Protein AF-0000000070430667 (afdb_homodimer)

Structure (mmCIF, N/CA/C/O backbone):
data_AF-0000000070430667-model_v1
#
loop_
_entity.id
_entity.type
_entity.pdbx_description
1 polymer 'Glycerophosphocholine acyltransferase 1'
#
loop_
_atom_site.group_PDB
_atom_site.id
_atom_site.type_symbol
_atom_site.label_atom_id
_atom_site.label_alt_id
_atom_site.label_comp_id
_atom_site.label_asym_id
_atom_site.label_entity_id
_atom_site.label_seq_id
_atom_site.pdbx_PDB_ins_code
_atom_site.Cartn_x
_atom_site.Cartn_y
_atom_site.Cartn_z
_atom_site.occupancy
_atom_site.B_iso_or_equiv
_atom_site.auth_seq_id
_atom_site.auth_comp_id
_atom_site.auth_asym_id
_atom_site.auth_atom_id
_atom_site.pdbx_PDB_model_num
ATOM 1 N N . MET A 1 1 ? -21.844 -35.094 52.219 1 55.66 1 MET A N 1
ATOM 2 C CA . MET A 1 1 ? -22.406 -35.312 50.875 1 55.66 1 MET A CA 1
ATOM 3 C C . MET A 1 1 ? -23.016 -34.031 50.344 1 55.66 1 MET A C 1
ATOM 5 O O . MET A 1 1 ? -22.906 -33.75 49.125 1 55.66 1 MET A O 1
ATOM 9 N N . GLY A 1 2 ? -23.5 -33.125 51.094 1 63.91 2 GLY A N 1
ATOM 10 C CA . GLY A 1 2 ? -24.109 -31.891 50.656 1 63.91 2 GLY A CA 1
ATOM 11 C C . GLY A 1 2 ? -23.094 -30.844 50.25 1 63.91 2 GLY A C 1
ATOM 12 O O . GLY A 1 2 ? -23.344 -30.094 49.281 1 63.91 2 GLY A O 1
ATOM 13 N N . GLU A 1 3 ? -21.984 -30.75 50.875 1 65.19 3 GLU A N 1
ATOM 14 C CA . GLU A 1 3 ? -20.984 -29.719 50.594 1 65.19 3 GLU A CA 1
ATOM 15 C C . GLU A 1 3 ? -20.281 -30 49.281 1 65.19 3 GLU A C 1
ATOM 17 O O . GLU A 1 3 ? -19.969 -29.078 48.531 1 65.19 3 GLU A O 1
ATOM 22 N N . THR A 1 4 ? -20.078 -31.25 48.938 1 63.41 4 THR A N 1
ATOM 23 C CA . THR A 1 4 ? -19.422 -31.625 47.688 1 63.41 4 THR A CA 1
ATOM 24 C C . THR A 1 4 ? -20.344 -31.328 46.5 1 63.41 4 THR A C 1
ATOM 26 O O . THR A 1 4 ? -19.859 -30.906 45.438 1 63.41 4 THR A O 1
ATOM 29 N N . ILE A 1 5 ? -21.609 -31.438 46.719 1 63.34 5 ILE A N 1
ATOM 30 C CA . ILE A 1 5 ? -22.562 -31.188 45.625 1 63.34 5 ILE A CA 1
ATOM 31 C C . ILE A 1 5 ? -22.672 -29.688 45.375 1 63.34 5 ILE A C 1
ATOM 33 O O . ILE A 1 5 ? -22.719 -29.25 44.219 1 63.34 5 ILE A O 1
ATOM 37 N N . GLU A 1 6 ? -22.609 -28.938 46.375 1 57.72 6 GLU A N 1
ATOM 38 C CA . GLU A 1 6 ? -22.688 -27.484 46.219 1 57.72 6 GLU A CA 1
ATOM 39 C C . GLU A 1 6 ? -21.438 -26.938 45.5 1 57.72 6 GLU A C 1
ATOM 41 O O . GLU A 1 6 ? -21.547 -26.078 44.656 1 57.72 6 GLU A O 1
ATOM 46 N N . THR A 1 7 ? -20.359 -27.484 45.875 1 62.78 7 THR A N 1
ATOM 47 C CA . THR A 1 7 ? -19.125 -27.062 45.25 1 62.78 7 THR A CA 1
ATOM 48 C C . THR A 1 7 ? -19.094 -27.484 43.781 1 62.78 7 THR A C 1
ATOM 50 O O . THR A 1 7 ? -18.594 -26.734 42.938 1 62.78 7 THR A O 1
ATOM 53 N N . SER A 1 8 ? -19.703 -28.547 43.531 1 67.25 8 SER A N 1
ATOM 54 C CA . SER A 1 8 ? -19.766 -29 42.156 1 67.25 8 SER A CA 1
ATOM 55 C C . SER A 1 8 ? -20.703 -28.141 41.312 1 67.25 8 SER A C 1
ATOM 57 O O . SER A 1 8 ? -20.422 -27.844 40.156 1 67.25 8 SER A O 1
ATOM 59 N N . ILE A 1 9 ? -21.766 -27.734 41.906 1 63.69 9 ILE A N 1
ATOM 60 C CA . ILE A 1 9 ? -22.719 -26.859 41.219 1 63.69 9 ILE A CA 1
ATOM 61 C C . ILE A 1 9 ? -22.094 -25.484 41 1 63.69 9 ILE A C 1
ATOM 63 O O . ILE A 1 9 ? -22.25 -24.891 39.906 1 63.69 9 ILE A O 1
ATOM 67 N N . GLN A 1 10 ? -21.422 -25.062 41.938 1 58.69 10 GLN A N 1
ATOM 68 C CA . GLN A 1 10 ? -20.75 -23.766 41.812 1 58.69 10 GLN A CA 1
ATOM 69 C C . GLN A 1 10 ? -19.641 -23.828 40.75 1 58.69 10 GLN A C 1
ATOM 71 O O . GLN A 1 10 ? -19.484 -22.875 39.969 1 58.69 10 GLN A O 1
ATOM 76 N N . TYR A 1 11 ? -18.969 -24.891 40.75 1 60.12 11 TYR A N 1
ATOM 77 C CA . TYR A 1 11 ? -17.922 -25.031 39.75 1 60.12 11 TYR A CA 1
ATOM 78 C C . TYR A 1 11 ? -18.531 -25.141 38.344 1 60.12 11 TYR A C 1
ATOM 80 O O . TYR A 1 11 ? -18 -24.578 37.406 1 60.12 11 TYR A O 1
ATOM 88 N N . LYS A 1 12 ? -19.594 -25.703 38.25 1 63.91 12 LYS A N 1
ATOM 89 C CA . LYS A 1 12 ? -20.266 -25.828 36.969 1 63.91 12 LYS A CA 1
ATOM 90 C C . LYS A 1 12 ? -20.859 -24.5 36.531 1 63.91 12 LYS A C 1
ATOM 92 O O . LYS A 1 12 ? -20.844 -24.156 35.344 1 63.91 12 LYS A O 1
ATOM 97 N N . GLN A 1 13 ? -21.406 -23.797 37.406 1 59.09 13 GLN A N 1
ATOM 98 C CA . GLN A 1 13 ? -21.906 -22.453 37.125 1 59.09 13 GLN A CA 1
ATOM 99 C C . GLN A 1 13 ? -20.766 -21.531 36.719 1 59.09 13 GLN A C 1
ATOM 101 O O . GLN A 1 13 ? -20.922 -20.703 35.812 1 59.09 13 GLN A O 1
ATOM 106 N N . LEU A 1 14 ? -19.672 -21.672 37.344 1 60 14 LEU A N 1
ATOM 107 C CA . LEU A 1 14 ? -18.484 -20.891 37 1 60 14 LEU A CA 1
ATOM 108 C C . LEU A 1 14 ? -17.953 -21.281 35.625 1 60 14 LEU A C 1
ATOM 110 O O . LEU A 1 14 ? -17.547 -20.422 34.844 1 60 14 LEU A O 1
ATOM 114 N N . GLU A 1 15 ? -17.969 -22.562 35.5 1 60.25 15 GLU A N 1
ATOM 115 C CA . GLU A 1 15 ? -17.562 -23.031 34.188 1 60.25 15 GLU A CA 1
ATOM 116 C C . GLU A 1 15 ? -18.547 -22.594 33.094 1 60.25 15 GLU A C 1
ATOM 118 O O . GLU A 1 15 ? -18.125 -22.188 32 1 60.25 15 GLU A O 1
ATOM 123 N N . ALA A 1 16 ? -19.812 -22.672 33.406 1 63.72 16 ALA A N 1
ATOM 124 C CA . ALA A 1 16 ? -20.844 -22.234 32.5 1 63.72 16 ALA A CA 1
ATOM 125 C C . ALA A 1 16 ? -20.75 -20.719 32.25 1 63.72 16 ALA A C 1
ATOM 127 O O . ALA A 1 16 ? -20.906 -20.25 31.125 1 63.72 16 ALA A O 1
ATOM 128 N N . GLY A 1 17 ? -20.578 -20.031 33.219 1 58.38 17 GLY A N 1
ATOM 129 C CA . GLY A 1 17 ? -20.375 -18.594 33.094 1 58.38 17 GLY A CA 1
ATOM 130 C C . GLY A 1 17 ? -19.156 -18.234 32.281 1 58.38 17 GLY A C 1
ATOM 131 O O . GLY A 1 17 ? -19.188 -17.312 31.469 1 58.38 17 GLY A O 1
ATOM 132 N N . SER A 1 18 ? -18.109 -18.984 32.5 1 66.06 18 SER A N 1
ATOM 133 C CA . SER A 1 18 ? -16.859 -18.781 31.781 1 66.06 18 SER A CA 1
ATOM 134 C C . SER A 1 18 ? -17.031 -19.125 30.297 1 66.06 18 SER A C 1
ATOM 136 O O . SER A 1 18 ? -16.547 -18.406 29.422 1 66.06 18 SER A O 1
ATOM 138 N N . THR A 1 19 ? -17.766 -20.188 30.141 1 69.31 19 THR A N 1
ATOM 139 C CA . THR A 1 19 ? -18.016 -20.594 28.766 1 69.31 19 THR A CA 1
ATOM 140 C C . THR A 1 19 ? -18.906 -19.594 28.062 1 69.31 19 THR A C 1
ATOM 142 O O . THR A 1 19 ? -18.688 -19.266 26.891 1 69.31 19 THR A O 1
ATOM 145 N N . THR A 1 20 ? -19.891 -19.047 28.766 1 68.44 20 THR A N 1
ATOM 146 C CA . THR A 1 20 ? -20.766 -18.016 28.188 1 68.44 20 THR A CA 1
ATOM 147 C C . THR A 1 20 ? -20 -16.734 27.938 1 68.44 20 THR A C 1
ATOM 149 O O . THR A 1 20 ? -20.188 -16.094 26.906 1 68.44 20 THR A O 1
ATOM 152 N N . SER A 1 21 ? -19.156 -16.406 28.953 1 68.69 21 SER A N 1
ATOM 153 C CA . SER A 1 21 ? -18.328 -15.219 28.766 1 68.69 21 SER A CA 1
ATOM 154 C C . SER A 1 21 ? -17.359 -15.391 27.609 1 68.69 21 SER A C 1
ATOM 156 O O . SER A 1 21 ? -17.156 -14.469 26.828 1 68.69 21 SER A O 1
ATOM 158 N N . LEU A 1 22 ? -16.828 -16.594 27.562 1 67.5 22 LEU A N 1
ATOM 159 C CA . LEU A 1 22 ? -15.938 -16.875 26.453 1 67.5 22 LEU A CA 1
ATOM 160 C C . LEU A 1 22 ? -16.688 -16.875 25.125 1 67.5 22 LEU A C 1
ATOM 162 O O . LEU A 1 22 ? -16.188 -16.359 24.125 1 67.5 22 LEU A O 1
ATOM 166 N N . LYS A 1 23 ? -17.828 -17.344 25.141 1 67.5 23 LYS A N 1
ATOM 167 C CA . LYS A 1 23 ? -18.656 -17.359 23.938 1 67.5 23 LYS A CA 1
ATOM 168 C C . LYS A 1 23 ? -19.109 -15.961 23.547 1 67.5 23 LYS A C 1
ATOM 170 O O . LYS A 1 23 ? -19.094 -15.609 22.375 1 67.5 23 LYS A O 1
ATOM 175 N N . ASN A 1 24 ? -19.484 -15.211 24.547 1 67 24 ASN A N 1
ATOM 176 C CA . ASN A 1 24 ? -19.828 -13.82 24.281 1 67 24 ASN A CA 1
ATOM 177 C C . ASN A 1 24 ? -18.625 -13.023 23.797 1 67 24 ASN A C 1
ATOM 179 O O . ASN A 1 24 ? -18.75 -12.188 22.891 1 67 24 ASN A O 1
ATOM 183 N N . GLY A 1 25 ? -17.531 -13.289 24.391 1 62.69 25 GLY A N 1
ATOM 184 C CA . GLY A 1 25 ? -16.297 -12.672 23.938 1 62.69 25 GLY A CA 1
ATOM 185 C C . GLY A 1 25 ? -15.93 -13.023 22.5 1 62.69 25 GLY A C 1
ATOM 186 O O . GLY A 1 25 ? -15.531 -12.148 21.734 1 62.69 25 GLY A O 1
ATOM 187 N N . LEU A 1 26 ? -16.078 -14.289 22.297 1 63.06 26 LEU A N 1
ATOM 188 C CA . LEU A 1 26 ? -15.781 -14.75 20.938 1 63.06 26 LEU A CA 1
ATOM 189 C C . LEU A 1 26 ? -16.766 -14.164 19.938 1 63.06 26 LEU A C 1
ATOM 191 O O . LEU A 1 26 ? -16.391 -13.828 18.812 1 63.06 26 LEU A O 1
ATOM 195 N N . LYS A 1 27 ? -18.047 -14.109 20.359 1 65.44 27 LYS A N 1
ATOM 196 C CA . LYS A 1 27 ? -19.078 -13.492 19.516 1 65.44 27 LYS A CA 1
ATOM 197 C C . LYS A 1 27 ? -18.781 -12.016 19.281 1 65.44 27 LYS A C 1
ATOM 199 O O . LYS A 1 27 ? -18.938 -11.516 18.156 1 65.44 27 LYS A O 1
ATOM 204 N N . ASP A 1 28 ? -18.359 -11.414 20.359 1 64 28 ASP A N 1
ATOM 205 C CA . ASP A 1 28 ? -17.984 -10.008 20.234 1 64 28 ASP A CA 1
ATOM 206 C C . ASP A 1 28 ? -16.75 -9.844 19.359 1 64 28 ASP A C 1
ATOM 208 O O . ASP A 1 28 ? -16.672 -8.906 18.562 1 64 28 ASP A O 1
ATOM 212 N N . TRP A 1 29 ? -15.898 -10.766 19.578 1 59.53 29 TRP A N 1
ATOM 213 C CA . TRP A 1 29 ? -14.68 -10.758 18.781 1 59.53 29 TRP A CA 1
ATOM 214 C C . TRP A 1 29 ? -15 -10.945 17.297 1 59.53 29 TRP A C 1
ATOM 216 O O . TRP A 1 29 ? -14.461 -10.234 16.438 1 59.53 29 TRP A O 1
ATOM 226 N N . LYS A 1 30 ? -15.805 -11.836 17.047 1 65.38 30 LYS A N 1
ATOM 227 C CA . LYS A 1 30 ? -16.219 -12.078 15.672 1 65.38 30 LYS A CA 1
ATOM 228 C C . LYS A 1 30 ? -16.938 -10.867 15.086 1 65.38 30 LYS A C 1
ATOM 230 O O . LYS A 1 30 ? -16.703 -10.508 13.93 1 65.38 30 LYS A O 1
ATOM 235 N N . LYS A 1 31 ? -17.625 -10.258 15.906 1 69.12 31 LYS A N 1
ATOM 236 C CA . LYS A 1 31 ? -18.359 -9.078 15.469 1 69.12 31 LYS A CA 1
ATOM 237 C C . LYS A 1 31 ? -17.406 -7.91 15.188 1 69.12 31 LYS A C 1
ATOM 239 O O . LYS A 1 31 ? -17.672 -7.098 14.297 1 69.12 31 LYS A O 1
ATOM 244 N N . SER A 1 32 ? -16.312 -7.973 15.844 1 78.25 32 SER A N 1
ATOM 245 C CA . SER A 1 32 ? -15.383 -6.855 15.727 1 78.25 32 SER A CA 1
ATOM 246 C C . SER A 1 32 ? -14.555 -6.953 14.453 1 78.25 32 SER A C 1
ATOM 248 O O . SER A 1 32 ? -13.93 -5.977 14.031 1 78.25 32 SER A O 1
ATOM 250 N N . ARG A 1 33 ? -14.469 -8.094 13.812 1 88.44 33 ARG A N 1
ATOM 251 C CA . ARG A 1 33 ? -13.75 -8.336 12.562 1 88.44 33 ARG A CA 1
ATOM 252 C C . ARG A 1 33 ? -12.289 -7.922 12.688 1 88.44 33 ARG A C 1
ATOM 254 O O . ARG A 1 33 ? -11.742 -7.281 11.789 1 88.44 33 ARG A O 1
ATOM 261 N N . ILE A 1 34 ? -11.695 -8.195 13.852 1 89.56 34 ILE A N 1
ATOM 262 C CA . ILE A 1 34 ? -10.344 -7.785 14.211 1 89.56 34 ILE A CA 1
ATOM 263 C C . ILE A 1 34 ? -9.336 -8.469 13.289 1 89.56 34 ILE A C 1
ATOM 265 O O . ILE A 1 34 ? -8.297 -7.898 12.953 1 89.56 34 ILE A O 1
ATOM 269 N N . ILE A 1 35 ? -9.625 -9.703 12.867 1 90.62 35 ILE A N 1
ATOM 270 C CA . ILE A 1 35 ? -8.703 -10.43 12 1 90.62 35 ILE A CA 1
ATOM 271 C C . ILE A 1 35 ? -8.57 -9.711 10.656 1 90.62 35 ILE A C 1
ATOM 273 O O . ILE A 1 35 ? -7.461 -9.523 10.156 1 90.62 35 ILE A O 1
ATOM 277 N N . GLU A 1 36 ? -9.664 -9.289 10.094 1 92.5 36 GLU A N 1
ATOM 278 C CA . GLU A 1 36 ? -9.641 -8.57 8.828 1 92.5 36 GLU A CA 1
ATOM 279 C C . GLU A 1 36 ? -8.883 -7.254 8.945 1 92.5 36 GLU A C 1
ATOM 281 O O . GLU A 1 36 ? -8.156 -6.863 8.031 1 92.5 36 GLU A O 1
ATOM 286 N N . LYS A 1 37 ? -9.102 -6.617 10.055 1 93.88 37 LYS A N 1
ATOM 287 C CA . LYS A 1 37 ? -8.375 -5.375 10.312 1 93.88 37 LYS A CA 1
ATOM 288 C C . LYS A 1 37 ? -6.875 -5.625 10.422 1 93.88 37 LYS A C 1
ATOM 290 O O . LYS A 1 37 ? -6.07 -4.859 9.883 1 93.88 37 LYS A O 1
ATOM 295 N N . PHE A 1 38 ? -6.574 -6.645 11.109 1 95 38 PHE A N 1
ATOM 296 C CA . PHE A 1 38 ? -5.172 -7.016 11.266 1 95 38 PHE A CA 1
ATOM 297 C C . PHE A 1 38 ? -4.562 -7.402 9.922 1 95 38 PHE A C 1
ATOM 299 O O . PHE A 1 38 ? -3.443 -6.992 9.602 1 95 38 PHE A O 1
ATOM 306 N N . VAL A 1 39 ? -5.25 -8.172 9.117 1 95.19 39 VAL A N 1
ATOM 307 C CA . VAL A 1 39 ? -4.785 -8.594 7.797 1 95.19 39 VAL A CA 1
ATOM 308 C C . VAL A 1 39 ? -4.562 -7.371 6.91 1 95.19 39 VAL A C 1
ATOM 310 O O . VAL A 1 39 ? -3.598 -7.316 6.148 1 95.19 39 VAL A O 1
ATOM 313 N N . TYR A 1 40 ? -5.477 -6.426 7.07 1 96.88 40 TYR A N 1
ATOM 314 C CA . TYR A 1 40 ? -5.34 -5.188 6.309 1 96.88 40 TYR A CA 1
ATOM 315 C C . TYR A 1 40 ? -3.99 -4.527 6.574 1 96.88 40 TYR A C 1
ATOM 317 O O . TYR A 1 40 ? -3.26 -4.195 5.637 1 96.88 40 TYR A O 1
ATOM 325 N N . VAL A 1 41 ? -3.615 -4.398 7.777 1 97.25 41 VAL A N 1
ATOM 326 C CA . VAL A 1 41 ? -2.377 -3.732 8.172 1 97.25 41 VAL A CA 1
ATOM 327 C C . VAL A 1 41 ? -1.178 -4.539 7.684 1 97.25 41 VAL A C 1
ATOM 329 O O . VAL A 1 41 ? -0.266 -3.99 7.059 1 97.25 41 VAL A O 1
ATOM 332 N N . VAL A 1 42 ? -1.204 -5.82 7.887 1 96.62 42 VAL A N 1
ATOM 333 C CA . VAL A 1 42 ? -0.097 -6.691 7.512 1 96.62 42 VAL A CA 1
ATOM 334 C C . VAL A 1 42 ? 0.079 -6.68 5.996 1 96.62 42 VAL A C 1
ATOM 336 O O . VAL A 1 42 ? 1.206 -6.633 5.496 1 96.62 42 VAL A O 1
ATOM 339 N N . ALA A 1 43 ? -1.011 -6.723 5.301 1 97.12 43 ALA A N 1
ATOM 340 C CA . ALA A 1 43 ? -0.958 -6.75 3.84 1 97.12 43 ALA A CA 1
ATOM 341 C C . ALA A 1 43 ? -0.343 -5.465 3.289 1 97.12 43 ALA A C 1
ATOM 343 O O . ALA A 1 43 ? 0.501 -5.512 2.391 1 97.12 43 ALA A O 1
ATOM 344 N N . VAL A 1 44 ? -0.743 -4.309 3.822 1 97.31 44 VAL A N 1
ATOM 345 C CA . VAL A 1 44 ? -0.206 -3.029 3.367 1 97.31 44 VAL A CA 1
ATOM 346 C C . VAL A 1 44 ? 1.29 -2.961 3.668 1 97.31 44 VAL A C 1
ATOM 348 O O . VAL A 1 44 ? 2.088 -2.604 2.797 1 97.31 44 VAL A O 1
ATOM 351 N N . ILE A 1 45 ? 1.688 -3.344 4.793 1 96.56 45 ILE A N 1
ATOM 352 C CA . ILE A 1 45 ? 3.094 -3.309 5.18 1 96.56 45 ILE A CA 1
ATOM 353 C C . ILE A 1 45 ? 3.889 -4.301 4.332 1 96.56 45 ILE A C 1
ATOM 355 O O . ILE A 1 45 ? 5.023 -4.02 3.943 1 96.56 45 ILE A O 1
ATOM 359 N N . THR A 1 46 ? 3.293 -5.453 4.008 1 96.5 46 THR A N 1
ATOM 360 C CA . THR A 1 46 ? 3.959 -6.488 3.229 1 96.5 46 THR A CA 1
ATOM 361 C C . THR A 1 46 ? 4.27 -5.988 1.819 1 96.5 46 THR A C 1
ATOM 363 O O . THR A 1 46 ? 5.348 -6.25 1.284 1 96.5 46 THR A O 1
ATOM 366 N N . ILE A 1 47 ? 3.305 -5.281 1.227 1 96.06 47 ILE A N 1
ATOM 367 C CA . ILE A 1 47 ? 3.562 -4.82 -0.133 1 96.06 47 ILE A CA 1
ATOM 368 C C . ILE A 1 47 ? 4.691 -3.791 -0.122 1 96.06 47 ILE A C 1
ATOM 370 O O . ILE A 1 47 ? 5.527 -3.768 -1.028 1 96.06 47 ILE A O 1
ATOM 374 N N . ILE A 1 48 ? 4.723 -2.949 0.904 1 95.94 48 ILE A N 1
ATOM 375 C CA . ILE A 1 48 ? 5.816 -2 1.062 1 95.94 48 ILE A CA 1
ATOM 376 C C . ILE A 1 48 ? 7.133 -2.756 1.238 1 95.94 48 ILE A C 1
ATOM 378 O O . ILE A 1 48 ? 8.117 -2.477 0.545 1 95.94 48 ILE A O 1
ATOM 382 N N . PHE A 1 49 ? 7.117 -3.721 2.057 1 95.94 49 PHE A N 1
ATOM 383 C CA . PHE A 1 49 ? 8.297 -4.527 2.352 1 95.94 49 PHE A CA 1
ATOM 384 C C . PHE A 1 49 ? 8.789 -5.246 1.101 1 95.94 49 PHE A C 1
ATOM 386 O O . PHE A 1 49 ? 9.984 -5.234 0.805 1 95.94 49 PHE A O 1
ATOM 393 N N . LEU A 1 50 ? 7.926 -5.836 0.378 1 96.38 50 LEU A N 1
ATOM 394 C CA . LEU A 1 50 ? 8.297 -6.633 -0.789 1 96.38 50 LEU A CA 1
ATOM 395 C C . LEU A 1 50 ? 8.898 -5.75 -1.879 1 96.38 50 LEU A C 1
ATOM 397 O O . LEU A 1 50 ? 9.828 -6.164 -2.574 1 96.38 50 LEU A O 1
ATOM 401 N N . THR A 1 51 ? 8.359 -4.598 -2.043 1 96.38 51 THR A N 1
ATOM 402 C CA . THR A 1 51 ? 8.938 -3.705 -3.045 1 96.38 51 THR A CA 1
ATOM 403 C C . THR A 1 51 ? 10.336 -3.252 -2.631 1 96.38 51 THR A C 1
ATOM 405 O O . THR A 1 51 ? 11.242 -3.184 -3.461 1 96.38 51 THR A O 1
ATOM 408 N N . HIS A 1 52 ? 10.531 -2.967 -1.329 1 96 52 HIS A N 1
ATOM 409 C CA . HIS A 1 52 ? 11.859 -2.629 -0.829 1 96 52 HIS A CA 1
ATOM 410 C C . HIS A 1 52 ? 12.836 -3.787 -1.025 1 96 52 HIS A C 1
ATOM 412 O O . HIS A 1 52 ? 13.969 -3.582 -1.464 1 96 52 HIS A O 1
ATOM 418 N N . ALA A 1 53 ? 12.367 -4.945 -0.739 1 97.12 53 ALA A N 1
ATOM 419 C CA . ALA A 1 53 ? 13.203 -6.133 -0.873 1 97.12 53 ALA A CA 1
ATOM 420 C C . ALA A 1 53 ? 13.594 -6.367 -2.33 1 97.12 53 ALA A C 1
ATOM 422 O O . ALA A 1 53 ? 14.734 -6.727 -2.621 1 97.12 53 ALA A O 1
ATOM 423 N N . THR A 1 54 ? 12.719 -6.141 -3.209 1 97.31 54 THR A N 1
ATOM 424 C CA . THR A 1 54 ? 12.945 -6.379 -4.629 1 97.31 54 THR A CA 1
ATOM 425 C C . THR A 1 54 ? 13.953 -5.383 -5.191 1 97.31 54 THR A C 1
ATOM 427 O O . THR A 1 54 ? 14.805 -5.746 -6.004 1 97.31 54 THR A O 1
ATOM 430 N N . VAL A 1 55 ? 13.945 -4.176 -4.684 1 94.81 55 VAL A N 1
ATOM 431 C CA . VAL A 1 55 ? 14.75 -3.121 -5.301 1 94.81 55 VAL A CA 1
ATOM 432 C C . VAL A 1 55 ? 16.062 -2.959 -4.539 1 94.81 55 VAL A C 1
ATOM 434 O O . VAL A 1 55 ? 17.109 -2.754 -5.148 1 94.81 55 VAL A O 1
ATOM 437 N N . TYR A 1 56 ? 16.078 -3.217 -3.176 1 94.56 56 TYR A N 1
ATOM 438 C CA . TYR A 1 56 ? 17.266 -2.785 -2.426 1 94.56 56 TYR A CA 1
ATOM 439 C C . TYR A 1 56 ? 17.812 -3.922 -1.575 1 94.56 56 TYR A C 1
ATOM 441 O O . TYR A 1 56 ? 19 -3.943 -1.254 1 94.56 56 TYR A O 1
ATOM 449 N N . ALA A 1 57 ? 16.953 -4.762 -1.151 1 96.56 57 ALA A N 1
ATOM 450 C CA . ALA A 1 57 ? 17.359 -5.832 -0.246 1 96.56 57 ALA A CA 1
ATOM 451 C C . ALA A 1 57 ? 16.906 -7.191 -0.759 1 96.56 57 ALA A C 1
ATOM 453 O O . ALA A 1 57 ? 16.203 -7.926 -0.054 1 96.56 57 ALA A O 1
ATOM 454 N N . GLN A 1 58 ? 17.438 -7.551 -1.902 1 97.81 58 GLN A N 1
ATOM 455 C CA . GLN A 1 58 ? 16.984 -8.742 -2.613 1 97.81 58 GLN A CA 1
ATOM 456 C C . GLN A 1 58 ? 17.25 -10.008 -1.799 1 97.81 58 GLN A C 1
ATOM 458 O O . GLN A 1 58 ? 16.562 -11.016 -1.957 1 97.81 58 GLN A O 1
ATOM 463 N N . TRP A 1 59 ? 18.25 -9.93 -0.925 1 97.94 59 TRP A N 1
ATOM 464 C CA . TRP A 1 59 ? 18.594 -11.086 -0.108 1 97.94 59 TRP A CA 1
ATOM 465 C C . TRP A 1 59 ? 17.422 -11.5 0.779 1 97.94 59 TRP A C 1
ATOM 467 O O . TRP A 1 59 ? 17.375 -12.633 1.257 1 97.94 59 TRP A O 1
ATOM 477 N N . LEU A 1 60 ? 16.469 -10.648 1.01 1 97.94 60 LEU A N 1
ATOM 478 C CA . LEU A 1 60 ? 15.328 -10.922 1.886 1 97.94 60 LEU A CA 1
ATOM 479 C C . LEU A 1 60 ? 14.273 -11.758 1.165 1 97.94 60 LEU A C 1
ATOM 481 O O . LEU A 1 60 ? 13.438 -12.398 1.807 1 97.94 60 LEU A O 1
ATOM 485 N N . LEU A 1 61 ? 14.281 -11.766 -0.147 1 98.31 61 LEU A N 1
ATOM 486 C CA . LEU A 1 61 ? 13.195 -12.336 -0.938 1 98.31 61 LEU A CA 1
ATOM 487 C C . LEU A 1 61 ? 13.094 -13.844 -0.713 1 98.31 61 LEU A C 1
ATOM 489 O O . LEU A 1 61 ? 12.016 -14.359 -0.411 1 98.31 61 LEU A O 1
ATOM 493 N N . PRO A 1 62 ? 14.219 -14.57 -0.824 1 98.38 62 PRO A N 1
ATOM 494 C CA . PRO A 1 62 ? 14.094 -16.016 -0.6 1 98.38 62 PRO A CA 1
ATOM 495 C C . PRO A 1 62 ? 13.672 -16.359 0.829 1 98.38 62 PRO A C 1
ATOM 497 O O . PRO A 1 62 ? 12.938 -17.328 1.047 1 98.38 62 PRO A O 1
ATOM 500 N N . TYR A 1 63 ? 14.109 -15.641 1.819 1 98.31 63 TYR A N 1
ATOM 501 C CA . TYR A 1 63 ? 13.711 -15.875 3.203 1 98.31 63 TYR A CA 1
ATOM 502 C C . TYR A 1 63 ? 12.219 -15.633 3.393 1 98.31 63 TYR A C 1
ATOM 504 O O . TYR A 1 63 ? 11.531 -16.438 4.023 1 98.31 63 TYR A O 1
ATOM 512 N N . TYR A 1 64 ? 11.797 -14.492 2.871 1 98.19 64 TYR A N 1
ATOM 513 C CA . TYR A 1 64 ? 10.375 -14.18 2.986 1 98.19 64 TYR A CA 1
ATOM 514 C C . TYR A 1 64 ? 9.523 -15.242 2.295 1 98.19 64 TYR A C 1
ATOM 516 O O . TYR A 1 64 ? 8.508 -15.688 2.836 1 98.19 64 TYR A O 1
ATOM 524 N N . TYR A 1 65 ? 9.938 -15.641 1.12 1 98.38 65 TYR A N 1
ATOM 525 C CA . TYR A 1 65 ? 9.227 -16.672 0.369 1 98.38 65 TYR A CA 1
ATOM 526 C C . TYR A 1 65 ? 9.195 -17.984 1.135 1 98.38 65 TYR A C 1
ATOM 528 O O . TYR A 1 65 ? 8.148 -18.625 1.244 1 98.38 65 TYR A O 1
ATOM 536 N N . ALA A 1 66 ? 10.297 -18.391 1.668 1 98.44 66 ALA A N 1
ATOM 537 C CA . ALA A 1 66 ? 10.453 -19.672 2.357 1 98.44 66 ALA A CA 1
ATOM 538 C C . ALA A 1 66 ? 9.555 -19.75 3.594 1 98.44 66 ALA A C 1
ATOM 540 O O . ALA A 1 66 ? 9.008 -20.797 3.916 1 98.44 66 ALA A O 1
ATOM 541 N N . VAL A 1 67 ? 9.367 -18.641 4.234 1 98 67 VAL A N 1
ATOM 542 C CA . VAL A 1 67 ? 8.641 -18.641 5.492 1 98 67 VAL A CA 1
ATOM 543 C C . VAL A 1 67 ? 7.152 -18.391 5.227 1 98 67 VAL A C 1
ATOM 545 O O . VAL A 1 67 ? 6.297 -19.125 5.711 1 98 67 VAL A O 1
ATOM 548 N N . SER A 1 68 ? 6.816 -17.422 4.426 1 97.62 68 SER A N 1
ATOM 549 C CA . SER A 1 68 ? 5.438 -16.969 4.273 1 97.62 68 SER A CA 1
ATOM 550 C C . SER A 1 68 ? 4.629 -17.922 3.41 1 97.62 68 SER A C 1
ATOM 552 O O . SER A 1 68 ? 3.436 -18.125 3.648 1 97.62 68 SER A O 1
ATOM 554 N N . THR A 1 69 ? 5.234 -18.625 2.416 1 98 69 THR A N 1
ATOM 555 C CA . THR A 1 69 ? 4.504 -19.453 1.461 1 98 69 THR A CA 1
ATOM 556 C C . THR A 1 69 ? 3.852 -20.641 2.162 1 98 69 THR A C 1
ATOM 558 O O . THR A 1 69 ? 2.641 -20.844 2.053 1 98 69 THR A O 1
ATOM 561 N N . PRO A 1 70 ? 4.59 -21.391 2.957 1 97.69 70 PRO A N 1
ATOM 562 C CA . PRO A 1 70 ? 3.926 -22.516 3.631 1 97.69 70 PRO A CA 1
ATOM 563 C C . PRO A 1 70 ? 2.842 -22.062 4.602 1 97.69 70 PRO A C 1
ATOM 565 O O . PRO A 1 70 ? 1.822 -22.734 4.758 1 97.69 70 PRO A O 1
ATOM 568 N N . ILE A 1 71 ? 3.027 -20.938 5.238 1 97.38 71 ILE A N 1
ATOM 569 C CA . ILE A 1 71 ? 2.057 -20.422 6.195 1 97.38 71 ILE A CA 1
ATOM 570 C C . ILE A 1 71 ? 0.768 -20.047 5.473 1 97.38 71 ILE A C 1
ATOM 572 O O . ILE A 1 71 ? -0.324 -20.453 5.875 1 97.38 71 ILE A O 1
ATOM 576 N N . LEU A 1 72 ? 0.874 -19.297 4.426 1 97.06 72 LEU A N 1
ATOM 577 C CA . LEU A 1 72 ? -0.288 -18.844 3.676 1 97.06 72 LEU A CA 1
ATOM 578 C C . LEU A 1 72 ? -1.025 -20.016 3.033 1 97.06 72 LEU A C 1
ATOM 580 O O . LEU A 1 72 ? -2.258 -20.047 3.025 1 97.06 72 LEU A O 1
ATOM 584 N N . ILE A 1 73 ? -0.291 -20.953 2.49 1 96.94 73 ILE A N 1
ATOM 585 C CA . ILE A 1 73 ? -0.915 -22.109 1.852 1 96.94 73 ILE A CA 1
ATOM 586 C C . ILE A 1 73 ? -1.63 -22.953 2.902 1 96.94 73 ILE A C 1
ATOM 588 O O . ILE A 1 73 ? -2.732 -23.453 2.66 1 96.94 73 ILE A O 1
ATOM 592 N N . LEU A 1 74 ? -1.011 -23.141 4.078 1 96.5 74 LEU A N 1
ATOM 593 C CA . LEU A 1 74 ? -1.651 -23.891 5.148 1 96.5 74 LEU A CA 1
ATOM 594 C C . LEU A 1 74 ? -2.959 -23.234 5.574 1 96.5 74 LEU A C 1
ATOM 596 O O . LEU A 1 74 ? -3.98 -23.906 5.723 1 96.5 74 LEU A O 1
ATOM 600 N N . ILE A 1 75 ? -2.934 -21.938 5.727 1 95.38 75 ILE A N 1
ATOM 601 C CA . ILE A 1 75 ? -4.141 -21.203 6.074 1 95.38 75 ILE A CA 1
ATOM 602 C C . ILE A 1 75 ? -5.207 -21.422 5 1 95.38 75 ILE A C 1
ATOM 604 O O . ILE A 1 75 ? -6.375 -21.656 5.312 1 95.38 75 ILE A O 1
ATOM 608 N N . ARG A 1 76 ? -4.82 -21.406 3.781 1 95 76 ARG A N 1
ATOM 609 C CA . ARG A 1 76 ? -5.762 -21.562 2.678 1 95 76 ARG A CA 1
ATOM 610 C C . ARG A 1 76 ? -6.32 -22.969 2.629 1 95 76 ARG A C 1
ATOM 612 O O . ARG A 1 76 ? -7.5 -23.172 2.33 1 95 76 ARG A O 1
ATOM 619 N N . VAL A 1 77 ? -5.477 -23.953 2.924 1 94.88 77 VAL A N 1
ATOM 620 C CA . VAL A 1 77 ? -5.934 -25.328 2.949 1 94.88 77 VAL A CA 1
ATOM 621 C C . VAL A 1 77 ? -7.059 -25.484 3.975 1 94.88 77 VAL A C 1
ATOM 623 O O . VAL A 1 77 ? -8.102 -26.062 3.674 1 94.88 77 VAL A O 1
ATOM 626 N N . ILE A 1 78 ? -6.883 -24.906 5.125 1 94 78 ILE A N 1
ATOM 627 C CA . ILE A 1 78 ? -7.879 -24.984 6.191 1 94 78 ILE A CA 1
ATOM 628 C C . ILE A 1 78 ? -9.148 -24.25 5.758 1 94 78 ILE A C 1
ATOM 630 O O . ILE A 1 78 ? -10.25 -24.797 5.879 1 94 78 ILE A O 1
ATOM 634 N N . MET A 1 79 ? -8.984 -23.109 5.18 1 90.94 79 MET A N 1
ATOM 635 C CA . MET A 1 79 ? -10.117 -22.297 4.746 1 90.94 79 MET A CA 1
ATOM 636 C C . MET A 1 79 ? -10.891 -23 3.635 1 90.94 79 MET A C 1
ATOM 638 O O . MET A 1 79 ? -12.125 -23.031 3.658 1 90.94 79 MET A O 1
ATOM 642 N N . TYR A 1 80 ? -10.203 -23.547 2.688 1 90.75 80 TYR A N 1
ATOM 643 C CA . TYR A 1 80 ? -10.844 -24.141 1.525 1 90.75 80 TYR A CA 1
ATOM 644 C C . TYR A 1 80 ? -11.547 -25.438 1.904 1 90.75 80 TYR A C 1
ATOM 646 O O . TYR A 1 80 ? -12.594 -25.781 1.346 1 90.75 80 TYR A O 1
ATOM 654 N N . TRP A 1 81 ? -11.008 -26.141 2.846 1 89.31 81 TRP A N 1
ATOM 655 C CA . TRP A 1 81 ? -11.672 -27.344 3.316 1 89.31 81 TRP A CA 1
ATOM 656 C C . TRP A 1 81 ? -12.977 -27 4.039 1 89.31 81 TRP A C 1
ATOM 658 O O . TRP A 1 81 ? -13.984 -27.688 3.877 1 89.31 81 TRP A O 1
ATOM 668 N N . LYS A 1 82 ? -12.977 -25.969 4.742 1 87.62 82 LYS A N 1
ATOM 669 C CA . LYS A 1 82 ? -14.164 -25.531 5.473 1 87.62 82 LYS A CA 1
ATOM 670 C C . LYS A 1 82 ? -15.258 -25.062 4.516 1 87.62 82 LYS A C 1
ATOM 672 O O . LYS A 1 82 ? -16.438 -25.234 4.789 1 87.62 82 LYS A O 1
ATOM 677 N N . ASN A 1 83 ? -14.836 -24.516 3.326 1 85.75 83 ASN A N 1
ATOM 678 C CA . ASN A 1 83 ? -15.797 -23.922 2.402 1 85.75 83 ASN A CA 1
ATOM 679 C C . ASN A 1 83 ? -16.078 -24.844 1.216 1 85.75 83 ASN A C 1
ATOM 681 O O . ASN A 1 83 ? -16.719 -24.438 0.245 1 85.75 83 ASN A O 1
ATOM 685 N N . LYS A 1 84 ? -15.508 -26.031 1.194 1 84.06 84 LYS A N 1
ATOM 686 C CA . LYS A 1 84 ? -15.672 -27.016 0.121 1 84.06 84 LYS A CA 1
ATOM 687 C C . LYS A 1 84 ? -15.07 -26.5 -1.186 1 84.06 84 LYS A C 1
ATOM 689 O O . LYS A 1 84 ? -15.688 -26.625 -2.248 1 84.06 84 LYS A O 1
ATOM 694 N N . TRP A 1 85 ? -13.961 -25.766 -1.07 1 87 85 TRP A N 1
ATOM 695 C CA . TRP A 1 85 ? -13.203 -25.25 -2.201 1 87 85 TRP A CA 1
ATOM 696 C C . TRP A 1 85 ? -11.883 -25.984 -2.371 1 87 85 TRP A C 1
ATOM 698 O O . TRP A 1 85 ? -10.945 -25.469 -2.977 1 87 85 TRP A O 1
ATOM 708 N N . GLN A 1 86 ? -11.789 -27.141 -1.908 1 87.88 86 GLN A N 1
ATOM 709 C CA . GLN A 1 86 ? -10.516 -27.844 -1.801 1 87.88 86 GLN A CA 1
ATOM 710 C C . GLN A 1 86 ? -9.945 -28.172 -3.18 1 87.88 86 GLN A C 1
ATOM 712 O O . GLN A 1 86 ? -8.727 -28.266 -3.346 1 87.88 86 GLN A O 1
ATOM 717 N N . TYR A 1 87 ? -10.742 -28.25 -4.105 1 86.88 87 TYR A N 1
ATOM 718 C CA . TYR A 1 87 ? -10.258 -28.641 -5.426 1 86.88 87 TYR A CA 1
ATOM 719 C C . TYR A 1 87 ? -9.555 -27.484 -6.117 1 86.88 87 TYR A C 1
ATOM 721 O O . TYR A 1 87 ? -8.836 -27.672 -7.098 1 86.88 87 TYR A O 1
ATOM 729 N N . PHE A 1 88 ? -9.711 -26.312 -5.574 1 86.88 88 PHE A N 1
ATOM 730 C CA . PHE A 1 88 ? -8.945 -25.172 -6.059 1 86.88 88 PHE A CA 1
ATOM 731 C C . PHE A 1 88 ? -7.465 -25.344 -5.738 1 86.88 88 PHE A C 1
ATOM 733 O O . PHE A 1 88 ? -6.613 -24.734 -6.387 1 86.88 88 PHE A O 1
ATOM 740 N N . LEU A 1 89 ? -7.199 -26.141 -4.812 1 91.81 89 LEU A N 1
ATOM 741 C CA . LEU A 1 89 ? -5.816 -26.359 -4.41 1 91.81 89 LEU A CA 1
ATOM 742 C C . LEU A 1 89 ? -5.07 -27.188 -5.449 1 91.81 89 LEU A C 1
ATOM 744 O O . LEU A 1 89 ? -3.844 -27.297 -5.402 1 91.81 89 LEU A O 1
ATOM 748 N N . LEU A 1 90 ? -5.816 -27.688 -6.445 1 91.56 90 LEU A N 1
ATOM 749 C CA . LEU A 1 90 ? -5.215 -28.484 -7.512 1 91.56 90 LEU A CA 1
ATOM 750 C C . LEU A 1 90 ? -4.852 -27.609 -8.703 1 91.56 90 LEU A C 1
ATOM 752 O O . LEU A 1 90 ? -4.246 -28.078 -9.672 1 91.56 90 LEU A O 1
ATOM 756 N N . ASP A 1 91 ? -5.121 -26.359 -8.586 1 92.94 91 ASP A N 1
ATOM 757 C CA . ASP A 1 91 ? -4.848 -25.453 -9.688 1 92.94 91 ASP A CA 1
ATOM 758 C C . ASP A 1 91 ? -3.346 -25.297 -9.922 1 92.94 91 ASP A C 1
ATOM 760 O O . ASP A 1 91 ? -2.543 -25.625 -9.039 1 92.94 91 ASP A O 1
ATOM 764 N N . PHE A 1 92 ? -3.049 -24.797 -11.055 1 95.69 92 PHE A N 1
ATOM 765 C CA . PHE A 1 92 ? -1.667 -24.781 -11.523 1 95.69 92 PHE A CA 1
ATOM 766 C C . PHE A 1 92 ? -0.807 -23.906 -10.617 1 95.69 92 PHE A C 1
ATOM 768 O O . PHE A 1 92 ? 0.384 -24.172 -10.438 1 95.69 92 PHE A O 1
ATOM 775 N N . CYS A 1 93 ? -1.338 -22.828 -10.07 1 96.25 93 CYS A N 1
ATOM 776 C CA . CYS A 1 93 ? -0.56 -21.906 -9.25 1 96.25 93 CYS A CA 1
ATOM 777 C C . CYS A 1 93 ? 0.062 -22.641 -8.062 1 96.25 93 CYS A C 1
ATOM 779 O O . CYS A 1 93 ? 1.179 -22.312 -7.648 1 96.25 93 CYS A O 1
ATOM 781 N N . TYR A 1 94 ? -0.599 -23.594 -7.559 1 96.88 94 TYR A N 1
ATOM 782 C CA . TYR A 1 94 ? -0.041 -24.359 -6.441 1 96.88 94 TYR A CA 1
ATOM 783 C C . TYR A 1 94 ? 1.061 -25.297 -6.918 1 96.88 94 TYR A C 1
ATOM 785 O O . TYR A 1 94 ? 2.057 -25.5 -6.223 1 96.88 94 TYR A O 1
ATOM 793 N N . TYR A 1 95 ? 0.798 -25.891 -8.055 1 97.5 95 TYR A N 1
ATOM 794 C CA . TYR A 1 95 ? 1.827 -26.719 -8.672 1 97.5 95 TYR A CA 1
ATOM 795 C C . TYR A 1 95 ? 3.086 -25.906 -8.953 1 97.5 95 TYR A C 1
ATOM 797 O O . TYR A 1 95 ? 4.195 -26.344 -8.633 1 97.5 95 TYR A O 1
ATOM 805 N N . ALA A 1 96 ? 2.91 -24.781 -9.539 1 98.38 96 ALA A N 1
ATOM 806 C CA . ALA A 1 96 ? 4.031 -23.891 -9.859 1 98.38 96 ALA A CA 1
ATOM 807 C C . ALA A 1 96 ? 4.758 -23.453 -8.586 1 98.38 96 ALA A C 1
ATOM 809 O O . ALA A 1 96 ? 5.992 -23.422 -8.555 1 98.38 96 ALA A O 1
ATOM 810 N N . ASN A 1 97 ? 4.062 -23.109 -7.527 1 98.56 97 ASN A N 1
ATOM 811 C CA . ASN A 1 97 ? 4.684 -22.703 -6.27 1 98.56 97 ASN A CA 1
ATOM 812 C C . ASN A 1 97 ? 5.41 -23.875 -5.605 1 98.56 97 ASN A C 1
ATOM 814 O O . ASN A 1 97 ? 6.43 -23.688 -4.941 1 98.56 97 ASN A O 1
ATOM 818 N N . ALA A 1 98 ? 4.883 -25.062 -5.777 1 98.19 98 ALA A N 1
ATOM 819 C CA . ALA A 1 98 ? 5.602 -26.234 -5.281 1 98.19 98 ALA A CA 1
ATOM 820 C C . ALA A 1 98 ? 6.953 -26.391 -5.973 1 98.19 98 ALA A C 1
ATOM 822 O O . ALA A 1 98 ? 7.965 -26.656 -5.324 1 98.19 98 ALA A O 1
ATOM 823 N N . LEU A 1 99 ? 6.957 -26.219 -7.273 1 98.56 99 LEU A N 1
ATOM 824 C CA . LEU A 1 99 ? 8.211 -26.297 -8.023 1 98.56 99 LEU A CA 1
ATOM 825 C C . LEU A 1 99 ? 9.172 -25.203 -7.562 1 98.56 99 LEU A C 1
ATOM 827 O O . LEU A 1 99 ? 10.367 -25.453 -7.387 1 98.56 99 LEU A O 1
ATOM 831 N N . TRP A 1 100 ? 8.648 -24 -7.367 1 98.69 100 TRP A N 1
ATOM 832 C CA . TRP A 1 100 ? 9.461 -22.891 -6.879 1 98.69 100 TRP A CA 1
ATOM 833 C C . TRP A 1 100 ? 10.031 -23.203 -5.496 1 98.69 100 TRP A C 1
ATOM 835 O O . TRP A 1 100 ? 11.188 -22.891 -5.215 1 98.69 100 TRP A O 1
ATOM 845 N N . TYR A 1 101 ? 9.172 -23.719 -4.68 1 98.69 101 TYR A N 1
ATOM 846 C CA . TYR A 1 101 ? 9.594 -24.047 -3.322 1 98.69 101 TYR A CA 1
ATOM 847 C C . TYR A 1 101 ? 10.711 -25.078 -3.33 1 98.69 101 TYR A C 1
ATOM 849 O O . TYR A 1 101 ? 11.656 -25 -2.547 1 98.69 101 TYR A O 1
ATOM 857 N N . ILE A 1 102 ? 10.633 -26.094 -4.191 1 98.44 102 ILE A N 1
ATOM 858 C CA . ILE A 1 102 ? 11.695 -27.094 -4.355 1 98.44 102 ILE A CA 1
ATOM 859 C C . ILE A 1 102 ? 12.969 -26.406 -4.844 1 98.44 102 ILE A C 1
ATOM 861 O O . ILE A 1 102 ? 14.062 -26.656 -4.328 1 98.44 102 ILE A O 1
ATOM 865 N N . PHE A 1 103 ? 12.867 -25.516 -5.734 1 98.62 103 PHE A N 1
ATOM 866 C CA . PHE A 1 103 ? 14.008 -24.844 -6.359 1 98.62 103 PHE A CA 1
ATOM 867 C C . PHE A 1 103 ? 14.82 -24.078 -5.324 1 98.62 103 PHE A C 1
ATOM 869 O O . PHE A 1 103 ? 16.047 -24.109 -5.348 1 98.62 103 PHE A O 1
ATOM 876 N N . ILE A 1 104 ? 14.172 -23.328 -4.414 1 98.38 104 ILE A N 1
ATOM 877 C CA . ILE A 1 104 ? 14.93 -22.469 -3.506 1 98.38 104 ILE A CA 1
ATOM 878 C C . ILE A 1 104 ? 15.797 -23.328 -2.592 1 98.38 104 ILE A C 1
ATOM 880 O O . ILE A 1 104 ? 16.734 -22.828 -1.973 1 98.38 104 ILE A O 1
ATOM 884 N N . TRP A 1 105 ? 15.5 -24.609 -2.541 1 97.81 105 TRP A N 1
ATOM 885 C CA . TRP A 1 105 ? 16.312 -25.5 -1.724 1 97.81 105 TRP A CA 1
ATOM 886 C C . TRP A 1 105 ? 17.359 -26.203 -2.568 1 97.81 105 TRP A C 1
ATOM 888 O O . TRP A 1 105 ? 18.266 -26.859 -2.033 1 97.81 105 TRP A O 1
ATOM 898 N N . ILE A 1 106 ? 17.281 -26.172 -3.871 1 97.69 106 ILE A N 1
ATOM 899 C CA . ILE A 1 106 ? 18.328 -26.609 -4.805 1 97.69 106 ILE A CA 1
ATOM 900 C C . ILE A 1 106 ? 18.672 -25.453 -5.75 1 97.69 106 ILE A C 1
ATOM 902 O O . ILE A 1 106 ? 18.578 -25.594 -6.969 1 97.69 106 ILE A O 1
ATOM 906 N N . PRO A 1 107 ? 19.156 -24.406 -5.234 1 97.81 107 PRO A N 1
ATOM 907 C CA . PRO A 1 107 ? 19.219 -23.141 -5.949 1 97.81 107 PRO A CA 1
ATOM 908 C C . PRO A 1 107 ? 20.312 -23.109 -7.016 1 97.81 107 PRO A C 1
ATOM 910 O O . PRO A 1 107 ? 20.344 -22.203 -7.852 1 97.81 107 PRO A O 1
ATOM 913 N N . HIS A 1 108 ? 21.188 -24.078 -7.078 1 96.69 108 HIS A N 1
ATOM 914 C CA . HIS A 1 108 ? 22.359 -24.031 -7.957 1 96.69 108 HIS A CA 1
ATOM 915 C C . HIS A 1 108 ? 22.016 -24.5 -9.359 1 96.69 108 HIS A C 1
ATOM 917 O O . HIS A 1 108 ? 22.797 -24.312 -10.297 1 96.69 108 HIS A O 1
ATOM 923 N N . SER A 1 109 ? 20.891 -25.094 -9.57 1 96.12 109 SER A N 1
ATOM 924 C CA . SER A 1 109 ? 20.5 -25.656 -10.859 1 96.12 109 SER A CA 1
ATOM 925 C C . SER A 1 109 ? 20.016 -24.578 -11.812 1 96.12 109 SER A C 1
ATOM 927 O O . SER A 1 109 ? 18.875 -24.109 -11.719 1 96.12 109 SER A O 1
ATOM 929 N N . GLY A 1 110 ? 20.797 -24.297 -12.773 1 97.12 110 GLY A N 1
ATOM 930 C CA . GLY A 1 110 ? 20.438 -23.281 -13.75 1 97.12 110 GLY A CA 1
ATOM 931 C C . GLY A 1 110 ? 19.25 -23.672 -14.617 1 97.12 110 GLY A C 1
ATOM 932 O O . GLY A 1 110 ? 18.391 -22.828 -14.914 1 97.12 110 GLY A O 1
ATOM 933 N N . GLU A 1 111 ? 19.234 -24.875 -15.016 1 97 111 GLU A N 1
ATOM 934 C CA . GLU A 1 111 ? 18.141 -25.375 -15.844 1 97 111 GLU A CA 1
ATOM 935 C C . GLU A 1 111 ? 16.812 -25.312 -15.102 1 97 111 GLU A C 1
ATOM 937 O O . GLU A 1 111 ? 15.805 -24.891 -15.664 1 97 111 GLU A O 1
ATOM 942 N N . PHE A 1 112 ? 16.906 -25.75 -13.898 1 98.25 112 PHE A N 1
ATOM 943 C CA . PHE A 1 112 ? 15.695 -25.688 -13.094 1 98.25 112 PHE A CA 1
ATOM 944 C C . PHE A 1 112 ? 15.234 -24.25 -12.898 1 98.25 112 PHE A C 1
ATOM 946 O O . PHE A 1 112 ? 14.039 -23.969 -12.914 1 98.25 112 PHE A O 1
ATOM 953 N N . PHE A 1 113 ? 16.203 -23.328 -12.719 1 98.69 113 PHE A N 1
ATOM 954 C CA . PHE A 1 113 ? 15.867 -21.906 -12.609 1 98.69 113 PHE A CA 1
ATOM 955 C C . PHE A 1 113 ? 15.133 -21.422 -13.852 1 98.69 113 PHE A C 1
ATOM 957 O O . PHE A 1 113 ? 14.141 -20.703 -13.758 1 98.69 113 PHE A O 1
ATOM 964 N N . CYS A 1 114 ? 15.594 -21.828 -14.969 1 98.5 114 CYS A N 1
ATOM 965 C CA . CYS A 1 114 ? 14.953 -21.422 -16.219 1 98.5 114 CYS A CA 1
ATOM 966 C C . CYS A 1 114 ? 13.5 -21.875 -16.25 1 98.5 114 CYS A C 1
ATOM 968 O O . CYS A 1 114 ? 12.625 -21.109 -16.672 1 98.5 114 CYS A O 1
ATOM 970 N N . VAL A 1 115 ? 13.234 -23.047 -15.797 1 98.62 115 VAL A N 1
ATOM 971 C CA . VAL A 1 115 ? 11.883 -23.594 -15.805 1 98.62 115 VAL A CA 1
ATOM 972 C C . VAL A 1 115 ? 10.984 -22.781 -14.891 1 98.62 115 VAL A C 1
ATOM 974 O O . VAL A 1 115 ? 9.922 -22.312 -15.305 1 98.6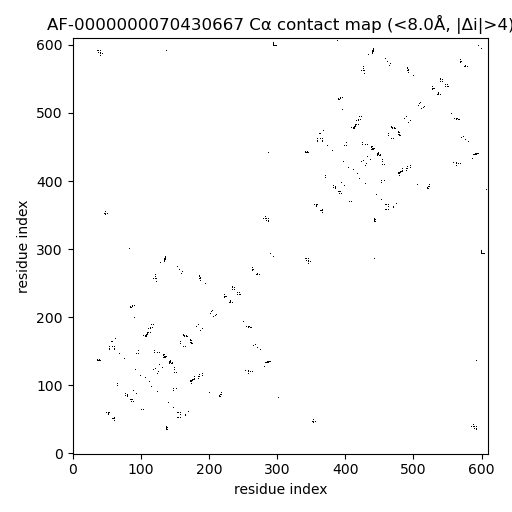2 115 VAL A O 1
ATOM 977 N N . VAL A 1 116 ? 11.445 -22.531 -13.695 1 98.75 116 VAL A N 1
ATOM 978 C CA . VAL A 1 116 ? 10.586 -21.844 -12.742 1 98.75 116 VAL A CA 1
ATOM 979 C C . VAL A 1 116 ? 10.516 -20.359 -13.102 1 98.75 116 VAL A C 1
ATOM 981 O O . VAL A 1 116 ? 9.492 -19.703 -12.875 1 98.75 116 VAL A O 1
ATOM 984 N N . PHE A 1 117 ? 11.555 -19.797 -13.695 1 98.81 117 PHE A N 1
ATOM 985 C CA . PHE A 1 117 ? 11.5 -18.453 -14.234 1 98.81 117 PHE A CA 1
ATOM 986 C C . PHE A 1 117 ? 10.391 -18.328 -15.273 1 98.81 117 PHE A C 1
ATOM 988 O O . PHE A 1 117 ? 9.57 -17.406 -15.211 1 98.81 117 PHE A O 1
ATOM 995 N N . ALA A 1 118 ? 10.375 -19.281 -16.141 1 98.81 118 ALA A N 1
ATOM 996 C CA . ALA A 1 118 ? 9.406 -19.266 -17.234 1 98.81 118 ALA A CA 1
ATOM 997 C C . ALA A 1 118 ? 7.98 -19.406 -16.703 1 98.81 118 ALA A C 1
ATOM 999 O O . ALA A 1 118 ? 7.074 -18.688 -17.125 1 98.81 118 ALA A O 1
ATOM 1000 N N . LEU A 1 119 ? 7.809 -20.25 -15.812 1 98.75 119 LEU A N 1
ATOM 1001 C CA . LEU A 1 119 ? 6.477 -20.516 -15.266 1 98.75 119 LEU A CA 1
ATOM 1002 C C . LEU A 1 119 ? 5.973 -19.297 -14.484 1 98.75 119 LEU A C 1
ATOM 1004 O O . LEU A 1 119 ? 4.789 -18.953 -14.57 1 98.75 119 LEU A O 1
ATOM 1008 N N . SER A 1 120 ? 6.875 -18.625 -13.734 1 98.62 120 SER A N 1
ATOM 1009 C CA . SER A 1 120 ? 6.453 -17.531 -12.867 1 98.62 120 SER A CA 1
ATOM 1010 C C . SER A 1 120 ? 6.234 -16.25 -13.672 1 98.62 120 SER A C 1
ATOM 1012 O O . SER A 1 120 ? 5.422 -15.406 -13.297 1 98.62 120 SER A O 1
ATOM 1014 N N . ASN A 1 121 ? 6.969 -16.078 -14.773 1 98.69 121 ASN A N 1
ATOM 1015 C CA . ASN A 1 121 ? 6.812 -14.914 -15.625 1 98.69 121 ASN A CA 1
ATOM 1016 C C . ASN A 1 121 ? 5.93 -15.211 -16.828 1 98.69 121 ASN A C 1
ATOM 1018 O O . ASN A 1 121 ? 5.797 -14.375 -17.734 1 98.69 121 ASN A O 1
ATOM 1022 N N . GLY A 1 122 ? 5.332 -16.375 -16.844 1 98.44 122 GLY A N 1
ATOM 1023 C CA . GLY A 1 122 ? 4.391 -16.812 -17.875 1 98.44 122 GLY A CA 1
ATOM 1024 C C . GLY A 1 122 ? 3.018 -17.141 -17.312 1 98.44 122 GLY A C 1
ATOM 1025 O O . GLY A 1 122 ? 2.316 -16.25 -16.812 1 98.44 122 GLY A O 1
ATOM 1026 N N . PRO A 1 123 ? 2.676 -18.422 -17.297 1 98 123 PRO A N 1
ATOM 1027 C CA . PRO A 1 123 ? 1.292 -18.766 -16.969 1 98 123 PRO A CA 1
ATOM 1028 C C . PRO A 1 123 ? 0.918 -18.375 -15.539 1 98 123 PRO A C 1
ATOM 1030 O O . PRO A 1 123 ? -0.234 -18.016 -15.273 1 98 123 PRO A O 1
ATOM 1033 N N . LEU A 1 124 ? 1.826 -18.391 -14.633 1 98.19 124 LEU A N 1
ATOM 1034 C CA . LEU A 1 124 ? 1.508 -18.125 -13.234 1 98.19 124 LEU A CA 1
ATOM 1035 C C . LEU A 1 124 ? 1.061 -16.688 -13.047 1 98.19 124 LEU A C 1
ATOM 1037 O O . LEU A 1 124 ? -0.02 -16.422 -12.516 1 98.19 124 LEU A O 1
ATOM 1041 N N . ILE A 1 125 ? 1.845 -15.742 -13.477 1 98.06 125 ILE A N 1
ATOM 1042 C CA . ILE A 1 125 ? 1.527 -14.336 -13.25 1 98.06 125 ILE A CA 1
ATOM 1043 C C . ILE A 1 125 ? 0.378 -13.914 -14.156 1 98.06 125 ILE A C 1
ATOM 1045 O O . ILE A 1 125 ? -0.474 -13.117 -13.766 1 98.06 125 ILE A O 1
ATOM 1049 N N . TRP A 1 126 ? 0.232 -14.438 -15.328 1 97.06 126 TRP A N 1
ATOM 1050 C CA . TRP A 1 126 ? -0.843 -14.094 -16.25 1 97.06 126 TRP A CA 1
ATOM 1051 C C . TRP A 1 126 ? -2.18 -14.641 -15.758 1 97.06 126 TRP A C 1
ATOM 1053 O O . TRP A 1 126 ? -3.238 -14.109 -16.109 1 97.06 126 TRP A O 1
ATOM 1063 N N . ALA A 1 127 ? -2.129 -15.68 -15.016 1 95.19 127 ALA A N 1
ATOM 1064 C CA . ALA A 1 127 ? -3.361 -16.219 -14.453 1 95.19 127 ALA A CA 1
ATOM 1065 C C . ALA A 1 127 ? -4.062 -15.188 -13.578 1 95.19 127 ALA A C 1
ATOM 1067 O O . ALA A 1 127 ? -5.289 -15.195 -13.453 1 95.19 127 ALA A O 1
ATOM 1068 N N . MET A 1 128 ? -3.33 -14.273 -12.992 1 93.75 128 MET A N 1
ATOM 1069 C CA . MET A 1 128 ? -3.936 -13.234 -12.164 1 93.75 128 MET A CA 1
ATOM 1070 C C . MET A 1 128 ? -4.863 -12.352 -12.992 1 93.75 128 MET A C 1
ATOM 1072 O O . MET A 1 128 ? -5.883 -11.875 -12.492 1 93.75 128 MET A O 1
ATOM 1076 N N . VAL A 1 129 ? -4.492 -12.195 -14.234 1 92 129 VAL A N 1
ATOM 1077 C CA . VAL A 1 129 ? -5.289 -11.359 -15.125 1 92 129 VAL A CA 1
ATOM 1078 C C . VAL A 1 129 ? -6.551 -12.109 -15.547 1 92 129 VAL A C 1
ATOM 1080 O O . VAL A 1 129 ? -7.652 -11.555 -15.492 1 92 129 VAL A O 1
ATOM 1083 N N . VAL A 1 130 ? -6.348 -13.352 -15.789 1 88 130 VAL A N 1
ATOM 1084 C CA . VAL A 1 130 ? -7.445 -14.18 -16.266 1 88 130 VAL A CA 1
ATOM 1085 C C . VAL A 1 130 ? -8.469 -14.375 -15.156 1 88 130 VAL A C 1
ATOM 1087 O O . VAL A 1 130 ? -9.68 -14.281 -15.391 1 88 130 VAL A O 1
ATOM 1090 N N . TYR A 1 131 ? -7.984 -14.586 -14.008 1 88.56 131 TYR A N 1
ATOM 1091 C CA . TYR A 1 131 ? -8.875 -14.859 -12.883 1 88.56 131 TYR A CA 1
ATOM 1092 C C . TYR A 1 131 ? -9.258 -13.578 -12.164 1 88.56 131 TYR A C 1
ATOM 1094 O O . TYR A 1 131 ? -10.008 -13.602 -11.188 1 88.56 131 TYR A O 1
ATOM 1102 N N . ARG A 1 132 ? -8.656 -12.438 -12.547 1 91.25 132 ARG A N 1
ATOM 1103 C CA . ARG A 1 132 ? -8.953 -11.125 -11.977 1 91.25 132 ARG A CA 1
ATOM 1104 C C . ARG A 1 132 ? -8.656 -11.102 -10.477 1 91.25 132 ARG A C 1
ATOM 1106 O O . ARG A 1 132 ? -9.492 -10.672 -9.68 1 91.25 132 ARG A O 1
ATOM 1113 N N . ASN A 1 133 ? -7.516 -11.711 -10.234 1 93.44 133 ASN A N 1
ATOM 1114 C CA . ASN A 1 133 ? -7.074 -11.602 -8.852 1 93.44 133 ASN A CA 1
ATOM 1115 C C . ASN A 1 133 ? -6.988 -10.141 -8.406 1 93.44 133 ASN A C 1
ATOM 1117 O O . ASN A 1 133 ? -6.555 -9.281 -9.172 1 93.44 133 ASN A O 1
ATOM 1121 N N . SER A 1 134 ? -7.484 -9.828 -7.234 1 93.5 134 SER A N 1
ATOM 1122 C CA . SER A 1 134 ? -7.574 -8.469 -6.707 1 93.5 134 SER A CA 1
ATOM 1123 C C . SER A 1 134 ? -6.812 -8.328 -5.395 1 93.5 134 SER A C 1
ATOM 1125 O O . SER A 1 134 ? -6.965 -9.156 -4.492 1 93.5 134 SER A O 1
ATOM 1127 N N . LEU A 1 135 ? -6.039 -7.34 -5.32 1 95.12 135 LEU A N 1
ATOM 1128 C CA . LEU A 1 135 ? -5.359 -7.055 -4.062 1 95.12 135 LEU A CA 1
ATOM 1129 C C . LEU A 1 135 ? -6.293 -6.34 -3.09 1 95.12 135 LEU A C 1
ATOM 1131 O O . LEU A 1 135 ? -6.312 -5.109 -3.029 1 95.12 135 LEU A O 1
ATOM 1135 N N . VAL A 1 136 ? -7.031 -7.152 -2.4 1 95.19 136 VAL A N 1
ATOM 1136 C CA . VAL A 1 136 ? -7.938 -6.68 -1.359 1 95.19 136 VAL A CA 1
ATOM 1137 C C . VAL A 1 136 ? -7.273 -6.824 0.009 1 95.19 136 VAL A C 1
ATOM 1139 O O . VAL A 1 136 ? -7.219 -7.922 0.565 1 95.19 136 VAL A O 1
ATOM 1142 N N . PHE A 1 137 ? -6.926 -5.766 0.621 1 95.94 137 PHE A N 1
ATOM 1143 C CA . PHE A 1 137 ? -5.969 -5.758 1.721 1 95.94 137 PHE A CA 1
ATOM 1144 C C . PHE A 1 137 ? -6.559 -6.434 2.955 1 95.94 137 PHE A C 1
ATOM 1146 O O . PHE A 1 137 ? -5.82 -6.973 3.783 1 95.94 137 PHE A O 1
ATOM 1153 N N . HIS A 1 138 ? -7.836 -6.43 3.094 1 94.44 138 HIS A N 1
ATOM 1154 C CA . HIS A 1 138 ? -8.383 -6.98 4.324 1 94.44 138 HIS A CA 1
ATOM 1155 C C . HIS A 1 138 ? -8.734 -8.453 4.16 1 94.44 138 HIS A C 1
ATOM 1157 O O . HIS A 1 138 ? -9.125 -9.117 5.125 1 94.44 138 HIS A O 1
ATOM 1163 N N . SER A 1 139 ? -8.586 -9.039 2.986 1 94 139 SER A N 1
ATOM 1164 C CA . SER A 1 139 ? -8.984 -10.414 2.699 1 94 139 SER A CA 1
ATOM 1165 C C . SER A 1 139 ? -7.777 -11.344 2.646 1 94 139 SER A C 1
ATOM 1167 O O . SER A 1 139 ? -6.98 -11.273 1.709 1 94 139 SER A O 1
ATOM 1169 N N . THR A 1 140 ? -7.73 -12.242 3.568 1 93.62 140 THR A N 1
ATOM 1170 C CA . THR A 1 140 ? -6.637 -13.203 3.584 1 93.62 140 THR A CA 1
ATOM 1171 C C . THR A 1 140 ? -6.629 -14.031 2.301 1 93.62 140 THR A C 1
ATOM 1173 O O . THR A 1 140 ? -5.566 -14.281 1.729 1 93.62 140 THR A O 1
ATOM 1176 N N . ASP A 1 141 ? -7.766 -14.414 1.829 1 93.81 141 ASP A N 1
ATOM 1177 C CA . ASP A 1 141 ? -7.898 -15.242 0.635 1 93.81 141 ASP A CA 1
ATOM 1178 C C . ASP A 1 141 ? -7.379 -14.508 -0.601 1 93.81 141 ASP A C 1
ATOM 1180 O O . ASP A 1 141 ? -6.539 -15.031 -1.334 1 93.81 141 ASP A O 1
ATOM 1184 N N . LYS A 1 142 ? -7.777 -13.281 -0.782 1 95 142 LYS A N 1
ATOM 1185 C CA . LYS A 1 142 ? -7.41 -12.531 -1.981 1 95 142 LYS A CA 1
ATOM 1186 C C . LYS A 1 142 ? -5.953 -12.086 -1.929 1 95 142 LYS A C 1
ATOM 1188 O O . LYS A 1 142 ? -5.266 -12.07 -2.951 1 95 142 LYS A O 1
ATOM 1193 N N . VAL A 1 143 ? -5.512 -11.758 -0.758 1 96.38 143 VAL A N 1
ATOM 1194 C CA . VAL A 1 143 ? -4.105 -11.391 -0.617 1 96.38 143 VAL A CA 1
ATOM 1195 C C . VAL A 1 143 ? -3.225 -12.602 -0.91 1 96.38 143 VAL A C 1
ATOM 1197 O O . VAL A 1 143 ? -2.191 -12.484 -1.572 1 96.38 143 VAL A O 1
ATOM 1200 N N . THR A 1 144 ? -3.605 -13.75 -0.414 1 96.5 144 THR A N 1
ATOM 1201 C CA . THR A 1 144 ? -2.852 -14.977 -0.669 1 96.5 144 THR A CA 1
ATOM 1202 C C . THR A 1 144 ? -2.82 -15.289 -2.162 1 96.5 144 THR A C 1
ATOM 1204 O O . THR A 1 144 ? -1.778 -15.664 -2.701 1 96.5 144 THR A O 1
ATOM 1207 N N . SER A 1 145 ? -3.984 -15.109 -2.818 1 96.06 145 SER A N 1
ATOM 1208 C CA . SER A 1 145 ? -4.035 -15.32 -4.262 1 96.06 145 SER A CA 1
ATOM 1209 C C . SER A 1 145 ? -3.066 -14.398 -4.992 1 96.06 145 SER A C 1
ATOM 1211 O O . SER A 1 145 ? -2.309 -14.844 -5.855 1 96.06 145 SER A O 1
ATOM 1213 N N . ALA A 1 146 ? -3.053 -13.164 -4.605 1 96.19 146 ALA A N 1
ATOM 1214 C CA . ALA A 1 146 ? -2.127 -12.211 -5.215 1 96.19 146 ALA A CA 1
ATOM 1215 C C . ALA A 1 146 ? -0.678 -12.602 -4.934 1 96.19 146 ALA A C 1
ATOM 1217 O O . ALA A 1 146 ? 0.161 -12.586 -5.836 1 96.19 146 ALA A O 1
ATOM 1218 N N . TYR A 1 147 ? -0.446 -13.023 -3.779 1 96.75 147 TYR A N 1
ATOM 1219 C CA . TYR A 1 147 ? 0.89 -13.375 -3.312 1 96.75 147 TYR A CA 1
ATOM 1220 C C . TYR A 1 147 ? 1.459 -14.539 -4.121 1 96.75 147 TYR A C 1
ATOM 1222 O O . TYR A 1 147 ? 2.568 -14.445 -4.652 1 96.75 147 TYR A O 1
ATOM 1230 N N . ILE A 1 148 ? 0.761 -15.578 -4.215 1 97.19 148 ILE A N 1
ATOM 1231 C CA . ILE A 1 148 ? 1.311 -16.797 -4.777 1 97.19 148 ILE A CA 1
ATOM 1232 C C . ILE A 1 148 ? 1.504 -16.641 -6.285 1 97.19 148 ILE A C 1
ATOM 1234 O O . ILE A 1 148 ? 2.184 -17.438 -6.922 1 97.19 148 ILE A O 1
ATOM 1238 N N . HIS A 1 149 ? 0.874 -15.617 -6.852 1 97.94 149 HIS A N 1
ATOM 1239 C CA . HIS A 1 149 ? 1.026 -15.406 -8.281 1 97.94 149 HIS A CA 1
ATOM 1240 C C . HIS A 1 149 ? 2.129 -14.391 -8.57 1 97.94 149 HIS A C 1
ATOM 1242 O O . HIS A 1 149 ? 2.789 -14.469 -9.609 1 97.94 149 HIS A O 1
ATOM 1248 N N . ILE A 1 150 ? 2.406 -13.445 -7.66 1 97.75 150 ILE A N 1
ATOM 1249 C CA . ILE A 1 150 ? 3.322 -12.359 -7.988 1 97.75 150 ILE A CA 1
ATOM 1250 C C . ILE A 1 150 ? 4.695 -12.641 -7.383 1 97.75 150 ILE A C 1
ATOM 1252 O O . ILE A 1 150 ? 5.723 -12.32 -7.98 1 97.75 150 ILE A O 1
ATOM 1256 N N . LEU A 1 151 ? 4.793 -13.219 -6.199 1 98 151 LEU A N 1
ATOM 1257 C CA . LEU A 1 151 ? 6.039 -13.297 -5.449 1 98 151 LEU A CA 1
ATOM 1258 C C . LEU A 1 151 ? 7.066 -14.156 -6.191 1 98 151 LEU A C 1
ATOM 1260 O O . LEU A 1 151 ? 8.25 -13.805 -6.234 1 98 151 LEU A O 1
ATOM 1264 N N . PRO A 1 152 ? 6.648 -15.305 -6.801 1 98.56 152 PRO A N 1
ATOM 1265 C CA . PRO A 1 152 ? 7.629 -16.062 -7.586 1 98.56 152 PRO A CA 1
ATOM 1266 C C . PRO A 1 152 ? 8.25 -15.234 -8.711 1 98.56 152 PRO A C 1
ATOM 1268 O O . PRO A 1 152 ? 9.438 -15.375 -9.008 1 98.56 152 PRO A O 1
ATOM 1271 N N . GLY A 1 153 ? 7.453 -14.422 -9.344 1 98.44 153 GLY A N 1
ATOM 1272 C CA . GLY A 1 153 ? 7.984 -13.531 -10.359 1 98.44 153 GLY A CA 1
ATOM 1273 C C . GLY A 1 153 ? 9 -12.547 -9.82 1 98.44 153 GLY A C 1
ATOM 1274 O O . GLY A 1 153 ? 10.023 -12.289 -10.453 1 98.44 153 GLY A O 1
ATOM 1275 N N . LEU A 1 154 ? 8.766 -11.969 -8.656 1 98.5 154 LEU A N 1
ATOM 1276 C CA . LEU A 1 154 ? 9.703 -11.055 -8.008 1 98.5 154 LEU A CA 1
ATOM 1277 C C . LEU A 1 154 ? 10.992 -11.766 -7.637 1 98.5 154 LEU A C 1
ATOM 1279 O O . LEU A 1 154 ? 12.086 -11.211 -7.805 1 98.5 154 LEU A O 1
ATOM 1283 N N . LEU A 1 155 ? 10.82 -12.938 -7.137 1 98.5 155 LEU A N 1
ATOM 1284 C CA . LEU A 1 155 ? 11.984 -13.742 -6.777 1 98.5 155 LEU A CA 1
ATOM 1285 C C . LEU A 1 155 ? 12.812 -14.086 -8.016 1 98.5 155 LEU A C 1
ATOM 1287 O O . LEU A 1 155 ? 14.039 -13.984 -7.988 1 98.5 155 LEU A O 1
ATOM 1291 N N . ALA A 1 156 ? 12.133 -14.477 -9.078 1 98.75 156 ALA A N 1
ATOM 1292 C CA . ALA A 1 156 ? 12.805 -14.742 -10.344 1 98.75 156 ALA A CA 1
ATOM 1293 C C . ALA A 1 156 ? 13.578 -13.508 -10.828 1 98.75 156 ALA A C 1
ATOM 1295 O O . ALA A 1 156 ? 14.703 -13.625 -11.297 1 98.75 156 ALA A O 1
ATOM 1296 N N . PHE A 1 157 ? 12.984 -12.375 -10.703 1 98.69 157 PHE A N 1
ATOM 1297 C CA . PHE A 1 157 ? 13.609 -11.109 -11.07 1 98.69 157 PHE A CA 1
ATOM 1298 C C . PHE A 1 157 ? 14.883 -10.883 -10.273 1 98.69 157 PHE A C 1
ATOM 1300 O O . PHE A 1 157 ? 15.93 -10.562 -10.844 1 98.69 157 PHE A O 1
ATOM 1307 N N . GLY A 1 158 ? 14.781 -11.047 -9 1 98.44 158 GLY A N 1
ATOM 1308 C CA . GLY A 1 158 ? 15.945 -10.883 -8.148 1 98.44 158 GLY A CA 1
ATOM 1309 C C . GLY A 1 158 ? 17.078 -11.82 -8.5 1 98.44 158 GLY A C 1
ATOM 1310 O O . GLY A 1 158 ? 18.234 -11.391 -8.594 1 98.44 158 GLY A O 1
ATOM 1311 N N . ILE A 1 159 ? 16.75 -13.039 -8.719 1 98.62 159 ILE A N 1
ATOM 1312 C CA . ILE A 1 159 ? 17.781 -14.039 -8.992 1 98.62 159 ILE A CA 1
ATOM 1313 C C . ILE A 1 159 ? 18.406 -13.773 -10.359 1 98.62 159 ILE A C 1
ATOM 1315 O O . ILE A 1 159 ? 19.625 -13.883 -10.523 1 98.62 159 ILE A O 1
ATOM 1319 N N . ARG A 1 160 ? 17.625 -13.359 -11.297 1 98.38 160 ARG A N 1
ATOM 1320 C CA . ARG A 1 160 ? 18.109 -13.148 -12.656 1 98.38 160 ARG A CA 1
ATOM 1321 C C . ARG A 1 160 ? 19 -11.922 -12.734 1 98.38 160 ARG A C 1
ATOM 1323 O O . ARG A 1 160 ? 20.062 -11.961 -13.375 1 98.38 160 ARG A O 1
ATOM 1330 N N . TRP A 1 161 ? 18.656 -10.891 -12.109 1 98.06 161 TRP A N 1
ATOM 1331 C CA . TRP A 1 161 ? 19.312 -9.617 -12.375 1 98.06 161 TRP A CA 1
ATOM 1332 C C . TRP A 1 161 ? 20.188 -9.195 -11.203 1 98.06 161 TRP A C 1
ATOM 1334 O O . TRP A 1 161 ? 21.078 -8.359 -11.352 1 98.06 161 TRP A O 1
ATOM 1344 N N . TYR A 1 162 ? 19.891 -9.758 -10.055 1 97.94 162 TYR A N 1
ATOM 1345 C CA . TYR A 1 162 ? 20.656 -9.461 -8.852 1 97.94 162 TYR A CA 1
ATOM 1346 C C . TYR A 1 162 ? 21.078 -10.742 -8.141 1 97.94 162 TYR A C 1
ATOM 1348 O O . TYR A 1 162 ? 20.859 -10.898 -6.938 1 97.94 162 TYR A O 1
ATOM 1356 N N . THR A 1 163 ? 21.734 -11.602 -8.852 1 97.94 163 THR A N 1
ATOM 1357 C CA . THR A 1 163 ? 22.047 -12.953 -8.391 1 97.94 163 THR A CA 1
ATOM 1358 C C . THR A 1 163 ? 22.906 -12.906 -7.129 1 97.94 163 THR A C 1
ATOM 1360 O O . THR A 1 163 ? 22.625 -13.617 -6.16 1 97.94 163 THR A O 1
ATOM 1363 N N . GLU A 1 164 ? 23.938 -12.07 -7.129 1 97.5 164 GLU A N 1
ATOM 1364 C CA . GLU A 1 164 ? 24.844 -11.977 -5.988 1 97.5 164 GLU A CA 1
ATOM 1365 C C . GLU A 1 164 ? 24.125 -11.461 -4.75 1 97.5 164 GLU A C 1
ATOM 1367 O O . GLU A 1 164 ? 24.312 -11.984 -3.648 1 97.5 164 GLU A O 1
ATOM 1372 N N . ASP A 1 165 ? 23.219 -10.516 -4.938 1 97.94 165 ASP A N 1
ATOM 1373 C CA . ASP A 1 165 ? 22.516 -9.891 -3.826 1 97.94 165 ASP A CA 1
ATOM 1374 C C . ASP A 1 165 ? 21.5 -10.859 -3.213 1 97.94 165 ASP A C 1
ATOM 1376 O O . ASP A 1 165 ? 21.344 -10.914 -1.992 1 97.94 165 ASP A O 1
ATOM 1380 N N . VAL A 1 166 ? 20.828 -11.586 -4.066 1 98.31 166 VAL A N 1
ATOM 1381 C CA . VAL A 1 166 ? 19.828 -12.516 -3.576 1 98.31 166 VAL A CA 1
ATOM 1382 C C . VAL A 1 166 ? 20.5 -13.656 -2.82 1 98.31 166 VAL A C 1
ATOM 1384 O O . VAL A 1 166 ? 19.953 -14.18 -1.845 1 98.31 166 VAL A O 1
ATOM 1387 N N . SER A 1 167 ? 21.719 -13.992 -3.207 1 98.12 167 SER A N 1
ATOM 1388 C CA . SER A 1 167 ? 22.438 -15.148 -2.676 1 98.12 167 SER A CA 1
ATOM 1389 C C . SER A 1 167 ? 23.188 -14.797 -1.395 1 98.12 167 SER A C 1
ATOM 1391 O O . SER A 1 167 ? 23.641 -15.68 -0.674 1 98.12 167 SER A O 1
ATOM 1393 N N . LYS A 1 168 ? 23.328 -13.547 -1.096 1 97.31 168 LYS A N 1
ATOM 1394 C CA . LYS A 1 168 ? 24.266 -13.008 -0.108 1 97.31 168 LYS A CA 1
ATOM 1395 C C . LYS A 1 168 ? 24.141 -13.742 1.223 1 97.31 168 LYS A C 1
ATOM 1397 O O . LYS A 1 168 ? 25.141 -14.125 1.82 1 97.31 168 LYS A O 1
ATOM 1402 N N . TYR A 1 169 ? 22.969 -14.062 1.756 1 97.25 169 TYR A N 1
ATOM 1403 C CA . TYR A 1 169 ? 22.812 -14.68 3.068 1 97.25 169 TYR A CA 1
ATOM 1404 C C . TYR A 1 169 ? 22.094 -16.016 2.957 1 97.25 169 TYR A C 1
ATOM 1406 O O . TYR A 1 169 ? 21.766 -16.641 3.969 1 97.25 169 TYR A O 1
ATOM 1414 N N . TRP A 1 170 ? 21.828 -16.438 1.734 1 97.38 170 TRP A N 1
ATOM 1415 C CA . TRP A 1 170 ? 21.203 -17.75 1.551 1 97.38 170 TRP A CA 1
ATOM 1416 C C . TRP A 1 170 ? 22.219 -18.859 1.732 1 97.38 170 TRP A C 1
ATOM 1418 O O . TRP A 1 170 ? 23.438 -18.641 1.62 1 97.38 170 TRP A O 1
ATOM 1428 N N . PHE A 1 171 ? 21.844 -20.031 2.031 1 96.5 171 PHE A N 1
ATOM 1429 C CA . PHE A 1 171 ? 22.75 -21.109 2.416 1 96.5 171 PHE A CA 1
ATOM 1430 C C . PHE A 1 171 ? 23.578 -21.562 1.225 1 96.5 171 PHE A C 1
ATOM 1432 O O . PHE A 1 171 ? 24.672 -22.109 1.396 1 96.5 171 PHE A O 1
ATOM 1439 N N . LYS A 1 172 ? 23.141 -21.406 0.043 1 96.75 172 LYS A N 1
ATOM 1440 C CA . LYS A 1 172 ? 23.844 -21.734 -1.193 1 96.75 172 LYS A CA 1
ATOM 1441 C C . LYS A 1 172 ? 23.562 -20.688 -2.273 1 96.75 172 LYS A C 1
ATOM 1443 O O . LYS A 1 172 ? 22.438 -20.172 -2.371 1 96.75 172 LYS A O 1
ATOM 1448 N N . GLU A 1 173 ? 24.516 -20.484 -3.125 1 97.38 173 GLU A N 1
ATOM 1449 C CA . GLU A 1 173 ? 24.375 -19.484 -4.172 1 97.38 173 GLU A CA 1
ATOM 1450 C C . GLU A 1 173 ? 23.312 -19.875 -5.191 1 97.38 173 GLU A C 1
ATOM 1452 O O . GLU A 1 173 ? 23.25 -21.031 -5.613 1 97.38 173 GLU A O 1
ATOM 1457 N N . PHE A 1 174 ? 22.484 -18.922 -5.492 1 98.31 174 PHE A N 1
ATOM 1458 C CA . PHE A 1 174 ? 21.5 -19.125 -6.551 1 98.31 174 PHE A CA 1
ATOM 1459 C C . PHE A 1 174 ? 22.156 -19.062 -7.922 1 98.31 174 PHE A C 1
ATOM 1461 O O . PHE A 1 174 ? 22.797 -18.062 -8.266 1 98.31 174 PHE A O 1
ATOM 1468 N N . VAL A 1 175 ? 22.031 -20.078 -8.641 1 97.75 175 VAL A N 1
ATOM 1469 C CA . VAL A 1 175 ? 22.406 -20.156 -10.047 1 97.75 175 VAL A CA 1
ATOM 1470 C C . VAL A 1 175 ? 23.781 -19.547 -10.25 1 97.75 175 VAL A C 1
ATOM 1472 O O . VAL A 1 175 ? 23.938 -18.547 -10.961 1 97.75 175 VAL A O 1
ATOM 1475 N N . PRO A 1 176 ? 24.812 -20.094 -9.773 1 95 176 PRO A N 1
ATOM 1476 C CA . PRO A 1 176 ? 26.172 -19.562 -9.93 1 95 176 PRO A CA 1
ATOM 1477 C C . PRO A 1 176 ? 26.547 -19.312 -11.383 1 95 176 PRO A C 1
ATOM 1479 O O . PRO A 1 176 ? 27.266 -18.344 -11.688 1 95 176 PRO A O 1
ATOM 1482 N N . GLU A 1 177 ? 26.047 -20.188 -12.273 1 93.25 177 GLU A N 1
ATOM 1483 C CA . GLU A 1 177 ? 26.203 -19.984 -13.711 1 93.25 177 GLU A CA 1
ATOM 1484 C C . GLU A 1 177 ? 24.859 -19.766 -14.391 1 93.25 177 GLU A C 1
ATOM 1486 O O . GLU A 1 177 ? 24.172 -20.719 -14.758 1 93.25 177 GLU A O 1
ATOM 1491 N N . MET A 1 178 ? 24.562 -18.516 -14.578 1 95.25 178 MET A N 1
ATOM 1492 C CA . MET A 1 178 ? 23.266 -18.156 -15.18 1 95.25 178 MET A CA 1
ATOM 1493 C C . MET A 1 178 ? 23.203 -18.609 -16.625 1 95.25 178 MET A C 1
ATOM 1495 O O . MET A 1 178 ? 24.016 -18.188 -17.453 1 95.25 178 MET A O 1
ATOM 1499 N N . PRO A 1 179 ? 22.297 -19.453 -16.844 1 95.38 179 PRO A N 1
ATOM 1500 C CA . PRO A 1 179 ? 22.203 -19.953 -18.203 1 95.38 179 PRO A CA 1
ATOM 1501 C C . PRO A 1 179 ? 21.766 -18.875 -19.203 1 95.38 179 PRO A C 1
ATOM 1503 O O . PRO A 1 179 ? 20.984 -17.984 -18.859 1 95.38 179 PRO A O 1
ATOM 1506 N N . GLU A 1 180 ? 22.234 -19.031 -20.375 1 93.44 180 GLU A N 1
ATOM 1507 C CA . GLU A 1 180 ? 21.719 -18.219 -21.469 1 93.44 180 GLU A CA 1
ATOM 1508 C C . GLU A 1 180 ? 20.312 -18.656 -21.859 1 93.44 180 GLU A C 1
ATOM 1510 O O . GLU A 1 180 ? 19.844 -19.734 -21.453 1 93.44 180 GLU A O 1
ATOM 1515 N N . MET A 1 181 ? 19.719 -17.797 -22.609 1 89.56 181 MET A N 1
ATOM 1516 C CA . MET A 1 181 ? 18.375 -18.109 -23.062 1 89.56 181 MET A CA 1
ATOM 1517 C C . MET A 1 181 ? 18.344 -19.438 -23.812 1 89.56 181 MET A C 1
ATOM 1519 O O . MET A 1 181 ? 19.219 -19.703 -24.641 1 89.56 181 MET A O 1
ATOM 1523 N N . SER A 1 182 ? 17.453 -20.328 -23.453 1 93.44 182 SER A N 1
ATOM 1524 C CA . SER A 1 182 ? 17.297 -21.641 -24.047 1 93.44 182 SER A CA 1
ATOM 1525 C C . SER A 1 182 ? 15.828 -21.953 -24.328 1 93.44 182 SER A C 1
ATOM 1527 O O . SER A 1 182 ? 14.992 -21.906 -23.406 1 93.44 182 SER A O 1
ATOM 1529 N N . LEU A 1 183 ? 15.547 -22.312 -25.516 1 94.69 183 LEU A N 1
ATOM 1530 C CA . LEU A 1 183 ? 14.18 -22.641 -25.891 1 94.69 183 LEU A CA 1
ATOM 1531 C C . LEU A 1 183 ? 13.688 -23.875 -25.156 1 94.69 183 LEU A C 1
ATOM 1533 O O . LEU A 1 183 ? 12.523 -23.953 -24.75 1 94.69 183 LEU A O 1
ATOM 1537 N N . ILE A 1 184 ? 14.562 -24.781 -24.953 1 96.25 184 ILE A N 1
ATOM 1538 C CA . ILE A 1 184 ? 14.203 -26.031 -24.297 1 96.25 184 ILE A CA 1
ATOM 1539 C C . ILE A 1 184 ? 13.82 -25.766 -22.844 1 96.25 184 ILE A C 1
ATOM 1541 O O . ILE A 1 184 ? 12.766 -26.203 -22.375 1 96.25 184 ILE A O 1
ATOM 1545 N N . TRP A 1 185 ? 14.578 -24.969 -22.141 1 97 185 TRP A N 1
ATOM 1546 C CA . TRP A 1 185 ? 14.414 -24.844 -20.703 1 97 185 TRP A CA 1
ATOM 1547 C C . TRP A 1 185 ? 13.477 -23.688 -20.359 1 97 185 TRP A C 1
ATOM 1549 O O . TRP A 1 185 ? 12.938 -23.625 -19.25 1 97 185 TRP A O 1
ATOM 1559 N N . LEU A 1 186 ? 13.227 -22.797 -21.344 1 97.94 186 LEU A N 1
ATOM 1560 C CA . LEU A 1 186 ? 12.352 -21.656 -21.062 1 97.94 186 LEU A CA 1
ATOM 1561 C C . LEU A 1 186 ? 10.984 -21.859 -21.703 1 97.94 186 LEU A C 1
ATOM 1563 O O . LEU A 1 186 ? 10.031 -21.156 -21.375 1 97.94 186 LEU A O 1
ATOM 1567 N N . LEU A 1 187 ? 10.852 -22.797 -22.547 1 97.44 187 LEU A N 1
ATOM 1568 C CA . LEU A 1 187 ? 9.586 -22.969 -23.25 1 97.44 187 LEU A CA 1
ATOM 1569 C C . LEU A 1 187 ? 9.125 -24.422 -23.203 1 97.44 187 LEU A C 1
ATOM 1571 O O . LEU A 1 187 ? 8.07 -24.734 -22.641 1 97.44 187 LEU A O 1
ATOM 1575 N N . VAL A 1 188 ? 9.961 -25.344 -23.672 1 97.69 188 VAL A N 1
ATOM 1576 C CA . VAL A 1 188 ? 9.539 -26.719 -23.875 1 97.69 188 VAL A CA 1
ATOM 1577 C C . VAL A 1 188 ? 9.305 -27.406 -22.531 1 97.69 188 VAL A C 1
ATOM 1579 O O . VAL A 1 188 ? 8.242 -27.984 -22.312 1 97.69 188 VAL A O 1
ATOM 1582 N N . VAL A 1 189 ? 10.289 -27.344 -21.703 1 98.12 189 VAL A N 1
ATOM 1583 C CA . VAL A 1 189 ? 10.18 -28.047 -20.422 1 98.12 189 VAL A CA 1
ATOM 1584 C C . VAL A 1 189 ? 9.094 -27.391 -19.578 1 98.12 189 VAL A C 1
ATOM 1586 O O . VAL A 1 189 ? 8.258 -28.094 -18.984 1 98.12 189 VAL A O 1
ATOM 1589 N N . PRO A 1 190 ? 9.016 -26.078 -19.484 1 98.44 190 PRO A N 1
ATOM 1590 C CA . PRO A 1 190 ? 7.91 -25.469 -18.75 1 98.44 190 PRO A CA 1
ATOM 1591 C C . PRO A 1 190 ? 6.543 -25.859 -19.312 1 98.44 190 PRO A C 1
ATOM 1593 O O . PRO A 1 190 ? 5.605 -26.094 -18.547 1 98.44 190 PRO A O 1
ATOM 1596 N N . PHE A 1 191 ? 6.441 -25.828 -20.578 1 98.19 191 PHE A N 1
ATOM 1597 C CA . PHE A 1 191 ? 5.188 -26.281 -21.172 1 98.19 191 PHE A CA 1
ATOM 1598 C C . PHE A 1 191 ? 4.914 -27.734 -20.812 1 98.19 191 PHE A C 1
ATOM 1600 O O . PHE A 1 191 ? 3.768 -28.125 -20.578 1 98.19 191 PHE A O 1
ATOM 1607 N N . GLY A 1 192 ? 5.934 -28.547 -20.844 1 98.12 192 GLY A N 1
ATOM 1608 C CA . GLY A 1 192 ? 5.809 -29.922 -20.375 1 98.12 192 GLY A CA 1
ATOM 1609 C C . GLY A 1 192 ? 5.301 -30.031 -18.953 1 98.12 192 GLY A C 1
ATOM 1610 O O . GLY A 1 192 ? 4.465 -30.891 -18.641 1 98.12 192 GLY A O 1
ATOM 1611 N N . CYS A 1 193 ? 5.82 -29.172 -18.078 1 98 193 CYS A N 1
ATOM 1612 C CA . CYS A 1 193 ? 5.352 -29.141 -16.703 1 98 193 CYS A CA 1
ATOM 1613 C C . CYS A 1 193 ? 3.867 -28.797 -16.641 1 98 193 CYS A C 1
ATOM 1615 O O . CYS A 1 193 ? 3.121 -29.375 -15.859 1 98 193 CYS A O 1
ATOM 1617 N N . PHE A 1 194 ? 3.467 -27.859 -17.453 1 98.06 194 PHE A N 1
ATOM 1618 C CA . PHE A 1 194 ? 2.068 -27.453 -17.516 1 98.06 194 PHE A CA 1
ATOM 1619 C C . PHE A 1 194 ? 1.189 -28.609 -18 1 98.06 194 PHE A C 1
ATOM 1621 O O . PHE A 1 194 ? 0.111 -28.844 -17.453 1 98.06 194 PHE A O 1
ATOM 1628 N N . LEU A 1 195 ? 1.686 -29.359 -18.969 1 97.25 195 LEU A N 1
ATOM 1629 C CA . LEU A 1 195 ? 0.961 -30.516 -19.484 1 97.25 195 LEU A CA 1
ATOM 1630 C C . LEU A 1 195 ? 0.877 -31.609 -18.422 1 97.25 195 LEU A C 1
ATOM 1632 O O . LEU A 1 195 ? -0.16 -32.25 -18.281 1 97.25 195 LEU A O 1
ATOM 1636 N N . ALA A 1 196 ? 1.964 -31.812 -17.812 1 97.56 196 ALA A N 1
ATOM 1637 C CA . ALA A 1 196 ? 1.973 -32.781 -16.719 1 97.56 196 ALA A CA 1
ATOM 1638 C C . ALA A 1 196 ? 0.94 -32.438 -15.656 1 97.56 196 ALA A C 1
ATOM 1640 O O . ALA A 1 196 ? 0.207 -33.312 -15.188 1 97.56 196 ALA A O 1
ATOM 1641 N N . HIS A 1 197 ? 0.903 -31.156 -15.289 1 97.12 197 HIS A N 1
ATOM 1642 C CA . HIS A 1 197 ? -0.095 -30.719 -14.32 1 97.12 197 HIS A CA 1
ATOM 1643 C C . HIS A 1 197 ? -1.509 -30.953 -14.844 1 97.12 197 HIS A C 1
ATOM 1645 O O . HIS A 1 197 ? -2.383 -31.406 -14.102 1 97.12 197 HIS A O 1
ATOM 1651 N N . SER A 1 198 ? -1.695 -30.609 -16.094 1 94.75 198 SER A N 1
ATOM 1652 C CA . SER A 1 198 ? -3.01 -30.812 -16.703 1 94.75 198 SER A CA 1
ATOM 1653 C C . SER A 1 198 ? -3.439 -32.281 -16.625 1 94.75 198 SER A C 1
ATOM 1655 O O . SER A 1 198 ? -4.609 -32.562 -16.375 1 94.75 198 SER A O 1
ATOM 1657 N N . PHE A 1 199 ? -2.533 -33.125 -16.859 1 94.81 199 PHE A N 1
ATOM 1658 C CA . PHE A 1 199 ? -2.811 -34.531 -16.812 1 94.81 199 PHE A CA 1
ATOM 1659 C C . PHE A 1 199 ? -3.164 -34.969 -15.391 1 94.81 199 PHE A C 1
ATOM 1661 O O . PHE A 1 199 ? -4.133 -35.688 -15.18 1 94.81 199 PHE A O 1
ATOM 1668 N N . ILE A 1 200 ? -2.393 -34.5 -14.461 1 94.75 200 ILE A N 1
ATOM 1669 C CA . ILE A 1 200 ? -2.652 -34.812 -13.055 1 94.75 200 ILE A CA 1
ATOM 1670 C C . ILE A 1 200 ? -4.031 -34.281 -12.656 1 94.75 200 ILE A C 1
ATOM 1672 O O . ILE A 1 200 ? -4.812 -35 -12.023 1 94.75 200 ILE A O 1
ATOM 1676 N N . TYR A 1 201 ? -4.273 -33.062 -13.039 1 91.81 201 TYR A N 1
ATOM 1677 C CA . TYR A 1 201 ? -5.566 -32.438 -12.742 1 91.81 201 TYR A CA 1
ATOM 1678 C C . TYR A 1 201 ? -6.707 -33.281 -13.336 1 91.81 201 TYR A C 1
ATOM 1680 O O . TYR A 1 201 ? -7.703 -33.531 -12.656 1 91.81 201 TYR A O 1
ATOM 1688 N N . PHE A 1 202 ? -6.586 -33.688 -14.539 1 89.38 202 PHE A N 1
ATOM 1689 C CA . PHE A 1 202 ? -7.598 -34.469 -15.227 1 89.38 202 PHE A CA 1
ATOM 1690 C C . PHE A 1 202 ? -7.859 -35.781 -14.484 1 89.38 202 PHE A C 1
ATOM 1692 O O . PHE A 1 202 ? -9.008 -36.125 -14.211 1 89.38 202 PHE A O 1
ATOM 1699 N N . VAL A 1 203 ? -6.852 -36.469 -14.117 1 92.31 203 VAL A N 1
ATOM 1700 C CA . VAL A 1 203 ? -6.969 -37.75 -13.453 1 92.31 203 VAL A CA 1
ATOM 1701 C C . VAL A 1 203 ? -7.617 -37.594 -12.078 1 92.31 203 VAL A C 1
ATOM 1703 O O . VAL A 1 203 ? -8.555 -38.312 -11.734 1 92.31 203 VAL A O 1
ATOM 1706 N N . VAL A 1 204 ? -7.176 -36.562 -11.375 1 91.12 204 VAL A N 1
ATOM 1707 C CA . VAL A 1 204 ? -7.656 -36.375 -10.008 1 91.12 204 VAL A CA 1
ATOM 1708 C C . VAL A 1 204 ? -9.109 -35.906 -10.031 1 91.12 204 VAL A C 1
ATOM 1710 O O . VAL A 1 204 ? -9.953 -36.469 -9.32 1 91.12 204 VAL A O 1
ATOM 1713 N N . VAL A 1 205 ? -9.445 -35 -10.859 1 85.75 205 VAL A N 1
ATOM 1714 C CA . VAL A 1 205 ? -10.758 -34.344 -10.82 1 85.75 205 VAL A CA 1
ATOM 1715 C C . VAL A 1 205 ? -11.766 -35.188 -11.602 1 85.75 205 VAL A C 1
ATOM 1717 O O . VAL A 1 205 ? -12.898 -35.406 -11.148 1 85.75 205 VAL A O 1
ATOM 1720 N N . HIS A 1 206 ? -11.391 -35.75 -12.75 1 84.88 206 HIS A N 1
ATOM 1721 C CA . HIS A 1 206 ? -12.383 -36.344 -13.633 1 84.88 206 HIS A CA 1
ATOM 1722 C C . HIS A 1 206 ? -12.391 -37.875 -13.5 1 84.88 206 HIS A C 1
ATOM 1724 O O . HIS A 1 206 ? -13.367 -38.531 -13.867 1 84.88 206 HIS A O 1
ATOM 1730 N N . VAL A 1 207 ? -11.352 -38.438 -12.961 1 88.38 207 VAL A N 1
ATOM 1731 C CA . VAL A 1 207 ? -11.281 -39.906 -12.898 1 88.38 207 VAL A CA 1
ATOM 1732 C C . VAL A 1 207 ? -11.422 -40.375 -11.445 1 88.38 207 VAL A C 1
ATOM 1734 O O . VAL A 1 207 ? -12.203 -41.281 -11.148 1 88.38 207 VAL A O 1
ATOM 1737 N N . VAL A 1 208 ? -10.773 -39.656 -10.562 1 90.81 208 VAL A N 1
ATOM 1738 C CA . VAL A 1 208 ? -10.711 -40.156 -9.195 1 90.81 208 VAL A CA 1
ATOM 1739 C C . VAL A 1 208 ? -11.781 -39.5 -8.344 1 90.81 208 VAL A C 1
ATOM 1741 O O . VAL A 1 208 ? -12.719 -40.156 -7.875 1 90.81 208 VAL A O 1
ATOM 1744 N N . ALA A 1 209 ? -11.703 -38.188 -8.18 1 86.38 209 ALA A N 1
ATOM 1745 C CA . ALA A 1 209 ? -12.539 -37.469 -7.219 1 86.38 209 ALA A CA 1
ATOM 1746 C C . ALA A 1 209 ? -13.945 -37.281 -7.766 1 86.38 209 ALA A C 1
ATOM 1748 O O . ALA A 1 209 ? -14.93 -37.406 -7.031 1 86.38 209 ALA A O 1
ATOM 1749 N N . LYS A 1 210 ? -14.109 -36.906 -9.047 1 80.62 210 LYS A N 1
ATOM 1750 C CA . LYS A 1 210 ? -15.414 -36.625 -9.633 1 80.62 210 LYS A CA 1
ATOM 1751 C C . LYS A 1 210 ? -16.297 -35.844 -8.664 1 80.62 210 LYS A C 1
ATOM 1753 O O . LYS A 1 210 ? -17.359 -36.312 -8.25 1 80.62 210 LYS A O 1
ATOM 1758 N N 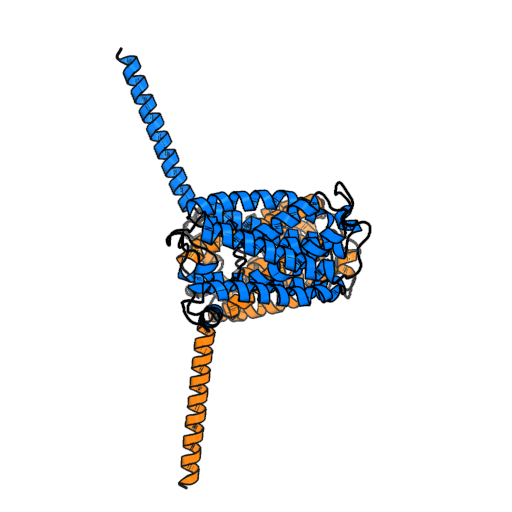. PRO A 1 211 ? -15.766 -34.688 -8.398 1 80.69 211 PRO A N 1
ATOM 1759 C CA . PRO A 1 211 ? -16.453 -33.906 -7.355 1 80.69 211 PRO A CA 1
ATOM 1760 C C . PRO A 1 211 ? -17.922 -33.625 -7.703 1 80.69 211 PRO A C 1
ATOM 1762 O O . PRO A 1 211 ? -18.25 -33.406 -8.875 1 80.69 211 PRO A O 1
ATOM 1765 N N . LYS A 1 212 ? -18.75 -33.562 -6.633 1 76.44 212 LYS A N 1
ATOM 1766 C CA . LYS A 1 212 ? -20.172 -33.219 -6.75 1 76.44 212 LYS A CA 1
ATOM 1767 C C . LYS A 1 212 ? -20.344 -31.734 -7.086 1 76.44 212 LYS A C 1
ATOM 1769 O O . LYS A 1 212 ? -19.391 -30.953 -7.02 1 76.44 212 LYS A O 1
ATOM 1774 N N . GLU A 1 213 ? -21.422 -31.375 -7.41 1 73.88 213 GLU A N 1
ATOM 1775 C CA . GLU A 1 213 ? -21.75 -30.031 -7.863 1 73.88 213 GLU A CA 1
ATOM 1776 C C . GLU A 1 213 ? -21.547 -29 -6.754 1 73.88 213 GLU A C 1
ATOM 1778 O O . GLU A 1 213 ? -21.344 -27.812 -7.027 1 73.88 213 GLU A O 1
ATOM 1783 N N . GLU A 1 214 ? -21.531 -29.469 -5.586 1 73.69 214 GLU A N 1
ATOM 1784 C CA . GLU A 1 214 ? -21.406 -28.547 -4.457 1 73.69 214 GLU A CA 1
ATOM 1785 C C . GLU A 1 214 ? -19.984 -28.031 -4.328 1 73.69 214 GLU A C 1
ATOM 1787 O O . GLU A 1 214 ? -19.734 -27 -3.682 1 73.69 214 GLU A O 1
ATOM 1792 N N . TYR A 1 215 ? -19.094 -28.75 -4.996 1 74.31 215 TYR A N 1
ATOM 1793 C CA . TYR A 1 215 ? -17.688 -28.328 -4.941 1 74.31 215 TYR A CA 1
ATOM 1794 C C . TYR A 1 215 ? -17.344 -27.422 -6.121 1 74.31 215 TYR A C 1
ATOM 1796 O O . TYR A 1 215 ? -17.812 -27.641 -7.238 1 74.31 215 TYR A O 1
ATOM 1804 N N . VAL A 1 216 ? -16.609 -26.438 -5.805 1 73.69 216 VAL A N 1
ATOM 1805 C CA . VAL A 1 216 ? -16.234 -25.484 -6.852 1 73.69 216 VAL A CA 1
ATOM 1806 C C . VAL A 1 216 ? -14.875 -25.859 -7.426 1 73.69 216 VAL A C 1
ATOM 1808 O O . VAL A 1 216 ? -13.93 -26.109 -6.672 1 73.69 216 VAL A O 1
ATOM 1811 N N . THR A 1 217 ? -14.812 -26.016 -8.688 1 73.44 217 THR A N 1
ATOM 1812 C CA . THR A 1 217 ? -13.57 -26.25 -9.414 1 73.44 217 THR A CA 1
ATOM 1813 C C . THR A 1 217 ? -13.266 -25.094 -10.359 1 73.44 217 THR A C 1
ATOM 1815 O O . THR A 1 217 ? -14.141 -24.281 -10.656 1 73.44 217 THR A O 1
ATOM 1818 N N . SER A 1 218 ? -12.047 -24.984 -10.781 1 73.25 218 SER A N 1
ATOM 1819 C CA . SER A 1 218 ? -11.672 -23.984 -11.773 1 73.25 218 SER A CA 1
ATOM 1820 C C . SER A 1 218 ? -12.469 -24.156 -13.055 1 73.25 218 SER A C 1
ATOM 1822 O O . SER A 1 218 ? -12.812 -23.172 -13.719 1 73.25 218 SER A O 1
ATOM 1824 N N . PHE A 1 219 ? -12.789 -25.328 -13.32 1 67.69 219 PHE A N 1
ATOM 1825 C CA . PHE A 1 219 ? -13.586 -25.641 -14.508 1 67.69 219 PHE A CA 1
ATOM 1826 C C . PHE A 1 219 ? -14.977 -25.031 -14.398 1 67.69 219 PHE A C 1
ATOM 1828 O O . PHE A 1 219 ? -15.43 -24.344 -15.312 1 67.69 219 PHE A O 1
ATOM 1835 N N . ASN A 1 220 ? -15.578 -25.188 -13.32 1 68.81 220 ASN A N 1
ATOM 1836 C CA . ASN A 1 220 ? -16.938 -24.672 -13.141 1 68.81 220 ASN A CA 1
ATOM 1837 C C . ASN A 1 220 ? -16.922 -23.172 -12.844 1 68.81 220 ASN A C 1
ATOM 1839 O O . ASN A 1 220 ? -17.859 -22.453 -13.203 1 68.81 220 ASN A O 1
ATOM 1843 N N . TYR A 1 221 ? -15.898 -22.75 -12.273 1 69.75 221 TYR A N 1
ATOM 1844 C CA . TYR A 1 221 ? -15.781 -21.328 -11.93 1 69.75 221 TYR A CA 1
ATOM 1845 C C . TYR A 1 221 ? -15.641 -20.469 -13.188 1 69.75 221 TYR A C 1
ATOM 1847 O O . TYR A 1 221 ? -16.344 -19.469 -13.344 1 69.75 221 TYR A O 1
ATOM 1855 N N . LEU A 1 222 ? -14.812 -20.828 -14.031 1 66.69 222 LEU A N 1
ATOM 1856 C CA . LEU A 1 222 ? -14.57 -20.078 -15.258 1 66.69 222 LEU A CA 1
ATOM 1857 C C . LEU A 1 222 ? -15.695 -20.312 -16.266 1 66.69 222 LEU A C 1
ATOM 1859 O O . LEU A 1 222 ? -16 -19.438 -17.062 1 66.69 222 LEU A O 1
ATOM 1863 N N . GLY A 1 223 ? -16.359 -21.406 -16.125 1 61.22 223 GLY A N 1
ATOM 1864 C CA . GLY A 1 223 ? -17.406 -21.766 -17.062 1 61.22 223 GLY A CA 1
ATOM 1865 C C . GLY A 1 223 ? -18.75 -21.156 -16.719 1 61.22 223 GLY A C 1
ATOM 1866 O O . GLY A 1 223 ? -19.609 -21.016 -17.594 1 61.22 223 GLY A O 1
ATOM 1867 N N . LYS A 1 224 ? -19.047 -20.969 -15.531 1 57.75 224 LYS A N 1
ATOM 1868 C CA . LYS A 1 224 ? -20.344 -20.469 -15.133 1 57.75 224 LYS A CA 1
ATOM 1869 C C . LYS A 1 224 ? -20.406 -18.938 -15.227 1 57.75 224 LYS A C 1
ATOM 1871 O O . LYS A 1 224 ? -21.484 -18.359 -15.203 1 57.75 224 LYS A O 1
ATOM 1876 N N . LYS A 1 225 ? -19.297 -18.406 -15.344 1 53.78 225 LYS A N 1
ATOM 1877 C CA . LYS A 1 225 ? -19.406 -16.953 -15.453 1 53.78 225 LYS A CA 1
ATOM 1878 C C . LYS A 1 225 ? -19.859 -16.547 -16.844 1 53.78 225 LYS A C 1
ATOM 1880 O O . LYS A 1 225 ? -19.047 -16.375 -17.75 1 53.78 225 LYS A O 1
ATOM 1885 N N . GLN A 1 226 ? -21.172 -16.609 -17.141 1 49 226 GLN A N 1
ATOM 1886 C CA . GLN A 1 226 ? -21.844 -16.406 -18.422 1 49 226 GLN A CA 1
ATOM 1887 C C . GLN A 1 226 ? -21.406 -15.094 -19.078 1 49 226 GLN A C 1
ATOM 1889 O O . GLN A 1 226 ? -21.359 -14.992 -20.312 1 49 226 GLN A O 1
ATOM 1894 N N . ASP A 1 227 ? -21.125 -14.156 -18.297 1 50.47 227 ASP A N 1
ATOM 1895 C CA . ASP A 1 227 ? -20.906 -12.82 -18.844 1 50.47 227 ASP A CA 1
ATOM 1896 C C . ASP A 1 227 ? -19.438 -12.594 -19.172 1 50.47 227 ASP A C 1
ATOM 1898 O O . ASP A 1 227 ? -19.062 -11.547 -19.703 1 50.47 227 ASP A O 1
ATOM 1902 N N . SER A 1 228 ? -18.656 -13.594 -18.938 1 53.88 228 SER A N 1
ATOM 1903 C CA . SER A 1 228 ? -17.25 -13.352 -19.188 1 53.88 228 SER A CA 1
ATOM 1904 C C . SER A 1 228 ? -16.844 -13.781 -20.594 1 53.88 228 SER A C 1
ATOM 1906 O O . SER A 1 228 ? -17.516 -14.617 -21.203 1 53.88 228 SER A O 1
ATOM 1908 N N . CYS A 1 229 ? -16 -12.977 -21.188 1 53.91 229 CYS A N 1
ATOM 1909 C CA . CYS A 1 229 ? -15.43 -13.312 -22.484 1 53.91 229 CYS A CA 1
ATOM 1910 C C . CYS A 1 229 ? -14.984 -14.773 -22.516 1 53.91 229 CYS A C 1
ATOM 1912 O O . CYS A 1 229 ? -15.141 -15.453 -23.547 1 53.91 229 CYS A O 1
ATOM 1914 N N . LEU A 1 230 ? -14.734 -15.305 -21.375 1 56.25 230 LEU A N 1
ATOM 1915 C CA . LEU A 1 230 ? -14.234 -16.672 -21.297 1 56.25 230 LEU A CA 1
ATOM 1916 C C . LEU A 1 230 ? -15.359 -17.688 -21.484 1 56.25 230 LEU A C 1
ATOM 1918 O O . LEU A 1 230 ? -15.172 -18.719 -22.109 1 56.25 230 LEU A O 1
ATOM 1922 N N . TYR A 1 231 ? -16.484 -17.25 -21.031 1 56.47 231 TYR A N 1
ATOM 1923 C CA . TYR A 1 231 ? -17.656 -18.125 -21.188 1 56.47 231 TYR A CA 1
ATOM 1924 C C . TYR A 1 231 ? -17.984 -18.312 -22.656 1 56.47 231 TYR A C 1
ATOM 1926 O O . TYR A 1 231 ? -18.266 -19.438 -23.109 1 56.47 231 TYR A O 1
ATOM 1934 N N . LYS A 1 232 ? -17.859 -17.188 -23.312 1 60.41 232 LYS A N 1
ATOM 1935 C CA . LYS A 1 232 ? -18.188 -17.234 -24.734 1 60.41 232 LYS A CA 1
ATOM 1936 C C . LYS A 1 232 ? -17.188 -18.094 -25.5 1 60.41 232 LYS A C 1
ATOM 1938 O O . LYS A 1 232 ? -17.578 -18.844 -26.406 1 60.41 232 LYS A O 1
ATOM 1943 N N . THR A 1 233 ? -16.047 -18.062 -25.047 1 60.19 233 THR A N 1
ATOM 1944 C CA . THR A 1 233 ? -15.008 -18.812 -25.75 1 60.19 233 THR A CA 1
ATOM 1945 C C . THR A 1 233 ? -15.094 -20.297 -25.438 1 60.19 233 THR A C 1
ATOM 1947 O O . THR A 1 233 ? -14.875 -21.141 -26.312 1 60.19 233 THR A O 1
ATOM 1950 N N . PHE A 1 234 ? -15.578 -20.594 -24.266 1 59.69 234 PHE A N 1
ATOM 1951 C CA . PHE A 1 234 ? -15.664 -21.984 -23.844 1 59.69 234 PHE A CA 1
ATOM 1952 C C . PHE A 1 234 ? -16.844 -22.688 -24.516 1 59.69 234 PHE A C 1
ATOM 1954 O O . PHE A 1 234 ? -16.828 -23.906 -24.656 1 59.69 234 PHE A O 1
ATOM 1961 N N . ASN A 1 235 ? -17.812 -21.828 -24.953 1 57.56 235 ASN A N 1
ATOM 1962 C CA . ASN A 1 235 ? -19.016 -22.438 -25.5 1 57.56 235 ASN A CA 1
ATOM 1963 C C . ASN A 1 235 ? -19.016 -22.391 -27.031 1 57.56 235 ASN A C 1
ATOM 1965 O O . ASN A 1 235 ? -20.047 -22.609 -27.656 1 57.56 235 ASN A O 1
ATOM 1969 N N . ILE A 1 236 ? -17.906 -22.016 -27.5 1 57.62 236 ILE A N 1
ATOM 1970 C CA . ILE A 1 236 ? -17.859 -21.906 -28.953 1 57.62 236 ILE A CA 1
ATOM 1971 C C . ILE A 1 236 ? -18.203 -23.25 -29.594 1 57.62 236 ILE A C 1
ATOM 1973 O O . ILE A 1 236 ? -18.906 -23.297 -30.609 1 57.62 236 ILE A O 1
ATOM 1977 N N . CYS A 1 237 ? -17.781 -24.359 -29 1 58.09 237 CYS A N 1
ATOM 1978 C CA . CYS A 1 237 ? -18.031 -25.672 -29.594 1 58.09 237 CYS A CA 1
ATOM 1979 C C . CYS A 1 237 ? -19.203 -26.375 -28.922 1 58.09 237 CYS A C 1
ATOM 1981 O O . CYS A 1 237 ? -19.375 -27.578 -29.094 1 58.09 237 CYS A O 1
ATOM 1983 N N . GLY A 1 238 ? -19.984 -25.75 -28.172 1 60.72 238 GLY A N 1
ATOM 1984 C CA . GLY A 1 238 ? -21.156 -26.344 -27.547 1 60.72 238 GLY A CA 1
ATOM 1985 C C . GLY A 1 238 ? -20.922 -26.797 -26.125 1 60.72 238 GLY A C 1
ATOM 1986 O O . GLY A 1 238 ? -19.766 -26.875 -25.688 1 60.72 238 GLY A O 1
ATOM 1987 N N . GLU A 1 239 ? -21.906 -27.062 -25.375 1 62.91 239 GLU A N 1
ATOM 1988 C CA . GLU A 1 239 ? -21.891 -27.438 -23.969 1 62.91 239 GLU A CA 1
ATOM 1989 C C . GLU A 1 239 ? -21.156 -28.75 -23.734 1 62.91 239 GLU A C 1
ATOM 1991 O O . GLU A 1 239 ? -20.484 -28.922 -22.719 1 62.91 239 GLU A O 1
ATOM 1996 N N . ARG A 1 240 ? -21.203 -29.672 -24.812 1 62.75 240 ARG A N 1
ATOM 1997 C CA . ARG A 1 240 ? -20.609 -31 -24.656 1 62.75 240 ARG A CA 1
ATOM 1998 C C . ARG A 1 240 ? -19.094 -30.938 -24.719 1 62.75 240 ARG A C 1
ATOM 2000 O O . ARG A 1 240 ? -18.406 -31.781 -24.141 1 62.75 240 ARG A O 1
ATOM 2007 N N . CYS A 1 241 ? -18.594 -30 -25.312 1 69.06 241 CYS A N 1
ATOM 2008 C CA . CYS A 1 241 ? -17.141 -29.922 -25.531 1 69.06 241 CYS A CA 1
ATOM 2009 C C . CYS A 1 241 ? -16.5 -28.953 -24.531 1 69.06 241 CYS A C 1
ATOM 2011 O O . CYS A 1 241 ? -15.312 -28.656 -24.641 1 69.06 241 CYS A O 1
ATOM 2013 N N . ARG A 1 242 ? -17.156 -28.672 -23.562 1 71.94 242 ARG A N 1
ATOM 2014 C CA . ARG A 1 242 ? -16.703 -27.641 -22.625 1 71.94 242 ARG A CA 1
ATOM 2015 C C . ARG A 1 242 ? -15.453 -28.078 -21.875 1 71.94 242 ARG A C 1
ATOM 2017 O O . ARG A 1 242 ? -14.477 -27.328 -21.797 1 71.94 242 ARG A O 1
ATOM 2024 N N . PRO A 1 243 ? -15.508 -29.344 -21.438 1 71.94 243 PRO A N 1
ATOM 2025 C CA . PRO A 1 243 ? -14.305 -29.75 -20.719 1 71.94 243 PRO A CA 1
ATOM 2026 C C . PRO A 1 243 ? -13.062 -29.797 -21.609 1 71.94 243 PRO A C 1
ATOM 2028 O O . PRO A 1 243 ? -11.984 -29.375 -21.188 1 71.94 243 PRO A O 1
ATOM 2031 N N . LEU A 1 244 ? -13.25 -30.281 -22.766 1 77.94 244 LEU A N 1
ATOM 2032 C CA . LEU A 1 244 ? -12.125 -30.359 -23.688 1 77.94 244 LEU A CA 1
ATOM 2033 C C . LEU A 1 244 ? -11.633 -28.969 -24.062 1 77.94 244 LEU A C 1
ATOM 2035 O O . LEU A 1 244 ? -10.422 -28.734 -24.156 1 77.94 244 LEU A O 1
ATOM 2039 N N . MET A 1 245 ? -12.516 -28.125 -24.219 1 78.44 245 MET A N 1
ATOM 2040 C CA . MET A 1 245 ? -12.164 -26.75 -24.594 1 78.44 245 MET A CA 1
ATOM 2041 C C . MET A 1 245 ? -11.438 -26.047 -23.469 1 78.44 245 MET A C 1
ATOM 2043 O O . MET A 1 245 ? -10.547 -25.234 -23.703 1 78.44 245 MET A O 1
ATOM 2047 N N . PHE A 1 246 ? -11.805 -26.422 -22.297 1 81.38 246 PHE A N 1
ATOM 2048 C CA . PHE A 1 246 ? -11.125 -25.875 -21.141 1 81.38 246 PHE A CA 1
ATOM 2049 C C . PHE A 1 246 ? -9.641 -26.188 -21.172 1 81.38 246 PHE A C 1
ATOM 2051 O O . PHE A 1 246 ? -8.805 -25.312 -20.984 1 81.38 246 PHE A O 1
ATOM 2058 N N . TYR A 1 247 ? -9.297 -27.375 -21.5 1 87.38 247 TYR A N 1
ATOM 2059 C CA . TYR A 1 247 ? -7.902 -27.812 -21.531 1 87.38 247 TYR A CA 1
ATOM 2060 C C . TYR A 1 247 ? -7.16 -27.188 -22.703 1 87.38 247 TYR A C 1
ATOM 2062 O O . TYR A 1 247 ? -6.039 -26.703 -22.562 1 87.38 247 TYR A O 1
ATOM 2070 N N . VAL A 1 248 ? -7.797 -27.156 -23.781 1 87.94 248 VAL A N 1
ATOM 2071 C CA . VAL A 1 248 ? -7.168 -26.609 -24.984 1 87.94 248 VAL A CA 1
ATOM 2072 C C . VAL A 1 248 ? -6.887 -25.109 -24.766 1 87.94 248 VAL A C 1
ATOM 2074 O O . VAL A 1 248 ? -5.797 -24.641 -25.094 1 87.94 248 VAL A O 1
ATOM 2077 N N . PHE A 1 249 ? -7.789 -24.469 -24.25 1 86.62 249 PHE A N 1
ATOM 2078 C CA . PHE A 1 249 ? -7.613 -23.047 -23.969 1 86.62 249 PHE A CA 1
ATOM 2079 C C . PHE A 1 249 ? -6.492 -22.812 -22.969 1 86.62 249 PHE A C 1
ATOM 2081 O O . PHE A 1 249 ? -5.703 -21.875 -23.094 1 86.62 249 PHE A O 1
ATOM 2088 N N . ASN A 1 250 ? -6.434 -23.656 -22.016 1 90.88 250 ASN A N 1
ATOM 2089 C CA . ASN A 1 250 ? -5.379 -23.547 -21.016 1 90.88 250 ASN A CA 1
ATOM 2090 C C . ASN A 1 250 ? -4 -23.781 -21.625 1 90.88 250 ASN A C 1
ATOM 2092 O O . ASN A 1 250 ? -3.039 -23.094 -21.266 1 90.88 250 ASN A O 1
ATOM 2096 N N . TRP A 1 251 ? -3.947 -24.719 -22.516 1 94.62 251 TRP A N 1
ATOM 2097 C CA . TRP A 1 251 ? -2.674 -25 -23.172 1 94.62 251 TRP A CA 1
ATOM 2098 C C . TRP A 1 251 ? -2.26 -23.844 -24.078 1 94.62 251 TRP A C 1
ATOM 2100 O O . TRP A 1 251 ? -1.086 -23.469 -24.109 1 94.62 251 TRP A O 1
ATOM 2110 N N . LEU A 1 252 ? -3.238 -23.297 -24.766 1 93.12 252 LEU A N 1
ATOM 2111 C CA . LEU A 1 252 ? -2.953 -22.141 -25.609 1 93.12 252 LEU A CA 1
ATOM 2112 C C . LEU A 1 252 ? -2.549 -20.938 -24.766 1 93.12 252 LEU A C 1
ATOM 2114 O O . LEU A 1 252 ? -1.636 -20.188 -25.125 1 93.12 252 LEU A O 1
ATOM 2118 N N . PHE A 1 253 ? -3.248 -20.812 -23.719 1 93.81 253 PHE A N 1
ATOM 2119 C CA . PHE A 1 253 ? -2.934 -19.75 -22.766 1 93.81 253 PHE A CA 1
ATOM 2120 C C . PHE A 1 253 ? -1.5 -19.891 -22.266 1 93.81 253 PHE A C 1
ATOM 2122 O O . PHE A 1 253 ? -0.765 -18.906 -22.203 1 93.81 253 PHE A O 1
ATOM 2129 N N . CYS A 1 254 ? -1.142 -21.047 -21.922 1 96.44 254 CYS A N 1
ATOM 2130 C CA . CYS A 1 254 ? 0.205 -21.297 -21.422 1 96.44 254 CYS A CA 1
ATOM 2131 C C . CYS A 1 254 ? 1.251 -20.938 -22.469 1 96.44 254 CYS A C 1
ATOM 2133 O O . CYS A 1 254 ? 2.211 -20.219 -22.188 1 96.44 254 CYS A O 1
ATOM 2135 N N . ILE A 1 255 ? 1.028 -21.391 -23.656 1 95.69 255 ILE A N 1
ATOM 2136 C CA . ILE A 1 255 ? 1.973 -21.141 -24.75 1 95.69 255 ILE A CA 1
ATOM 2137 C C . ILE A 1 255 ? 2.078 -19.641 -25 1 95.69 255 ILE A C 1
ATOM 2139 O O . ILE A 1 255 ? 3.182 -19.109 -25.141 1 95.69 255 ILE A O 1
ATOM 2143 N N . ALA A 1 256 ? 1.006 -19 -25.031 1 95.5 256 ALA A N 1
ATOM 2144 C CA . ALA A 1 256 ? 0.981 -17.562 -25.281 1 95.5 256 ALA A CA 1
ATOM 2145 C C . ALA A 1 256 ? 1.699 -16.797 -24.156 1 95.5 256 ALA A C 1
ATOM 2147 O O . ALA A 1 256 ? 2.453 -15.859 -24.422 1 95.5 256 ALA A O 1
ATOM 2148 N N . SER A 1 257 ? 1.488 -17.156 -22.969 1 96.75 257 SER A N 1
ATOM 2149 C CA . SER A 1 257 ? 2.09 -16.484 -21.828 1 96.75 257 SER A CA 1
ATOM 2150 C C . SER A 1 257 ? 3.594 -16.719 -21.766 1 96.75 257 SER A C 1
ATOM 2152 O O . SER A 1 257 ? 4.348 -15.883 -21.281 1 96.75 257 SER A O 1
ATOM 2154 N N . LEU A 1 258 ? 4.043 -17.844 -22.312 1 97.31 258 LEU A N 1
ATOM 2155 C CA . LEU A 1 258 ? 5.465 -18.172 -22.297 1 97.31 258 LEU A CA 1
ATOM 2156 C C . LEU A 1 258 ? 6.215 -17.391 -23.359 1 97.31 258 LEU A C 1
ATOM 2158 O O . LEU A 1 258 ? 7.438 -17.234 -23.281 1 97.31 258 LEU A O 1
ATOM 2162 N N . ALA A 1 259 ? 5.516 -16.938 -24.312 1 91.56 259 ALA A N 1
ATOM 2163 C CA . ALA A 1 259 ? 6.145 -16.172 -25.391 1 91.56 259 ALA A CA 1
ATOM 2164 C C . ALA A 1 259 ? 6.84 -14.93 -24.859 1 91.56 259 ALA A C 1
ATOM 2166 O O . ALA A 1 259 ? 7.938 -14.586 -25.312 1 91.56 259 ALA A O 1
ATOM 2167 N N . GLY A 1 260 ? 6.301 -14.242 -23.922 1 93.44 260 GLY A N 1
ATOM 2168 C CA . GLY A 1 260 ? 6.867 -13.023 -23.375 1 93.44 260 GLY A CA 1
ATOM 2169 C C . GLY A 1 260 ? 8.023 -13.273 -22.422 1 93.44 260 GLY A C 1
ATOM 2170 O O . GLY A 1 260 ? 8.758 -12.352 -22.078 1 93.44 260 GLY A O 1
ATOM 2171 N N . VAL A 1 261 ? 8.211 -14.477 -22.047 1 97.56 261 VAL A N 1
ATOM 2172 C CA . VAL A 1 261 ? 9.211 -14.852 -21.047 1 97.56 261 VAL A CA 1
ATOM 2173 C C . VAL A 1 261 ? 10.609 -14.586 -21.594 1 97.56 261 VAL A C 1
ATOM 2175 O O . VAL A 1 261 ? 11.5 -14.148 -20.859 1 97.56 261 VAL A O 1
ATOM 2178 N N . PHE A 1 262 ? 10.789 -14.727 -22.875 1 96.88 262 PHE A N 1
ATOM 2179 C CA . PHE A 1 262 ? 12.086 -14.516 -23.5 1 96.88 262 PHE A CA 1
ATOM 2180 C C . PHE A 1 262 ? 12.508 -13.055 -23.391 1 96.88 262 PHE A C 1
ATOM 2182 O O . PHE A 1 262 ? 13.688 -12.758 -23.188 1 96.88 262 PHE A O 1
ATOM 2189 N N . ILE A 1 263 ? 11.594 -12.203 -23.516 1 97.31 263 ILE A N 1
ATOM 2190 C CA . ILE A 1 263 ? 11.867 -10.781 -23.406 1 97.31 263 ILE A CA 1
ATOM 2191 C C . ILE A 1 263 ? 12.297 -10.438 -21.984 1 97.31 263 ILE A C 1
ATOM 2193 O O . ILE A 1 263 ? 13.32 -9.773 -21.781 1 97.31 263 ILE A O 1
ATOM 2197 N N . CYS A 1 264 ? 11.594 -10.953 -21 1 97.94 264 CYS A N 1
ATOM 2198 C CA . CYS A 1 264 ? 11.906 -10.695 -19.609 1 97.94 264 CYS A CA 1
ATOM 2199 C C . CYS A 1 264 ? 13.25 -11.312 -19.219 1 97.94 264 CYS A C 1
ATOM 2201 O O . CYS A 1 264 ? 13.984 -10.742 -18.406 1 97.94 264 CYS A O 1
ATOM 2203 N N . TYR A 1 265 ? 13.562 -12.43 -19.828 1 98.38 265 TYR A N 1
ATOM 2204 C CA . TYR A 1 265 ? 14.797 -13.141 -19.5 1 98.38 265 TYR A CA 1
ATOM 2205 C C . TYR A 1 265 ? 16.016 -12.398 -20.031 1 98.38 265 TYR A C 1
ATOM 2207 O O . TYR A 1 265 ? 17.078 -12.422 -19.422 1 98.38 265 TYR A O 1
ATOM 2215 N N . ASN A 1 266 ? 15.844 -11.633 -21.141 1 97.44 266 ASN A N 1
ATOM 2216 C CA . ASN A 1 266 ? 17 -11.062 -21.828 1 97.44 266 ASN A CA 1
ATOM 2217 C C . ASN A 1 266 ? 17.125 -9.562 -21.547 1 97.44 266 ASN A C 1
ATOM 2219 O O . ASN A 1 266 ? 18.203 -8.992 -21.688 1 97.44 266 ASN A O 1
ATOM 2223 N N . PHE A 1 267 ? 16.062 -8.938 -21.219 1 98 267 PHE A N 1
ATOM 2224 C CA . PHE A 1 267 ? 16.094 -7.488 -21.078 1 98 267 PHE A CA 1
ATOM 2225 C C . PHE A 1 267 ? 15.641 -7.062 -19.688 1 98 267 PHE A C 1
ATOM 2227 O O . PHE A 1 267 ? 14.477 -7.246 -19.328 1 98 267 PHE A O 1
ATOM 2234 N N . TYR A 1 268 ? 16.453 -6.383 -19.016 1 98.06 268 TYR A N 1
ATOM 2235 C CA . TYR A 1 268 ? 16.234 -5.941 -17.641 1 98.06 268 TYR A CA 1
ATOM 2236 C C . TYR A 1 268 ? 15.062 -4.969 -17.562 1 98.06 268 TYR A C 1
ATOM 2238 O O . TYR A 1 268 ? 14.141 -5.156 -16.766 1 98.06 268 TYR A O 1
ATOM 2246 N N . ILE A 1 269 ? 15.055 -3.957 -18.406 1 98.25 269 ILE A N 1
ATOM 2247 C CA . ILE A 1 269 ? 14.039 -2.906 -18.375 1 98.25 269 ILE A CA 1
ATOM 2248 C C . ILE A 1 269 ? 12.672 -3.494 -18.719 1 98.25 269 ILE A C 1
ATOM 2250 O O . ILE A 1 269 ? 11.664 -3.123 -18.125 1 98.25 269 ILE A O 1
ATOM 2254 N N . ALA A 1 270 ? 12.625 -4.391 -19.672 1 98.19 270 ALA A N 1
ATOM 2255 C CA . ALA A 1 270 ? 11.375 -5.039 -20.031 1 98.19 270 ALA A CA 1
ATOM 2256 C C . ALA A 1 270 ? 10.805 -5.828 -18.859 1 98.19 270 ALA A C 1
ATOM 2258 O O . ALA A 1 270 ? 9.594 -5.816 -18.625 1 98.19 270 ALA A O 1
ATOM 2259 N N . HIS A 1 271 ? 11.695 -6.539 -18.172 1 98.5 271 HIS A N 1
ATOM 2260 C CA . HIS A 1 271 ? 11.273 -7.305 -17.016 1 98.5 271 HIS A CA 1
ATOM 2261 C C . HIS A 1 271 ? 10.742 -6.391 -15.914 1 98.5 271 HIS A C 1
ATOM 2263 O O . HIS A 1 271 ? 9.734 -6.703 -15.273 1 98.5 271 HIS A O 1
ATOM 2269 N N . CYS A 1 272 ? 11.359 -5.215 -15.68 1 97.94 272 CYS A N 1
ATOM 2270 C CA . CYS A 1 272 ? 10.891 -4.223 -14.719 1 97.94 272 CYS A CA 1
ATOM 2271 C C . CYS A 1 272 ? 9.492 -3.727 -15.086 1 97.94 272 CYS A C 1
ATOM 2273 O O . CYS A 1 272 ? 8.602 -3.697 -14.242 1 97.94 272 CYS A O 1
ATOM 2275 N N . VAL A 1 273 ? 9.352 -3.367 -16.328 1 98.06 273 VAL A N 1
ATOM 2276 C CA . VAL A 1 273 ? 8.086 -2.824 -16.797 1 98.06 273 VAL A CA 1
ATOM 2277 C C . VAL A 1 273 ? 6.992 -3.889 -16.688 1 98.06 273 VAL A C 1
ATOM 2279 O O . VAL A 1 273 ? 5.875 -3.598 -16.266 1 98.06 273 VAL A O 1
ATOM 2282 N N . PHE A 1 274 ? 7.352 -5.109 -17.094 1 98.5 274 PHE A N 1
ATOM 2283 C CA . PHE A 1 274 ? 6.402 -6.215 -17.062 1 98.5 274 PHE A CA 1
ATOM 2284 C C . PHE A 1 274 ? 5.871 -6.426 -15.648 1 98.5 274 PHE A C 1
ATOM 2286 O O . PHE A 1 274 ? 4.656 -6.438 -15.43 1 98.5 274 PHE A O 1
ATOM 2293 N N . LEU A 1 275 ? 6.75 -6.543 -14.664 1 98.19 275 LEU A N 1
ATOM 2294 C CA . LEU A 1 275 ? 6.344 -6.777 -13.281 1 98.19 275 LEU A CA 1
ATOM 2295 C C . LEU A 1 275 ? 5.605 -5.566 -12.719 1 98.19 275 LEU A C 1
ATOM 2297 O O . LEU A 1 275 ? 4.672 -5.715 -11.922 1 98.19 275 LEU A O 1
ATOM 2301 N N . GLY A 1 276 ? 6.086 -4.383 -13.086 1 97.62 276 GLY A N 1
ATOM 2302 C CA . GLY A 1 276 ? 5.379 -3.176 -12.688 1 97.62 276 GLY A CA 1
ATOM 2303 C C . GLY A 1 276 ? 3.947 -3.131 -13.18 1 97.62 276 GLY A C 1
ATOM 2304 O O . GLY A 1 276 ? 3.031 -2.814 -12.414 1 97.62 276 GLY A O 1
ATOM 2305 N N . VAL A 1 277 ? 3.75 -3.443 -14.422 1 97.69 277 VAL A N 1
ATOM 2306 C CA . VAL A 1 277 ? 2.424 -3.422 -15.031 1 97.69 277 VAL A CA 1
ATOM 2307 C C . VAL A 1 277 ? 1.536 -4.477 -14.367 1 97.69 277 VAL A C 1
ATOM 2309 O O . VAL A 1 277 ? 0.392 -4.191 -14.008 1 97.69 277 VAL A O 1
ATOM 2312 N N . MET A 1 278 ? 2.039 -5.684 -14.203 1 97.44 278 MET A N 1
ATOM 2313 C CA . MET A 1 278 ? 1.265 -6.762 -13.594 1 97.44 278 MET A CA 1
ATOM 2314 C C . MET A 1 278 ? 0.875 -6.41 -12.164 1 97.44 278 MET A C 1
ATOM 2316 O O . MET A 1 278 ? -0.249 -6.684 -11.734 1 97.44 278 MET A O 1
ATOM 2320 N N . SER A 1 279 ? 1.817 -5.777 -11.43 1 97.38 279 SER A N 1
ATOM 2321 C CA . SER A 1 279 ? 1.521 -5.34 -10.07 1 97.38 279 SER A CA 1
ATOM 2322 C C . SER A 1 279 ? 0.436 -4.27 -10.055 1 97.38 279 SER A C 1
ATOM 2324 O O . SER A 1 279 ? -0.444 -4.277 -9.195 1 97.38 279 SER A O 1
ATOM 2326 N N . THR A 1 280 ? 0.49 -3.377 -10.992 1 97.38 280 THR A N 1
ATOM 2327 C CA . THR A 1 280 ? -0.497 -2.307 -11.078 1 97.38 280 THR A CA 1
ATOM 2328 C C . THR A 1 280 ? -1.879 -2.871 -11.398 1 97.38 280 THR A C 1
ATOM 2330 O O . THR A 1 280 ? -2.887 -2.393 -10.867 1 97.38 280 THR A O 1
ATOM 2333 N N . ILE A 1 281 ? -1.963 -3.891 -12.203 1 96.88 281 ILE A N 1
ATOM 2334 C CA . ILE A 1 281 ? -3.227 -4.539 -12.539 1 96.88 281 ILE A CA 1
ATOM 2335 C C . ILE A 1 281 ? -3.844 -5.145 -11.273 1 96.88 281 ILE A C 1
ATOM 2337 O O . ILE A 1 281 ? -5.047 -5.012 -11.047 1 96.88 281 ILE A O 1
ATOM 2341 N N . LEU A 1 282 ? -3.014 -5.758 -10.484 1 96.25 282 LEU A N 1
ATOM 2342 C CA . LEU A 1 282 ? -3.488 -6.324 -9.227 1 96.25 282 LEU A CA 1
ATOM 2343 C C . LEU A 1 282 ? -4.082 -5.242 -8.336 1 96.25 282 LEU A C 1
ATOM 2345 O O . LEU A 1 282 ? -5.148 -5.434 -7.742 1 96.25 282 LEU A O 1
ATOM 2349 N N . ILE A 1 283 ? -3.402 -4.109 -8.273 1 97.19 283 ILE A N 1
ATOM 2350 C CA . ILE A 1 283 ? -3.846 -2.986 -7.453 1 97.19 283 ILE A CA 1
ATOM 2351 C C . ILE A 1 283 ? -5.148 -2.422 -8.008 1 97.19 283 ILE A C 1
ATOM 2353 O O . ILE A 1 283 ? -6.09 -2.156 -7.258 1 97.19 283 ILE A O 1
ATOM 2357 N N . MET A 1 284 ? -5.191 -2.281 -9.289 1 96.81 284 MET A N 1
ATOM 2358 C CA . MET A 1 284 ? -6.391 -1.772 -9.945 1 96.81 284 MET A CA 1
ATOM 2359 C C . MET A 1 284 ? -7.582 -2.686 -9.688 1 96.81 284 MET A C 1
ATOM 2361 O O . MET A 1 284 ? -8.68 -2.211 -9.383 1 96.81 284 MET A O 1
ATOM 2365 N N . ASN A 1 285 ? -7.348 -3.951 -9.789 1 96.06 285 ASN A N 1
ATOM 2366 C CA . ASN A 1 285 ? -8.414 -4.906 -9.492 1 96.06 285 ASN A CA 1
ATOM 2367 C C . ASN A 1 285 ? -8.883 -4.789 -8.047 1 96.06 285 ASN A C 1
ATOM 2369 O O . ASN A 1 285 ? -10.062 -4.977 -7.754 1 96.06 285 ASN A O 1
ATOM 2373 N N . GLY A 1 286 ? -7.91 -4.527 -7.18 1 95.5 286 GLY A N 1
ATOM 2374 C CA . GLY A 1 286 ? -8.289 -4.293 -5.793 1 95.5 286 GLY A CA 1
ATOM 2375 C C . GLY A 1 286 ? -9.195 -3.094 -5.621 1 95.5 286 GLY A C 1
ATOM 2376 O O . GLY A 1 286 ? -10.203 -3.17 -4.914 1 95.5 286 GLY A O 1
ATOM 2377 N N . GLY A 1 287 ? -8.867 -1.989 -6.246 1 94.75 287 GLY A N 1
ATOM 2378 C CA . GLY A 1 287 ? -9.727 -0.814 -6.219 1 94.75 287 GLY A CA 1
ATOM 2379 C C . GLY A 1 287 ? -11.109 -1.073 -6.773 1 94.75 287 GLY A C 1
ATOM 2380 O O . GLY A 1 287 ? -12.109 -0.645 -6.191 1 94.75 287 GLY A O 1
ATOM 2381 N N . ASN A 1 288 ? -11.148 -1.781 -7.883 1 92.88 288 ASN A N 1
ATOM 2382 C CA . ASN A 1 288 ? -12.438 -2.152 -8.469 1 92.88 288 ASN A CA 1
ATOM 2383 C C . ASN A 1 288 ? -13.281 -2.977 -7.504 1 92.88 288 ASN A C 1
ATOM 2385 O O . ASN A 1 288 ? -14.484 -2.766 -7.391 1 92.88 288 ASN A O 1
ATOM 2389 N N . TYR A 1 289 ? -12.672 -3.861 -6.871 1 92 289 TYR A N 1
ATOM 2390 C CA . TYR A 1 289 ? -13.391 -4.699 -5.918 1 92 289 TYR A CA 1
ATOM 2391 C C . TYR A 1 289 ? -13.969 -3.863 -4.785 1 92 289 TYR A C 1
ATOM 2393 O O . TYR A 1 289 ? -15.141 -4.027 -4.418 1 92 289 TYR A O 1
ATOM 2401 N N . TYR A 1 290 ? -13.188 -2.969 -4.203 1 90.88 290 TYR A N 1
ATOM 2402 C CA . TYR A 1 290 ? -13.641 -2.154 -3.086 1 90.88 290 TYR A CA 1
ATOM 2403 C C . TYR A 1 290 ? -14.82 -1.278 -3.496 1 90.88 290 TYR A C 1
ATOM 2405 O O . TYR A 1 290 ? -15.797 -1.152 -2.754 1 90.88 290 TYR A O 1
ATOM 2413 N N . ILE A 1 291 ? -14.75 -0.775 -4.715 1 90.06 291 ILE A N 1
ATOM 2414 C CA . ILE A 1 291 ? -15.734 0.214 -5.133 1 90.06 291 ILE A CA 1
ATOM 2415 C C . 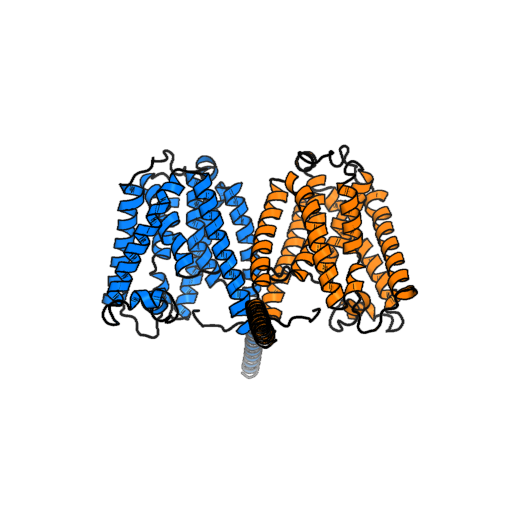ILE A 1 291 ? -16.984 -0.491 -5.668 1 90.06 291 ILE A C 1
ATOM 2417 O O . ILE A 1 291 ? -18.109 -0.117 -5.328 1 90.06 291 ILE A O 1
ATOM 2421 N N . ASP A 1 292 ? -16.781 -1.547 -6.355 1 87.19 292 ASP A N 1
ATOM 2422 C CA . ASP A 1 292 ? -17.906 -2.145 -7.07 1 87.19 292 ASP A CA 1
ATOM 2423 C C . ASP A 1 292 ? -18.531 -3.283 -6.266 1 87.19 292 ASP A C 1
ATOM 2425 O O . ASP A 1 292 ? -19.703 -3.598 -6.438 1 87.19 292 ASP A O 1
ATOM 2429 N N . VAL A 1 293 ? -17.812 -3.873 -5.395 1 86.25 293 VAL A N 1
ATOM 2430 C CA . VAL A 1 293 ? -18.328 -5.07 -4.734 1 86.25 293 VAL A CA 1
ATOM 2431 C C . VAL A 1 293 ? -18.438 -4.828 -3.232 1 86.25 293 VAL A C 1
ATOM 2433 O O . VAL A 1 293 ? -19.531 -4.922 -2.664 1 86.25 293 VAL A O 1
ATOM 2436 N N . PHE A 1 294 ? -17.422 -4.41 -2.713 1 84.06 294 PHE A N 1
ATOM 2437 C CA . PHE A 1 294 ? -17.375 -4.301 -1.26 1 84.06 294 PHE A CA 1
ATOM 2438 C C . PHE A 1 294 ? -18.297 -3.191 -0.773 1 84.06 294 PHE A C 1
ATOM 2440 O O . PHE A 1 294 ? -18.938 -3.328 0.266 1 84.06 294 PHE A O 1
ATOM 2447 N N . SER A 1 295 ? -18.297 -2.111 -1.482 1 81.19 295 SER A N 1
ATOM 2448 C CA . SER A 1 295 ? -19.141 -0.98 -1.098 1 81.19 295 SER A CA 1
ATOM 2449 C C . SER A 1 295 ? -20.625 -1.339 -1.171 1 81.19 295 SER A C 1
ATOM 2451 O O . SER A 1 295 ? -21.453 -0.744 -0.472 1 81.19 295 SER A O 1
ATOM 2453 N N . LYS A 1 296 ? -20.984 -2.246 -1.921 1 76.44 296 LYS A N 1
ATOM 2454 C CA . LYS A 1 296 ? -22.375 -2.609 -2.133 1 76.44 296 LYS A CA 1
ATOM 2455 C C . LYS A 1 296 ? -22.766 -3.811 -1.277 1 76.44 296 LYS A C 1
ATOM 2457 O O . LYS A 1 296 ? -23.859 -3.838 -0.694 1 76.44 296 LYS A O 1
ATOM 2462 N N . ARG A 1 297 ? -21.922 -4.75 -1.198 1 69.81 297 ARG A N 1
ATOM 2463 C CA . ARG A 1 297 ? -22.297 -6.008 -0.559 1 69.81 297 ARG A CA 1
ATOM 2464 C C . ARG A 1 297 ? -21.766 -6.07 0.873 1 69.81 297 ARG A C 1
ATOM 2466 O O . ARG A 1 297 ? -22.266 -6.852 1.688 1 69.81 297 ARG A O 1
ATOM 2473 N N . GLY A 1 298 ? -21.094 -5.094 1.195 1 60.31 298 GLY A N 1
ATOM 2474 C CA . GLY A 1 298 ? -20.438 -5.223 2.482 1 60.31 298 GLY A CA 1
ATOM 2475 C C . GLY A 1 298 ? -19.688 -6.527 2.639 1 60.31 298 GLY A C 1
ATOM 2476 O O . GLY A 1 298 ? -18.953 -6.941 1.734 1 60.31 298 GLY A O 1
ATOM 2477 N N . PHE A 1 299 ? -19.75 -7.195 3.941 1 54.38 299 PHE A N 1
ATOM 2478 C CA . PHE A 1 299 ? -19.078 -8.469 4.207 1 54.38 299 PHE A CA 1
ATOM 2479 C C . PHE A 1 299 ? -19.984 -9.633 3.842 1 54.38 299 PHE A C 1
ATOM 2481 O O . PHE A 1 299 ? -21.094 -9.75 4.363 1 54.38 299 PHE A O 1
ATOM 2488 N N . VAL A 1 300 ? -20.344 -9.875 2.629 1 43.97 300 VAL A N 1
ATOM 2489 C CA . VAL A 1 300 ? -21.062 -11.133 2.465 1 43.97 300 VAL A CA 1
ATOM 2490 C C . VAL A 1 300 ? -20.094 -12.305 2.664 1 43.97 300 VAL A C 1
ATOM 2492 O O . VAL A 1 300 ? -19.125 -12.461 1.903 1 43.97 300 VAL A O 1
ATOM 2495 N N . GLU A 1 301 ? -19.875 -12.695 3.715 1 37.22 301 GLU A N 1
ATOM 2496 C CA . GLU A 1 301 ? -19.172 -13.922 4.102 1 37.22 301 GLU A CA 1
ATOM 2497 C C . GLU A 1 301 ? -19.625 -15.102 3.236 1 37.22 301 GLU A C 1
ATOM 2499 O O . GLU A 1 301 ? -20.812 -15.258 2.953 1 37.22 301 GLU A O 1
ATOM 2504 N N . GLY A 1 302 ? -18.75 -15.852 2.334 1 40.66 302 GLY A N 1
ATOM 2505 C CA . GLY A 1 302 ? -19.031 -17.156 1.743 1 40.66 302 GLY A CA 1
ATOM 2506 C C . GLY A 1 302 ? -19.125 -17.109 0.23 1 40.66 302 GLY A C 1
ATOM 2507 O O . GLY A 1 302 ? -19.391 -18.125 -0.409 1 40.66 302 GLY A O 1
ATOM 2508 N N . GLU A 1 303 ? -19.312 -16.031 -0.354 1 37.44 303 GLU A N 1
ATOM 2509 C CA . GLU A 1 303 ? -19.516 -16.188 -1.793 1 37.44 303 GLU A CA 1
ATOM 2510 C C . GLU A 1 303 ? -18.203 -16.109 -2.547 1 37.44 303 GLU A C 1
ATOM 2512 O O . GLU A 1 303 ? -17.391 -15.219 -2.309 1 37.44 303 GLU A O 1
ATOM 2517 N N . CYS A 1 304 ? -17.734 -17.188 -3.023 1 40.62 304 CYS A N 1
ATOM 2518 C CA . CYS A 1 304 ? -16.656 -17.328 -4 1 40.62 304 CYS A CA 1
ATOM 2519 C C . CYS A 1 304 ? -16.812 -16.328 -5.137 1 40.62 304 CYS A C 1
ATOM 2521 O O . CYS A 1 304 ? -17.734 -16.438 -5.949 1 40.62 304 CYS A O 1
ATOM 2523 N N . GLU A 1 305 ? -16.734 -15.039 -4.953 1 36.56 305 GLU A N 1
ATOM 2524 C CA . GLU A 1 305 ? -16.797 -14.25 -6.176 1 36.56 305 GLU A CA 1
ATOM 2525 C C . GLU A 1 305 ? -15.484 -14.328 -6.957 1 36.56 305 GLU A C 1
ATOM 2527 O O . GLU A 1 305 ? -14.406 -14.312 -6.367 1 36.56 305 GLU A O 1
ATOM 2532 N N . MET B 1 1 ? -36.5 30.625 -46.656 1 55.53 1 MET B N 1
ATOM 2533 C CA . MET B 1 1 ? -36.844 30.734 -45.219 1 55.53 1 MET B CA 1
ATOM 2534 C C . MET B 1 1 ? -37.094 29.359 -44.625 1 55.53 1 MET B C 1
ATOM 2536 O O . MET B 1 1 ? -36.719 29.094 -43.469 1 55.53 1 MET B O 1
ATOM 2540 N N . GLY B 1 2 ? -37.562 28.391 -45.312 1 64.25 2 GLY B N 1
ATOM 2541 C CA . GLY B 1 2 ? -37.875 27.047 -44.812 1 64.25 2 GLY B CA 1
ATOM 2542 C C . GLY B 1 2 ? -36.625 26.203 -44.594 1 64.25 2 GLY B C 1
ATOM 2543 O O . GLY B 1 2 ? -36.562 25.438 -43.625 1 64.25 2 GLY B O 1
ATOM 2544 N N . GLU B 1 3 ? -35.656 26.297 -45.438 1 66.62 3 GLU B N 1
ATOM 2545 C CA . GLU B 1 3 ? -34.469 25.469 -45.375 1 66.62 3 GLU B CA 1
ATOM 2546 C C . GLU B 1 3 ? -33.562 25.859 -44.188 1 66.62 3 GLU B C 1
ATOM 2548 O O . GLU B 1 3 ? -32.969 25.016 -43.531 1 66.62 3 GLU B O 1
ATOM 2553 N N . THR B 1 4 ? -33.531 27.141 -43.875 1 64.31 4 THR B N 1
ATOM 2554 C CA . THR B 1 4 ? -32.75 27.625 -42.75 1 64.31 4 THR B CA 1
ATOM 2555 C C . THR B 1 4 ? -33.344 27.203 -41.406 1 64.31 4 THR B C 1
ATOM 2557 O O . THR B 1 4 ? -32.625 26.875 -40.469 1 64.31 4 THR B O 1
ATOM 2560 N N . ILE B 1 5 ? -34.625 27.062 -41.375 1 63.88 5 ILE B N 1
ATOM 2561 C CA . ILE B 1 5 ? -35.312 26.672 -40.156 1 63.88 5 ILE B CA 1
ATOM 2562 C C . ILE B 1 5 ? -35.094 25.172 -39.906 1 63.88 5 ILE B C 1
ATOM 2564 O O . ILE B 1 5 ? -34.875 24.734 -38.781 1 63.88 5 ILE B O 1
ATOM 2568 N N . GLU B 1 6 ? -35.125 24.453 -40.938 1 59.06 6 GLU B N 1
ATOM 2569 C CA . GLU B 1 6 ? -34.938 23.016 -40.812 1 59.06 6 GLU B CA 1
ATOM 2570 C C . GLU B 1 6 ? -33.5 22.688 -40.375 1 59.06 6 GLU B C 1
ATOM 2572 O O . GLU B 1 6 ? -33.281 21.812 -39.531 1 59.06 6 GLU B O 1
ATOM 2577 N N . THR B 1 7 ? -32.625 23.406 -40.875 1 64.31 7 THR B N 1
ATOM 2578 C CA . THR B 1 7 ? -31.219 23.203 -40.5 1 64.31 7 THR B CA 1
ATOM 2579 C C . THR B 1 7 ? -30.984 23.625 -39.062 1 64.31 7 THR B C 1
ATOM 2581 O O . THR B 1 7 ? -30.219 22.984 -38.344 1 64.31 7 THR B O 1
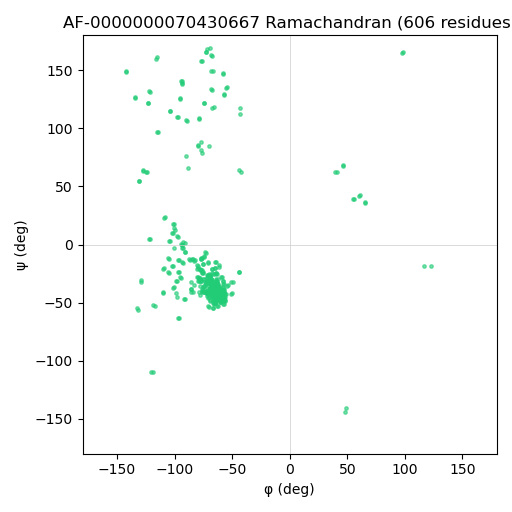ATOM 2584 N N . SER B 1 8 ? -31.719 24.609 -38.656 1 65.19 8 SER B N 1
ATOM 2585 C CA . SER B 1 8 ? -31.594 25.062 -37.281 1 65.19 8 SER B CA 1
ATOM 2586 C C . SER B 1 8 ? -32.219 24.047 -36.312 1 65.19 8 SER B C 1
ATOM 2588 O O . SER B 1 8 ? -31.672 23.812 -35.219 1 65.19 8 SER B O 1
ATOM 2590 N N . ILE B 1 9 ? -33.25 23.391 -36.719 1 63.44 9 ILE B N 1
ATOM 2591 C CA . ILE B 1 9 ? -33.875 22.391 -35.875 1 63.44 9 ILE B CA 1
ATOM 2592 C C . ILE B 1 9 ? -33 21.141 -35.812 1 63.44 9 ILE B C 1
ATOM 2594 O O . ILE B 1 9 ? -32.844 20.547 -34.75 1 63.44 9 ILE B O 1
ATOM 2598 N N . GLN B 1 10 ? -32.469 20.781 -36.906 1 60.53 10 GLN B N 1
ATOM 2599 C CA . GLN B 1 10 ? -31.562 19.625 -36.938 1 60.53 10 GLN B CA 1
ATOM 2600 C C . GLN B 1 10 ? -30.312 19.859 -36.094 1 60.53 10 GLN B C 1
ATOM 2602 O O . GLN B 1 10 ? -29.844 18.969 -35.406 1 60.53 10 GLN B O 1
ATOM 2607 N N . TYR B 1 11 ? -29.875 21.031 -36.188 1 59.5 11 TYR B N 1
ATOM 2608 C CA . TYR B 1 11 ? -28.703 21.375 -35.406 1 59.5 11 TYR B CA 1
ATOM 2609 C C . TYR B 1 11 ? -29.031 21.391 -33.906 1 59.5 11 TYR B C 1
ATOM 2611 O O . TYR B 1 11 ? -28.234 20.922 -33.094 1 59.5 11 TYR B O 1
ATOM 2619 N N . LYS B 1 12 ? -30.141 21.859 -33.562 1 60.53 12 LYS B N 1
ATOM 2620 C CA . LYS B 1 12 ? -30.562 21.859 -32.188 1 60.53 12 LYS B CA 1
ATOM 2621 C C . LYS B 1 12 ? -30.812 20.438 -31.672 1 60.53 12 LYS B C 1
ATOM 2623 O O . LYS B 1 12 ? -30.531 20.125 -30.516 1 60.53 12 LYS B O 1
ATOM 2628 N N . GLN B 1 13 ? -31.391 19.625 -32.438 1 58.19 13 GLN B N 1
ATOM 2629 C CA . GLN B 1 13 ? -31.594 18.219 -32.094 1 58.19 13 GLN B CA 1
ATOM 2630 C C . GLN B 1 13 ? -30.25 17.5 -31.922 1 58.19 13 GLN B C 1
ATOM 2632 O O . GLN B 1 13 ? -30.078 16.688 -31.016 1 58.19 13 GLN B O 1
ATOM 2637 N N . LEU B 1 14 ? -29.344 17.812 -32.75 1 59.78 14 LEU B N 1
ATOM 2638 C CA . LEU B 1 14 ? -28 17.25 -32.656 1 59.78 14 LEU B CA 1
ATOM 2639 C C . LEU B 1 14 ? -27.281 17.75 -31.391 1 59.78 14 LEU B C 1
ATOM 2641 O O . LEU B 1 14 ? -26.609 16.984 -30.719 1 59.78 14 LEU B O 1
ATOM 2645 N N . GLU B 1 15 ? -27.484 19.047 -31.25 1 58.84 15 GLU B N 1
ATOM 2646 C CA . GLU B 1 15 ? -26.922 19.594 -30.016 1 58.84 15 GLU B CA 1
ATOM 2647 C C . GLU B 1 15 ? -27.594 19 -28.797 1 58.84 15 GLU B C 1
ATOM 2649 O O . GLU B 1 15 ? -26.938 18.688 -27.797 1 58.84 15 GLU B O 1
ATOM 2654 N N . ALA B 1 16 ? -28.906 18.844 -28.828 1 62.81 16 ALA B N 1
ATOM 2655 C CA . ALA B 1 16 ? -29.656 18.234 -27.734 1 62.81 16 ALA B CA 1
ATOM 2656 C C . ALA B 1 16 ? -29.25 16.766 -27.562 1 62.81 16 ALA B C 1
ATOM 2658 O O . ALA B 1 16 ? -29.094 16.297 -26.438 1 62.81 16 ALA B O 1
ATOM 2659 N N . GLY B 1 17 ? -29.172 16.078 -28.578 1 59.53 17 GLY B N 1
ATOM 2660 C CA . GLY B 1 17 ? -28.688 14.703 -28.547 1 59.53 17 GLY B CA 1
ATOM 2661 C C . GLY B 1 17 ? -27.297 14.57 -27.969 1 59.53 17 GLY B C 1
ATOM 2662 O O . GLY B 1 17 ? -27.016 13.656 -27.188 1 59.53 17 GLY B O 1
ATOM 2663 N N . SER B 1 18 ? -26.484 15.523 -28.344 1 65.38 18 SER B N 1
ATOM 2664 C CA . SER B 1 18 ? -25.094 15.523 -27.875 1 65.38 18 SER B CA 1
ATOM 2665 C C . SER B 1 18 ? -25.031 15.867 -26.391 1 65.38 18 SER B C 1
ATOM 2667 O O . SER B 1 18 ? -24.281 15.242 -25.641 1 65.38 18 SER B O 1
ATOM 2669 N N . THR B 1 19 ? -25.906 16.828 -26.062 1 67.69 19 THR B N 1
ATOM 2670 C CA . THR B 1 19 ? -25.953 17.188 -24.641 1 67.69 19 THR B CA 1
ATOM 2671 C C . THR B 1 19 ? -26.531 16.047 -23.812 1 67.69 19 THR B C 1
ATOM 2673 O O . THR B 1 19 ? -26.031 15.781 -22.703 1 67.69 19 THR B O 1
ATOM 2676 N N . THR B 1 20 ? -27.484 15.312 -24.359 1 68.88 20 THR B N 1
ATOM 2677 C CA . THR B 1 20 ? -28.062 14.172 -23.656 1 68.88 20 THR B CA 1
ATOM 2678 C C . THR B 1 20 ? -27.047 13.031 -23.562 1 68.88 20 THR B C 1
ATOM 2680 O O . THR B 1 20 ? -26.938 12.375 -22.516 1 68.88 20 THR B O 1
ATOM 2683 N N . SER B 1 21 ? -26.406 12.805 -24.719 1 69.25 21 SER B N 1
ATOM 2684 C CA . SER B 1 21 ? -25.375 11.773 -24.719 1 69.25 21 SER B CA 1
ATOM 2685 C C . SER B 1 21 ? -24.25 12.117 -23.766 1 69.25 21 SER B C 1
ATOM 2687 O O . SER B 1 21 ? -23.75 11.25 -23.031 1 69.25 21 SER B O 1
ATOM 2689 N N . LEU B 1 22 ? -23.891 13.367 -23.797 1 66.75 22 LEU B N 1
ATOM 2690 C CA . LEU B 1 22 ? -22.859 13.812 -22.875 1 66.75 22 LEU B CA 1
ATOM 2691 C C . LEU B 1 22 ? -23.344 13.695 -21.422 1 66.75 22 LEU B C 1
ATOM 2693 O O . LEU B 1 22 ? -22.578 13.289 -20.547 1 66.75 22 LEU B O 1
ATOM 2697 N N . LYS B 1 23 ? -24.578 14.055 -21.172 1 66.12 23 LYS B N 1
ATOM 2698 C CA . LYS B 1 23 ? -25.156 13.945 -19.828 1 66.12 23 LYS B CA 1
ATOM 2699 C C . LYS B 1 23 ? -25.281 12.484 -19.406 1 66.12 23 LYS B C 1
ATOM 2701 O O . LYS B 1 23 ? -25.016 12.148 -18.25 1 66.12 23 LYS B O 1
ATOM 2706 N N . ASN B 1 24 ? -25.703 11.68 -20.344 1 67.25 24 ASN B N 1
ATOM 2707 C CA . ASN B 1 24 ? -25.766 10.25 -20.062 1 67.25 24 ASN B CA 1
ATOM 2708 C C . ASN B 1 24 ? -24.375 9.664 -19.812 1 67.25 24 ASN B C 1
ATOM 2710 O O . ASN B 1 24 ? -24.203 8.828 -18.938 1 67.25 24 ASN B O 1
ATOM 2714 N N . GLY B 1 25 ? -23.438 10.062 -20.609 1 61.66 25 GLY B N 1
ATOM 2715 C CA . GLY B 1 25 ? -22.062 9.664 -20.406 1 61.66 25 GLY B CA 1
ATOM 2716 C C . GLY B 1 25 ? -21.5 10.086 -19.062 1 61.66 25 GLY B C 1
ATOM 2717 O O . GLY B 1 25 ? -20.828 9.297 -18.391 1 61.66 25 GLY B O 1
ATOM 2718 N N . LEU B 1 26 ? -21.781 11.297 -18.812 1 62.62 26 LEU B N 1
ATOM 2719 C CA . LEU B 1 26 ? -21.328 11.82 -17.516 1 62.62 26 LEU B CA 1
ATOM 2720 C C . LEU B 1 26 ? -22.016 11.094 -16.359 1 62.62 26 LEU B C 1
ATOM 2722 O O . LEU B 1 26 ? -21.391 10.836 -15.336 1 62.62 26 LEU B O 1
ATOM 2726 N N . LYS B 1 27 ? -23.344 10.836 -16.562 1 65.31 27 LYS B N 1
ATOM 2727 C CA . LYS B 1 27 ? -24.078 10.07 -15.555 1 65.31 27 LYS B CA 1
ATOM 2728 C C . LYS B 1 27 ? -23.516 8.664 -15.406 1 65.31 27 LYS B C 1
ATOM 2730 O O . LYS B 1 27 ? -23.375 8.156 -14.289 1 65.31 27 LYS B O 1
ATOM 2735 N N . ASP B 1 28 ? -23.219 8.148 -16.562 1 64.06 28 ASP B N 1
ATOM 2736 C CA . ASP B 1 28 ? -22.609 6.82 -16.531 1 64.06 28 ASP B CA 1
ATOM 2737 C C . ASP B 1 28 ? -21.219 6.863 -15.891 1 64.06 28 ASP B C 1
ATOM 2739 O O . ASP B 1 28 ? -20.844 5.957 -15.141 1 64.06 28 ASP B O 1
ATOM 2743 N N . TRP B 1 29 ? -20.562 7.902 -16.25 1 59.38 29 TRP B N 1
ATOM 2744 C CA . TRP B 1 29 ? -19.234 8.102 -15.68 1 59.38 29 TRP B CA 1
ATOM 2745 C C . TRP B 1 29 ? -19.312 8.25 -14.164 1 59.38 29 TRP B C 1
ATOM 2747 O O . TRP B 1 29 ? -18.516 7.648 -13.438 1 59.38 29 TRP B O 1
ATOM 2757 N N . LYS B 1 30 ? -20.203 8.992 -13.797 1 65.12 30 LYS B N 1
ATOM 2758 C CA . LYS B 1 30 ? -20.375 9.18 -12.359 1 65.12 30 LYS B CA 1
ATOM 2759 C C . LYS B 1 30 ? -20.781 7.871 -11.688 1 65.12 30 LYS B C 1
ATOM 2761 O O . LYS B 1 30 ? -20.297 7.562 -10.594 1 65.12 30 LYS B O 1
ATOM 2766 N N . LYS B 1 31 ? -21.484 7.137 -12.359 1 69.44 31 LYS B N 1
ATOM 2767 C CA . LYS B 1 31 ? -21.922 5.859 -11.82 1 69.44 31 LYS B CA 1
ATOM 2768 C C . LYS B 1 31 ? -20.781 4.859 -11.734 1 69.44 31 LYS B C 1
ATOM 2770 O O . LYS B 1 31 ? -20.734 4.02 -10.836 1 69.44 31 LYS B O 1
ATOM 2775 N N . SER B 1 32 ? -19.844 5.082 -12.578 1 78.12 32 SER B N 1
ATOM 2776 C CA . SER B 1 32 ? -18.734 4.129 -12.656 1 78.12 32 SER B CA 1
ATOM 2777 C C . SER B 1 32 ? -17.719 4.367 -11.539 1 78.12 32 SER B C 1
ATOM 2779 O O . SER B 1 32 ? -16.891 3.504 -11.266 1 78.12 32 SER B O 1
ATOM 2781 N N . ARG B 1 33 ? -17.703 5.516 -10.914 1 88.44 33 ARG B N 1
ATOM 2782 C CA . ARG B 1 33 ? -16.812 5.883 -9.812 1 88.44 33 ARG B CA 1
ATOM 2783 C C . ARG B 1 33 ? -15.352 5.684 -10.203 1 88.44 33 ARG B C 1
ATOM 2785 O O . ARG B 1 33 ? -14.562 5.152 -9.422 1 88.44 33 ARG B O 1
ATOM 2792 N N . ILE B 1 34 ? -15.023 6.02 -11.445 1 89.81 34 ILE B N 1
ATOM 2793 C CA . ILE B 1 34 ? -13.711 5.809 -12.047 1 89.81 34 ILE B CA 1
ATOM 2794 C C . ILE B 1 34 ? -12.664 6.648 -11.312 1 89.81 34 ILE B C 1
ATOM 2796 O O . ILE B 1 34 ? -11.516 6.23 -11.164 1 89.81 34 ILE B O 1
ATOM 2800 N N . ILE B 1 35 ? -13.055 7.824 -10.82 1 90.56 35 ILE B N 1
ATOM 2801 C CA . ILE B 1 35 ? -12.117 8.695 -10.117 1 90.56 35 ILE B CA 1
ATOM 2802 C C . ILE B 1 35 ? -11.648 8.016 -8.836 1 90.56 35 ILE B C 1
ATOM 2804 O O . ILE B 1 35 ? -10.445 8 -8.539 1 90.56 35 ILE B O 1
ATOM 2808 N N . GLU B 1 36 ? -12.547 7.445 -8.117 1 92.44 36 GLU B N 1
ATOM 2809 C CA . GLU B 1 36 ? -12.195 6.762 -6.875 1 92.44 36 GLU B CA 1
ATOM 2810 C C . GLU B 1 36 ? -11.273 5.57 -7.141 1 92.44 36 GLU B C 1
ATOM 2812 O O . GLU B 1 36 ? -10.352 5.309 -6.371 1 92.44 36 GLU B O 1
ATOM 2817 N N . LYS B 1 37 ? -11.586 4.895 -8.203 1 93.81 37 LYS B N 1
ATOM 2818 C CA . LYS B 1 37 ? -10.742 3.771 -8.594 1 93.81 37 LYS B CA 1
ATOM 2819 C C . LYS B 1 37 ? -9.336 4.242 -8.961 1 93.81 37 LYS B C 1
ATOM 2821 O O . LYS B 1 37 ? -8.344 3.615 -8.586 1 93.81 37 LYS B O 1
ATOM 2826 N N . PHE B 1 38 ? -9.32 5.27 -9.695 1 95.06 38 PHE B N 1
ATOM 2827 C CA . PHE B 1 38 ? -8.039 5.848 -10.094 1 95.06 38 PHE B CA 1
ATOM 2828 C C . PHE B 1 38 ? -7.266 6.336 -8.875 1 95.06 38 PHE B C 1
ATOM 2830 O O . PHE B 1 38 ? -6.062 6.105 -8.758 1 95.06 38 PHE B O 1
ATOM 2837 N N . VAL B 1 39 ? -7.906 7.012 -7.941 1 95.06 39 VAL B N 1
ATOM 2838 C CA . VAL B 1 39 ? -7.285 7.516 -6.723 1 95.06 39 VAL B CA 1
ATOM 2839 C C . VAL B 1 39 ? -6.738 6.352 -5.902 1 95.06 39 VAL B C 1
ATOM 2841 O O . VAL B 1 39 ? -5.652 6.449 -5.32 1 95.06 39 VAL B O 1
ATOM 2844 N N . TYR B 1 40 ? -7.508 5.277 -5.91 1 96.81 40 TYR B N 1
ATOM 2845 C CA . TYR B 1 40 ? -7.059 4.086 -5.203 1 96.81 40 TYR B CA 1
ATOM 2846 C C . TYR B 1 40 ? -5.691 3.633 -5.707 1 96.81 40 TYR B C 1
ATOM 2848 O O . TYR B 1 40 ? -4.77 3.42 -4.918 1 96.81 40 TYR B O 1
ATOM 2856 N N . VAL B 1 41 ? -5.527 3.543 -6.953 1 97.31 41 VAL B N 1
ATOM 2857 C CA . VAL B 1 41 ? -4.293 3.064 -7.57 1 97.31 41 VAL B CA 1
ATOM 2858 C C . VAL B 1 41 ? -3.158 4.047 -7.285 1 97.31 41 VAL B C 1
ATOM 2860 O O . VAL B 1 41 ? -2.08 3.646 -6.84 1 97.31 41 VAL B O 1
ATOM 2863 N N . VAL B 1 42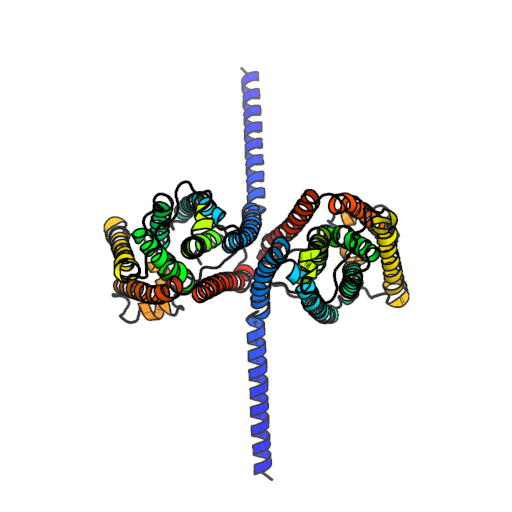 ? -3.406 5.309 -7.469 1 96.56 42 VAL B N 1
ATOM 2864 C CA . VAL B 1 42 ? -2.393 6.344 -7.277 1 96.56 42 VAL B CA 1
ATOM 2865 C C . VAL B 1 42 ? -1.953 6.375 -5.816 1 96.56 42 VAL B C 1
ATOM 2867 O O . VAL B 1 42 ? -0.762 6.5 -5.523 1 96.56 42 VAL B O 1
ATOM 2870 N N . ALA B 1 43 ? -2.898 6.262 -4.941 1 97.12 43 ALA B N 1
ATOM 2871 C CA . ALA B 1 43 ? -2.596 6.316 -3.514 1 97.12 43 ALA B CA 1
ATOM 2872 C C . ALA B 1 43 ? -1.711 5.145 -3.096 1 97.12 43 ALA B C 1
ATOM 2874 O O . ALA B 1 43 ? -0.739 5.324 -2.359 1 97.12 43 ALA B O 1
ATOM 2875 N N . VAL B 1 44 ? -2.023 3.93 -3.572 1 97.31 44 VAL B N 1
ATOM 2876 C CA . VAL B 1 44 ? -1.231 2.752 -3.232 1 97.31 44 VAL B CA 1
ATOM 2877 C C . VAL B 1 44 ? 0.181 2.898 -3.793 1 97.31 44 VAL B C 1
ATOM 2879 O O . VAL B 1 44 ? 1.164 2.672 -3.084 1 97.31 44 VAL B O 1
ATOM 2882 N N . ILE B 1 45 ? 0.319 3.326 -4.969 1 96.56 45 ILE B N 1
ATOM 2883 C CA . ILE B 1 45 ? 1.623 3.496 -5.598 1 96.56 45 ILE B CA 1
ATOM 2884 C C . ILE B 1 45 ? 2.4 4.602 -4.891 1 96.56 45 ILE B C 1
ATOM 2886 O O . ILE B 1 45 ? 3.615 4.5 -4.711 1 96.56 45 ILE B O 1
ATOM 2890 N N . THR B 1 46 ? 1.714 5.656 -4.449 1 96.44 46 THR B N 1
ATOM 2891 C CA . THR B 1 46 ? 2.348 6.789 -3.785 1 96.44 46 THR B CA 1
ATOM 2892 C C . THR B 1 46 ? 2.969 6.359 -2.459 1 96.44 46 THR B C 1
ATOM 2894 O O . THR B 1 46 ? 4.074 6.789 -2.117 1 96.44 46 THR B O 1
ATOM 2897 N N . ILE B 1 47 ? 2.238 5.523 -1.721 1 96.06 47 ILE B N 1
ATOM 2898 C CA . ILE B 1 47 ? 2.797 5.121 -0.435 1 96.06 47 ILE B CA 1
ATOM 2899 C C . ILE B 1 47 ? 4.047 4.27 -0.657 1 96.06 47 ILE B C 1
ATOM 2901 O O . ILE B 1 47 ? 5.02 4.383 0.089 1 96.06 47 ILE B O 1
ATOM 2905 N N . ILE B 1 48 ? 4.023 3.432 -1.68 1 95.88 48 ILE B N 1
ATOM 2906 C CA . ILE B 1 48 ? 5.203 2.652 -2.039 1 95.88 48 ILE B CA 1
ATOM 2907 C C . ILE B 1 48 ? 6.34 3.592 -2.434 1 95.88 48 ILE B C 1
ATOM 2909 O O . ILE B 1 48 ? 7.457 3.469 -1.929 1 95.88 48 ILE B O 1
ATOM 2913 N N . PHE B 1 49 ? 6.035 4.531 -3.227 1 95.88 49 PHE B N 1
ATOM 2914 C CA . PHE B 1 49 ? 7.008 5.5 -3.715 1 95.88 49 PHE B CA 1
ATOM 2915 C C . PHE B 1 49 ? 7.602 6.297 -2.559 1 95.88 49 PHE B C 1
ATOM 2917 O O . PHE B 1 49 ? 8.82 6.469 -2.479 1 95.88 49 PHE B O 1
ATOM 2924 N N . LEU B 1 50 ? 6.805 6.773 -1.684 1 96.31 50 LEU B N 1
ATOM 2925 C CA . LEU B 1 50 ? 7.25 7.629 -0.589 1 96.31 50 LEU B CA 1
ATOM 2926 C C . LEU B 1 50 ? 8.156 6.859 0.367 1 96.31 50 LEU B C 1
ATOM 2928 O O . LEU B 1 50 ? 9.125 7.414 0.892 1 96.31 50 LEU B O 1
ATOM 2932 N N . THR B 1 51 ? 7.836 5.641 0.6 1 96.31 51 THR B N 1
ATOM 2933 C CA . THR B 1 51 ? 8.695 4.859 1.476 1 96.31 51 THR B CA 1
ATOM 2934 C C . THR B 1 51 ? 10.055 4.609 0.817 1 96.31 51 THR B C 1
ATOM 2936 O O . THR B 1 51 ? 11.094 4.688 1.476 1 96.31 51 THR B O 1
ATOM 2939 N N . HIS B 1 52 ? 10.055 4.34 -0.498 1 96 52 HIS B N 1
ATOM 2940 C CA . HIS B 1 52 ? 11.312 4.195 -1.227 1 96 52 HIS B CA 1
ATOM 2941 C C . HIS B 1 52 ? 12.125 5.484 -1.189 1 96 52 HIS B C 1
ATOM 2943 O O . HIS B 1 52 ? 13.336 5.453 -0.965 1 96 52 HIS B O 1
ATOM 2949 N N . ALA B 1 53 ? 11.453 6.555 -1.374 1 97.12 53 ALA B N 1
ATOM 2950 C CA . ALA B 1 53 ? 12.117 7.855 -1.375 1 97.12 53 ALA B CA 1
ATOM 2951 C C . ALA B 1 53 ? 12.719 8.164 -0.007 1 97.12 53 ALA B C 1
ATOM 2953 O O . ALA B 1 53 ? 13.828 8.695 0.085 1 97.12 53 ALA B O 1
ATOM 2954 N N . THR B 1 54 ? 12.047 7.816 1.015 1 97.25 54 THR B N 1
ATOM 2955 C CA . THR B 1 54 ? 12.484 8.109 2.377 1 97.25 54 THR B CA 1
ATOM 2956 C C . THR B 1 54 ? 13.711 7.277 2.74 1 97.25 54 THR B C 1
ATOM 2958 O O . THR B 1 54 ? 14.625 7.773 3.4 1 97.25 54 THR B O 1
ATOM 2961 N N . VAL B 1 55 ? 13.797 6.074 2.229 1 94.81 55 VAL B N 1
ATOM 2962 C CA . VAL B 1 55 ? 14.836 5.156 2.686 1 94.81 55 VAL B CA 1
ATOM 2963 C C . VAL B 1 55 ? 16 5.176 1.708 1 94.81 55 VAL B C 1
ATOM 2965 O O . VAL B 1 55 ? 17.172 5.129 2.121 1 94.81 55 VAL B O 1
ATOM 2968 N N . TYR B 1 56 ? 15.758 5.418 0.356 1 94.5 56 TYR B N 1
ATOM 2969 C CA . TYR B 1 56 ? 16.828 5.156 -0.592 1 94.5 56 TYR B CA 1
ATOM 2970 C C . TYR B 1 56 ? 17.062 6.355 -1.507 1 94.5 56 TYR B C 1
ATOM 2972 O O . TYR B 1 56 ? 18.172 6.562 -2.006 1 94.5 56 TYR B O 1
ATOM 2980 N N . ALA B 1 57 ? 16.016 7.047 -1.789 1 96.5 57 ALA B N 1
ATOM 2981 C CA . ALA B 1 57 ? 16.109 8.148 -2.74 1 96.5 57 ALA B CA 1
ATOM 2982 C C . ALA B 1 57 ? 15.539 9.438 -2.139 1 96.5 57 ALA B C 1
ATOM 2984 O O . ALA B 1 57 ? 14.633 10.047 -2.701 1 96.5 57 ALA B O 1
ATOM 2985 N N . GLN B 1 58 ? 16.203 9.891 -1.102 1 97.81 58 GLN B N 1
ATOM 2986 C CA . GLN B 1 58 ? 15.711 11.008 -0.308 1 97.81 58 GLN B CA 1
ATOM 2987 C C . GLN B 1 58 ? 15.648 12.289 -1.14 1 97.81 58 GLN B C 1
ATOM 2989 O O . GLN B 1 58 ? 14.859 13.188 -0.846 1 97.81 58 GLN B O 1
ATOM 2994 N N . TRP B 1 59 ? 16.469 12.352 -2.184 1 97.88 59 TRP B N 1
ATOM 2995 C CA . TRP B 1 59 ? 16.484 13.539 -3.033 1 97.88 59 TRP B CA 1
ATOM 2996 C C . TRP B 1 59 ? 15.133 13.758 -3.693 1 97.88 59 TRP B C 1
ATOM 2998 O O . TRP B 1 59 ? 14.828 14.867 -4.141 1 97.88 59 TRP B O 1
ATOM 3008 N N . LEU B 1 60 ? 14.281 12.773 -3.752 1 97.94 60 LEU B N 1
ATOM 3009 C CA . LEU B 1 60 ? 12.977 12.867 -4.41 1 97.94 60 LEU B CA 1
ATOM 3010 C C . LEU B 1 60 ? 11.961 13.547 -3.504 1 97.94 60 LEU B C 1
ATOM 3012 O O . LEU B 1 60 ? 10.938 14.047 -3.979 1 97.94 60 LEU B O 1
ATOM 3016 N N . LEU B 1 61 ? 12.195 13.57 -2.217 1 98.25 61 LEU B N 1
ATOM 3017 C CA . LEU B 1 61 ? 11.195 13.984 -1.239 1 98.25 61 LEU B CA 1
ATOM 3018 C C . LEU B 1 61 ? 10.836 15.453 -1.424 1 98.25 61 LEU B C 1
ATOM 3020 O O . LEU B 1 61 ? 9.656 15.805 -1.525 1 98.25 61 LEU B O 1
ATOM 3024 N N . PRO B 1 62 ? 11.836 16.344 -1.502 1 98.38 62 PRO B N 1
ATOM 3025 C CA . PRO B 1 62 ? 11.461 17.75 -1.679 1 98.38 62 PRO B CA 1
ATOM 3026 C C . PRO B 1 62 ? 10.75 18.016 -3.006 1 98.38 62 PRO B C 1
ATOM 3028 O O . PRO B 1 62 ? 9.859 18.859 -3.078 1 98.38 62 PRO B O 1
ATOM 3031 N N . TYR B 1 63 ? 11.109 17.344 -4.07 1 98.25 63 TYR B N 1
ATOM 3032 C CA . TYR B 1 63 ? 10.445 17.5 -5.355 1 98.25 63 TYR B CA 1
ATOM 3033 C C . TYR B 1 63 ? 9 17.047 -5.285 1 98.25 63 TYR B C 1
ATOM 3035 O O . TYR B 1 63 ? 8.094 17.719 -5.77 1 98.25 63 TYR B O 1
ATOM 3043 N N . TYR B 1 64 ? 8.836 15.859 -4.715 1 98.19 64 TYR B N 1
ATOM 3044 C CA . TYR B 1 64 ? 7.48 15.344 -4.582 1 98.19 64 TYR B CA 1
ATOM 3045 C C . TYR B 1 64 ? 6.617 16.281 -3.736 1 98.19 64 TYR B C 1
ATOM 3047 O O . TYR B 1 64 ? 5.469 16.547 -4.082 1 98.19 64 TYR B O 1
ATOM 3055 N N . TYR B 1 65 ? 7.176 16.75 -2.645 1 98.38 65 TYR B N 1
ATOM 3056 C CA . TYR B 1 65 ? 6.461 17.656 -1.767 1 98.38 65 TYR B CA 1
ATOM 3057 C C . TYR B 1 65 ? 6.105 18.953 -2.498 1 98.38 65 TYR B C 1
ATOM 3059 O O . TYR B 1 65 ? 4.969 19.422 -2.416 1 98.38 65 TYR B O 1
ATOM 3067 N N . ALA B 1 66 ? 7.023 19.516 -3.217 1 98.44 66 ALA B N 1
ATOM 3068 C CA . ALA B 1 66 ? 6.855 20.781 -3.906 1 98.44 66 ALA B CA 1
ATOM 3069 C C . ALA B 1 66 ? 5.762 20.703 -4.965 1 98.44 66 ALA B C 1
ATOM 3071 O O . ALA B 1 66 ? 5.012 21.656 -5.172 1 98.44 66 ALA B O 1
ATOM 3072 N N . VAL B 1 67 ? 5.629 19.578 -5.582 1 97.94 67 VAL B N 1
ATOM 3073 C CA . VAL B 1 67 ? 4.695 19.438 -6.695 1 97.94 67 VAL B CA 1
ATOM 3074 C C . VAL B 1 67 ? 3.336 18.984 -6.176 1 97.94 67 VAL B C 1
ATOM 3076 O O . VAL B 1 67 ? 2.307 19.578 -6.496 1 97.94 67 VAL B O 1
ATOM 3079 N N . SER B 1 68 ? 3.293 18 -5.332 1 97.56 68 SER B N 1
ATOM 3080 C CA . SER B 1 68 ? 2.047 17.344 -4.941 1 97.56 68 SER B CA 1
ATOM 3081 C C . SER B 1 68 ? 1.268 18.188 -3.943 1 97.56 68 SER B C 1
ATOM 3083 O O . SER B 1 68 ? 0.035 18.203 -3.965 1 97.56 68 SER B O 1
ATOM 3085 N N . THR B 1 69 ? 1.928 18.984 -3.068 1 97.94 69 THR B N 1
ATOM 3086 C CA . THR B 1 69 ? 1.264 19.703 -1.987 1 97.94 69 THR B CA 1
ATOM 3087 C C . THR B 1 69 ? 0.325 20.766 -2.547 1 97.94 69 THR B C 1
ATOM 3089 O O . THR B 1 69 ? -0.863 20.781 -2.219 1 97.94 69 THR B O 1
ATOM 3092 N N . PRO B 1 70 ? 0.791 21.625 -3.459 1 97.62 70 PRO B N 1
ATOM 3093 C CA . PRO B 1 70 ? -0.145 22.625 -3.986 1 97.62 70 PRO B CA 1
ATOM 3094 C C . PRO B 1 70 ? -1.303 21.984 -4.758 1 97.62 70 PRO B C 1
ATOM 3096 O O . PRO B 1 70 ? -2.424 22.5 -4.723 1 97.62 70 PRO B O 1
ATOM 3099 N N . ILE B 1 71 ? -1.075 20.891 -5.426 1 97.31 71 ILE B N 1
ATOM 3100 C CA . ILE B 1 71 ? -2.111 20.219 -6.203 1 97.31 71 ILE B CA 1
ATOM 3101 C C . ILE B 1 71 ? -3.178 19.656 -5.262 1 97.31 71 ILE B C 1
ATOM 3103 O O . ILE B 1 71 ? -4.371 19.891 -5.461 1 97.31 71 ILE B O 1
ATOM 3107 N N . LEU B 1 72 ? -2.775 18.969 -4.258 1 97 72 LEU B N 1
ATOM 3108 C CA . LEU B 1 72 ?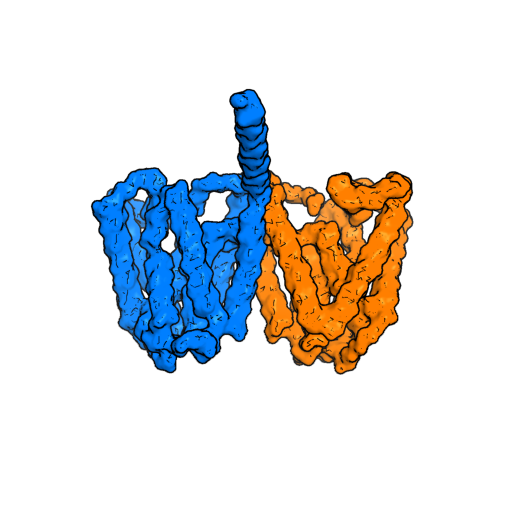 -3.701 18.344 -3.316 1 97 72 LEU B CA 1
ATOM 3109 C C . LEU B 1 72 ? -4.48 19.406 -2.543 1 97 72 LEU B C 1
ATOM 3111 O O . LEU B 1 72 ? -5.684 19.25 -2.316 1 97 72 LEU B O 1
ATOM 3115 N N . ILE B 1 73 ? -3.811 20.469 -2.129 1 96.88 73 ILE B N 1
ATOM 3116 C CA . ILE B 1 73 ? -4.477 21.516 -1.377 1 96.88 73 ILE B CA 1
ATOM 3117 C C . ILE B 1 73 ? -5.488 22.234 -2.273 1 96.88 73 ILE B C 1
ATOM 3119 O O . ILE B 1 73 ? -6.594 22.562 -1.835 1 96.88 73 ILE B O 1
ATOM 3123 N N . LEU B 1 74 ? -5.121 22.484 -3.535 1 96.44 74 LEU B N 1
ATOM 3124 C CA . LEU B 1 74 ? -6.047 23.109 -4.469 1 96.44 74 LEU B CA 1
ATOM 3125 C C . LEU B 1 74 ? -7.297 22.266 -4.656 1 96.44 74 LEU B C 1
ATOM 3127 O O . LEU B 1 74 ? -8.422 22.781 -4.617 1 96.44 74 LEU B O 1
ATOM 3131 N N . ILE B 1 75 ? -7.098 21 -4.844 1 95.38 75 ILE B N 1
ATOM 3132 C CA . ILE B 1 75 ? -8.227 20.078 -4.977 1 95.38 75 ILE B CA 1
ATOM 3133 C C . ILE B 1 75 ? -9.102 20.156 -3.73 1 95.38 75 ILE B C 1
ATOM 3135 O O . ILE B 1 75 ? -10.328 20.203 -3.83 1 95.38 75 ILE B O 1
ATOM 3139 N N . ARG B 1 76 ? -8.508 20.219 -2.596 1 95 76 ARG B N 1
ATOM 3140 C CA . ARG B 1 76 ? -9.25 20.25 -1.34 1 95 76 ARG B CA 1
ATOM 3141 C C . ARG B 1 76 ? -9.992 21.562 -1.177 1 95 76 ARG B C 1
ATOM 3143 O O . ARG B 1 76 ? -11.117 21.594 -0.671 1 95 76 ARG B O 1
ATOM 3150 N N . VAL B 1 77 ? -9.375 22.656 -1.605 1 94.62 77 VAL B N 1
ATOM 3151 C CA . VAL B 1 77 ? -10.039 23.953 -1.538 1 94.62 77 VAL B CA 1
ATOM 3152 C C . VAL B 1 77 ? -11.336 23.906 -2.348 1 94.62 77 VAL B C 1
ATOM 3154 O O . VAL B 1 77 ? -12.383 24.328 -1.865 1 94.62 77 VAL B O 1
ATOM 3157 N N . ILE B 1 78 ? -11.281 23.344 -3.506 1 93.81 78 ILE B N 1
ATOM 3158 C CA . ILE B 1 78 ? -12.445 23.25 -4.379 1 93.81 78 ILE B CA 1
ATOM 3159 C C . ILE B 1 78 ? -13.492 22.344 -3.732 1 93.81 78 ILE B C 1
ATOM 3161 O O . ILE B 1 78 ? -14.672 22.719 -3.654 1 93.81 78 ILE B O 1
ATOM 3165 N N . MET B 1 79 ? -13.062 21.25 -3.215 1 90.56 79 MET B N 1
ATOM 3166 C CA . MET B 1 79 ? -13.961 20.281 -2.592 1 90.56 79 MET B CA 1
ATOM 3167 C C . MET B 1 79 ? -14.625 20.875 -1.356 1 90.56 79 MET B C 1
ATOM 3169 O O . MET B 1 79 ? -15.836 20.734 -1.163 1 90.56 79 MET B O 1
ATOM 3173 N N . TYR B 1 80 ? -13.875 21.547 -0.537 1 90.69 80 TYR B N 1
ATOM 3174 C CA . TYR B 1 80 ? -14.383 22.062 0.726 1 90.69 80 TYR B CA 1
ATOM 3175 C C . TYR B 1 80 ? -15.328 23.234 0.49 1 90.69 80 TYR B C 1
ATOM 3177 O O . TYR B 1 80 ? -16.297 23.422 1.231 1 90.69 80 TYR B O 1
ATOM 3185 N N . TRP B 1 81 ? -15.078 23.984 -0.529 1 89.06 81 TRP B N 1
ATOM 3186 C CA . TRP B 1 81 ? -15.992 25.062 -0.863 1 89.06 81 TRP B CA 1
ATOM 3187 C C . TRP B 1 81 ? -17.328 24.516 -1.344 1 89.06 81 TRP B C 1
ATOM 3189 O O . TRP B 1 81 ? -18.391 25.062 -1.001 1 89.06 81 TRP B O 1
ATOM 3199 N N . LYS B 1 82 ? -17.297 23.484 -2.037 1 87.44 82 LYS B N 1
ATOM 3200 C CA . LYS B 1 82 ? -18.516 22.859 -2.551 1 87.44 82 LYS B CA 1
ATOM 3201 C C . LYS B 1 82 ? -19.344 22.25 -1.42 1 87.44 82 LYS B C 1
ATOM 3203 O O . LYS B 1 82 ? -20.578 22.234 -1.479 1 87.44 82 LYS B O 1
ATOM 3208 N N . ASN B 1 83 ? -18.656 21.812 -0.337 1 85.5 83 ASN B N 1
ATOM 3209 C CA . ASN B 1 83 ? -19.328 21.094 0.736 1 85.5 83 ASN B CA 1
ATOM 3210 C C . ASN B 1 83 ? -19.531 21.969 1.964 1 85.5 83 ASN B C 1
ATOM 3212 O O . ASN B 1 83 ? -19.922 21.484 3.029 1 85.5 83 ASN B O 1
ATOM 3216 N N . LYS B 1 84 ? -19.141 23.25 1.891 1 83.81 84 LYS B N 1
ATOM 3217 C CA . LYS B 1 84 ? -19.266 24.203 2.986 1 83.81 84 LYS B CA 1
ATOM 3218 C C . LYS B 1 84 ? -18.375 23.797 4.164 1 83.81 84 LYS B C 1
ATOM 3220 O O . LYS B 1 84 ? -18.812 23.859 5.316 1 83.81 84 LYS B O 1
ATOM 3225 N N . TRP B 1 85 ? -17.203 23.25 3.854 1 86.94 85 TRP B N 1
ATOM 3226 C CA . TRP B 1 85 ? -16.188 22.859 4.828 1 86.94 85 TRP B CA 1
ATOM 3227 C C . TRP B 1 85 ? -14.984 23.797 4.766 1 86.94 85 TRP B C 1
ATOM 3229 O O . TRP B 1 85 ? -13.883 23.438 5.184 1 86.94 85 TRP B O 1
ATOM 3239 N N . GLN B 1 86 ? -15.148 24.938 4.293 1 87.94 86 GLN B N 1
ATOM 3240 C CA . GLN B 1 86 ? -14.031 25.812 3.969 1 87.94 86 GLN B CA 1
ATOM 3241 C C . GLN B 1 86 ? -13.281 26.234 5.227 1 87.94 86 GLN B C 1
ATOM 3243 O O . GLN B 1 86 ? -12.078 26.516 5.176 1 87.94 86 GLN B O 1
ATOM 3248 N N . TYR B 1 87 ? -13.891 26.234 6.281 1 86.88 87 TYR B N 1
ATOM 3249 C CA . TYR B 1 87 ? -13.242 26.719 7.496 1 86.88 87 TYR B CA 1
ATOM 3250 C C . TYR B 1 87 ? -12.266 25.672 8.039 1 86.88 87 TYR B C 1
ATOM 3252 O O . TYR B 1 87 ? -11.422 25.984 8.883 1 86.88 87 TYR B O 1
ATOM 3260 N N . PHE B 1 88 ? -12.344 24.484 7.527 1 86.81 88 PHE B N 1
ATOM 3261 C CA . PHE B 1 88 ? -11.344 23.469 7.855 1 86.81 88 PHE B CA 1
ATOM 3262 C C . PHE B 1 88 ? -9.984 23.844 7.277 1 86.81 88 PHE B C 1
ATOM 3264 O O . PHE B 1 88 ? -8.953 23.391 7.762 1 86.81 88 PHE B O 1
ATOM 3271 N N . LEU B 1 89 ? -10 24.656 6.328 1 91.88 89 LEU B N 1
ATOM 3272 C CA . LEU B 1 89 ? -8.758 25.078 5.684 1 91.88 89 LEU B CA 1
ATOM 3273 C C . LEU B 1 89 ? -7.977 26.031 6.582 1 91.88 89 LEU B C 1
ATOM 3275 O O . LEU B 1 89 ? -6.805 26.312 6.312 1 91.88 89 LEU B O 1
ATOM 3279 N N . LEU B 1 90 ? -8.594 26.422 7.695 1 91.5 90 LEU B N 1
ATOM 3280 C CA . LEU B 1 90 ? -7.941 27.312 8.648 1 91.5 90 LEU B CA 1
ATOM 3281 C C . LEU B 1 90 ? -7.246 26.531 9.75 1 91.5 90 LEU B C 1
ATOM 3283 O O . LEU B 1 90 ? -6.559 27.109 10.594 1 91.5 90 LEU B O 1
ATOM 3287 N N . ASP B 1 91 ? -7.34 25.266 9.672 1 92.81 91 ASP B N 1
ATOM 3288 C CA . ASP B 1 91 ? -6.75 24.406 10.703 1 92.81 91 ASP B CA 1
ATOM 3289 C C . ASP B 1 91 ? -5.227 24.484 10.664 1 92.81 91 ASP B C 1
ATOM 3291 O O . ASP B 1 91 ? -4.641 24.906 9.664 1 92.81 91 ASP B O 1
ATOM 3295 N N . PHE B 1 92 ? -4.672 24.062 11.719 1 95.62 92 PHE B N 1
ATOM 3296 C CA . PHE B 1 92 ? -3.242 24.234 11.93 1 95.62 92 PHE B CA 1
ATOM 3297 C C . PHE B 1 92 ? -2.436 23.484 10.883 1 95.62 92 PHE B C 1
ATOM 3299 O O . PHE B 1 92 ? -1.347 23.922 10.5 1 95.62 92 PHE B O 1
ATOM 3306 N N . CYS B 1 93 ? -2.891 22.344 10.445 1 96.25 93 CYS B N 1
ATOM 3307 C CA . CYS B 1 93 ? -2.143 21.531 9.484 1 96.25 93 CYS B CA 1
ATOM 3308 C C . CYS B 1 93 ? -1.85 22.328 8.219 1 96.25 93 CYS B C 1
ATOM 3310 O O . CYS B 1 93 ? -0.786 22.172 7.613 1 96.25 93 CYS B O 1
ATOM 3312 N N . TYR B 1 94 ? -2.717 23.172 7.84 1 96.88 94 TYR B N 1
ATOM 3313 C CA . TYR B 1 94 ? -2.48 23.984 6.652 1 96.88 94 TYR B CA 1
ATOM 3314 C C . TYR B 1 94 ? -1.464 25.078 6.938 1 96.88 94 TYR B C 1
ATOM 3316 O O . TYR B 1 94 ? -0.645 25.422 6.078 1 96.88 94 TYR B O 1
ATOM 3324 N N . TYR B 1 95 ? -1.61 25.656 8.102 1 97.5 95 TYR B N 1
ATOM 3325 C CA . TYR B 1 95 ? -0.623 26.625 8.539 1 97.5 95 TYR B CA 1
ATOM 3326 C C . TYR B 1 95 ? 0.771 26.016 8.586 1 97.5 95 TYR B C 1
ATOM 3328 O O . TYR B 1 95 ? 1.73 26.594 8.07 1 97.5 95 TYR B O 1
ATOM 3336 N N . ALA B 1 96 ? 0.863 24.891 9.18 1 98.31 96 ALA B N 1
ATOM 3337 C CA . ALA B 1 96 ? 2.141 24.188 9.289 1 98.31 96 ALA B CA 1
ATOM 3338 C C . ALA B 1 96 ? 2.693 23.844 7.906 1 98.31 96 ALA B C 1
ATOM 3340 O O . ALA B 1 96 ? 3.891 24 7.656 1 98.31 96 ALA B O 1
ATOM 3341 N N . ASN B 1 97 ? 1.878 23.375 6.984 1 98.56 97 ASN B N 1
ATOM 3342 C CA . ASN B 1 97 ? 2.322 23.047 5.633 1 98.56 97 ASN B CA 1
ATOM 3343 C C . ASN B 1 97 ? 2.74 24.312 4.871 1 98.56 97 ASN B C 1
ATOM 3345 O O . ASN B 1 97 ? 3.646 24.25 4.035 1 98.56 97 ASN B O 1
ATOM 3349 N N . ALA B 1 98 ? 2.086 25.406 5.137 1 98.12 98 ALA B N 1
ATOM 3350 C CA . ALA B 1 98 ? 2.523 26.672 4.535 1 98.12 98 ALA B CA 1
ATOM 3351 C C . ALA B 1 98 ? 3.936 27.031 4.984 1 98.12 98 ALA B C 1
ATOM 3353 O O . ALA B 1 98 ? 4.766 27.438 4.172 1 98.12 98 ALA B O 1
ATOM 3354 N N . LEU B 1 99 ? 4.199 26.891 6.254 1 98.56 99 LEU B N 1
ATOM 3355 C CA . LEU B 1 99 ? 5.535 27.141 6.773 1 98.56 99 LEU B CA 1
ATOM 3356 C C . LEU B 1 99 ? 6.559 26.203 6.137 1 98.56 99 LEU B C 1
ATOM 3358 O O . LEU B 1 99 ? 7.648 26.641 5.758 1 98.56 99 LEU B O 1
ATOM 3362 N N . TRP B 1 100 ? 6.184 24.938 6.023 1 98.69 100 TRP B N 1
ATOM 3363 C CA . TRP B 1 100 ? 7.055 23.953 5.383 1 98.69 100 TRP B CA 1
ATOM 3364 C C . TRP B 1 100 ? 7.316 24.328 3.928 1 98.69 100 TRP B C 1
ATOM 3366 O O . TRP B 1 100 ? 8.445 24.203 3.441 1 98.69 100 TRP B O 1
ATOM 3376 N N . TYR B 1 101 ? 6.266 24.703 3.285 1 98.62 101 TYR B N 1
ATOM 3377 C CA . TYR B 1 101 ? 6.395 25.062 1.878 1 98.62 101 TYR B CA 1
ATOM 3378 C C . TYR B 1 101 ? 7.324 26.266 1.705 1 98.62 101 TYR B C 1
ATOM 3380 O O . TYR B 1 101 ? 8.125 26.312 0.767 1 98.62 101 TYR B O 1
ATOM 3388 N N . ILE B 1 102 ? 7.25 27.266 2.561 1 98.44 102 ILE B N 1
ATOM 3389 C CA . ILE B 1 102 ? 8.164 28.406 2.551 1 98.44 102 ILE B CA 1
ATOM 3390 C C . ILE B 1 102 ? 9.594 27.922 2.805 1 98.44 102 ILE B C 1
ATOM 3392 O O . ILE B 1 102 ? 10.523 28.328 2.107 1 98.44 102 ILE B O 1
ATOM 3396 N N . PHE B 1 103 ? 9.773 27.031 3.691 1 98.62 103 PHE B N 1
ATOM 3397 C CA . PHE B 1 103 ? 11.094 26.547 4.098 1 98.62 103 PHE B CA 1
ATOM 3398 C C . PHE B 1 103 ? 11.82 25.906 2.928 1 98.62 103 PHE B C 1
ATOM 3400 O O . PHE B 1 103 ? 13.016 26.125 2.736 1 98.62 103 PHE B O 1
ATOM 3407 N N . ILE B 1 104 ? 11.133 25.047 2.135 1 98.31 104 ILE B N 1
ATOM 3408 C CA . ILE B 1 104 ? 11.836 24.297 1.097 1 98.31 104 ILE B CA 1
ATOM 3409 C C . ILE B 1 104 ? 12.391 25.266 0.055 1 98.31 104 ILE B C 1
ATOM 3411 O O . ILE B 1 104 ? 13.273 24.906 -0.729 1 98.31 104 ILE B O 1
ATOM 3415 N N . TRP B 1 105 ? 11.906 26.5 0.075 1 97.75 105 TRP B N 1
ATOM 3416 C CA . TRP B 1 105 ? 12.414 27.5 -0.859 1 97.75 105 TRP B CA 1
ATOM 3417 C C . TRP B 1 105 ? 13.492 28.359 -0.204 1 97.75 105 TRP B C 1
ATOM 3419 O O . TRP B 1 105 ? 14.18 29.125 -0.881 1 97.75 105 TRP B O 1
ATOM 3429 N N . ILE B 1 106 ? 13.656 28.312 1.089 1 97.62 106 ILE B N 1
ATOM 3430 C CA . ILE B 1 106 ? 14.773 28.906 1.83 1 97.62 106 ILE B CA 1
ATOM 3431 C C . ILE B 1 106 ? 15.445 27.828 2.688 1 97.62 106 ILE B C 1
ATOM 3433 O O . ILE B 1 106 ? 15.547 27.984 3.908 1 97.62 106 ILE B O 1
ATOM 3437 N N . PRO B 1 107 ? 15.977 26.859 2.086 1 97.81 107 PRO B N 1
ATOM 3438 C CA . PRO B 1 107 ? 16.359 25.609 2.762 1 97.81 107 PRO B CA 1
ATOM 3439 C C . PRO B 1 107 ? 17.609 25.766 3.621 1 97.81 107 PRO B C 1
ATOM 3441 O O . PRO B 1 107 ? 17.922 24.891 4.426 1 97.81 107 PRO B O 1
ATOM 3444 N N . HIS B 1 108 ? 18.344 26.844 3.539 1 96.56 108 HIS B N 1
ATOM 3445 C CA . HIS B 1 108 ? 19.625 26.984 4.195 1 96.56 108 HIS B CA 1
ATOM 3446 C C . HIS B 1 108 ? 19.469 27.422 5.648 1 96.56 108 HIS B C 1
ATOM 3448 O O . HIS B 1 108 ? 20.422 27.375 6.426 1 96.56 108 HIS B O 1
ATOM 3454 N N . SER B 1 109 ? 18.312 27.844 6.051 1 96 109 SER B N 1
ATOM 3455 C CA . SER B 1 109 ? 18.078 28.375 7.395 1 96 109 SER B CA 1
ATOM 3456 C C . SER B 1 109 ? 17.938 27.234 8.406 1 96 109 SER B C 1
ATOM 3458 O O . SER B 1 109 ? 16.875 26.625 8.508 1 96 109 SER B O 1
ATOM 3460 N N . GLY B 1 110 ? 18.906 27.094 9.219 1 97.06 110 GLY B N 1
ATOM 3461 C CA . GLY B 1 110 ? 18.891 26.047 10.227 1 97.06 110 GLY B CA 1
ATOM 3462 C C . GLY B 1 110 ? 17.828 26.266 11.297 1 97.06 110 GLY B C 1
ATOM 3463 O O . GLY B 1 110 ? 17.172 25.328 11.727 1 97.06 110 GLY B O 1
ATOM 3464 N N . GLU B 1 111 ? 17.703 27.484 11.711 1 96.81 111 GLU B N 1
ATOM 3465 C CA . GLU B 1 111 ? 16.719 27.828 12.719 1 96.81 111 GLU B CA 1
ATOM 3466 C C . GLU B 1 111 ? 15.297 27.547 12.219 1 96.81 111 GLU B C 1
ATOM 3468 O O . GLU B 1 111 ? 14.477 26.984 12.945 1 96.81 111 GLU B O 1
ATOM 3473 N N . PHE B 1 112 ? 15.109 27.969 11.031 1 98.19 112 PHE B N 1
ATOM 3474 C CA . PHE B 1 112 ? 13.797 27.734 10.445 1 98.19 112 PHE B CA 1
ATOM 3475 C C . PHE B 1 112 ? 13.531 26.234 10.312 1 98.19 112 PHE B C 1
ATOM 3477 O O . PHE B 1 112 ? 12.406 25.781 10.539 1 98.19 112 PHE B O 1
ATOM 3484 N N . PHE B 1 113 ? 14.57 25.453 9.961 1 98.69 113 PHE B N 1
ATOM 3485 C CA . PHE B 1 113 ? 14.43 24 9.891 1 98.69 113 PHE B CA 1
ATOM 3486 C C . PHE B 1 113 ? 14.008 23.438 11.242 1 98.69 113 PHE B C 1
ATOM 3488 O O . PHE B 1 113 ? 13.125 22.578 11.312 1 98.69 113 PHE B O 1
ATOM 3495 N N . CYS B 1 114 ? 14.594 23.922 12.266 1 98.44 114 CYS B N 1
ATOM 3496 C CA . CYS B 1 114 ? 14.242 23.438 13.594 1 98.44 114 CYS B CA 1
ATOM 3497 C C . CYS B 1 114 ? 12.766 23.672 13.891 1 98.44 114 CYS B C 1
ATOM 3499 O O . CYS B 1 114 ? 12.102 22.797 14.461 1 98.44 114 CYS B O 1
ATOM 3501 N N . VAL B 1 115 ? 12.273 24.797 13.5 1 98.56 115 VAL B N 1
ATOM 3502 C CA . VAL B 1 115 ? 10.875 25.141 13.758 1 98.56 115 VAL B CA 1
ATOM 3503 C C . VAL B 1 115 ? 9.961 24.172 13 1 98.56 115 VAL B C 1
ATOM 3505 O O . VAL B 1 115 ? 9.07 23.562 13.594 1 98.56 115 VAL B O 1
ATOM 3508 N N . VAL B 1 116 ? 10.234 23.984 11.742 1 98.75 116 VAL B N 1
ATOM 3509 C CA . VAL B 1 116 ? 9.336 23.156 10.945 1 98.75 116 VAL B CA 1
ATOM 3510 C C . VAL B 1 116 ? 9.547 21.688 11.297 1 98.75 116 VAL B C 1
ATOM 3512 O O . VAL B 1 116 ? 8.602 20.891 11.25 1 98.75 116 VAL B O 1
ATOM 3515 N N . PHE B 1 117 ? 10.734 21.297 11.695 1 98.81 117 PHE B N 1
ATOM 3516 C CA . PHE B 1 117 ? 10.977 19.969 12.219 1 98.81 117 PHE B CA 1
ATOM 3517 C C . PHE B 1 117 ? 10.094 19.688 13.438 1 98.81 117 PHE B C 1
ATOM 3519 O O . PHE B 1 117 ? 9.422 18.672 13.508 1 98.81 117 PHE B O 1
ATOM 3526 N N . ALA B 1 118 ? 10.109 20.656 14.305 1 98.75 118 ALA B N 1
ATOM 3527 C CA . ALA B 1 118 ? 9.359 20.5 15.547 1 98.75 118 ALA B CA 1
ATOM 3528 C C . ALA B 1 118 ? 7.859 20.438 15.281 1 98.75 118 ALA B C 1
ATOM 3530 O O . ALA B 1 118 ? 7.156 19.594 15.844 1 98.75 118 ALA B O 1
ATOM 3531 N N . LEU B 1 119 ? 7.402 21.234 14.445 1 98.69 119 LEU B N 1
ATOM 3532 C CA . LEU B 1 119 ? 5.977 21.281 14.148 1 98.69 119 LEU B CA 1
ATOM 3533 C C . LEU B 1 119 ? 5.523 20 13.461 1 98.69 119 LEU B C 1
ATOM 3535 O O . LEU B 1 119 ? 4.441 19.484 13.75 1 98.69 119 LEU B O 1
ATOM 3539 N N . SER B 1 120 ? 6.359 19.453 12.539 1 98.62 120 SER B N 1
ATOM 3540 C CA . SER B 1 120 ? 5.961 18.297 11.758 1 98.62 120 SER B CA 1
ATOM 3541 C C . SER B 1 120 ? 6.074 17.016 12.578 1 98.62 120 SER B C 1
ATOM 3543 O O . SER B 1 120 ? 5.328 16.062 12.352 1 98.62 120 SER B O 1
ATOM 3545 N N . ASN B 1 121 ? 7.016 16.969 13.508 1 98.69 121 ASN B N 1
ATOM 3546 C CA . ASN B 1 121 ? 7.188 15.789 14.359 1 98.69 121 ASN B CA 1
ATOM 3547 C C . ASN B 1 121 ? 6.488 15.977 15.703 1 98.69 121 ASN B C 1
ATOM 3549 O O . ASN B 1 121 ? 6.633 15.141 16.609 1 98.69 121 ASN B O 1
ATOM 3553 N N . GLY B 1 122 ? 5.754 17.047 15.852 1 98.38 122 GLY B N 1
ATOM 3554 C CA . GLY B 1 122 ? 4.953 17.359 17.031 1 98.38 122 GLY B CA 1
ATOM 3555 C C . GLY B 1 122 ? 3.473 17.469 16.734 1 98.38 122 GLY B C 1
ATOM 3556 O O . GLY B 1 122 ? 2.836 16.484 16.344 1 98.38 122 GLY B O 1
ATOM 3557 N N . PRO B 1 123 ? 2.939 18.688 16.797 1 97.94 123 PRO B N 1
ATOM 3558 C CA . PRO B 1 123 ? 1.482 18.797 16.703 1 97.94 123 PRO B CA 1
ATOM 3559 C C . PRO B 1 123 ? 0.928 18.344 15.359 1 97.94 123 PRO B C 1
ATOM 3561 O O . PRO B 1 123 ? -0.187 17.812 15.297 1 97.94 123 PRO B O 1
ATOM 3564 N N . LEU B 1 124 ? 1.652 18.484 14.312 1 98.19 124 LEU B N 1
ATOM 3565 C CA . LEU B 1 124 ? 1.138 18.156 12.992 1 98.19 124 LEU B CA 1
ATOM 3566 C C . LEU B 1 124 ? 0.888 16.656 12.867 1 98.19 124 LEU B C 1
ATOM 3568 O O . LEU B 1 124 ? -0.217 16.234 12.516 1 98.19 124 LEU B O 1
ATOM 3572 N N . ILE B 1 125 ? 1.85 15.852 13.133 1 98.06 125 ILE B N 1
ATOM 3573 C CA . ILE B 1 125 ? 1.714 14.414 12.953 1 98.06 125 ILE B CA 1
ATOM 3574 C C . ILE B 1 125 ? 0.817 13.836 14.047 1 98.06 125 ILE B C 1
ATOM 3576 O O . ILE B 1 125 ? 0.039 12.906 13.797 1 98.06 125 ILE B O 1
ATOM 3580 N N . TRP B 1 126 ? 0.806 14.352 15.227 1 96.94 126 TRP B N 1
ATOM 3581 C CA . TRP B 1 126 ? -0.026 13.859 16.328 1 96.94 126 TRP B CA 1
ATOM 3582 C C . TRP B 1 126 ? -1.494 14.195 16.078 1 96.94 126 TRP B C 1
ATOM 3584 O O . TRP B 1 126 ? -2.385 13.516 16.594 1 96.94 126 TRP B O 1
ATOM 3594 N N . ALA B 1 127 ? -1.731 15.219 15.367 1 95.06 127 ALA B N 1
ATOM 3595 C CA . ALA B 1 127 ? -3.111 15.562 15.031 1 95.06 127 ALA B CA 1
ATOM 3596 C C . ALA B 1 127 ? -3.793 14.43 14.273 1 95.06 127 ALA B C 1
ATOM 3598 O O . ALA B 1 127 ? -5.008 14.258 14.367 1 95.06 127 ALA B O 1
ATOM 3599 N N . MET B 1 128 ? -3.051 13.625 13.555 1 93.62 128 MET B N 1
ATOM 3600 C CA . MET B 1 128 ? -3.629 12.5 12.828 1 93.62 128 MET B CA 1
ATOM 3601 C C . MET B 1 128 ? -4.258 11.492 13.789 1 93.62 128 MET B C 1
ATOM 3603 O O . MET B 1 128 ? -5.266 10.867 13.469 1 93.62 128 MET B O 1
ATOM 3607 N N . VAL B 1 129 ? -3.658 11.414 14.945 1 91.75 129 VAL B N 1
ATOM 3608 C CA . VAL B 1 129 ? -4.156 10.484 15.953 1 91.75 129 VAL B CA 1
ATOM 3609 C C . VAL B 1 129 ? -5.422 11.039 16.594 1 91.75 129 VAL B C 1
ATOM 3611 O O . VAL B 1 129 ? -6.422 10.336 16.734 1 91.75 129 VAL B O 1
ATOM 3614 N N . VAL B 1 130 ? -5.363 12.305 16.828 1 87.62 130 VAL B N 1
ATOM 3615 C CA . VAL B 1 130 ? -6.473 12.961 17.5 1 87.62 130 VAL B CA 1
ATOM 3616 C C . VAL B 1 130 ? -7.695 12.992 16.594 1 87.62 130 VAL B C 1
ATOM 3618 O O . VAL B 1 130 ? -8.812 12.727 17.031 1 87.62 130 VAL B O 1
ATOM 3621 N N . TYR B 1 131 ? -7.445 13.258 15.359 1 88.38 131 TYR B N 1
ATOM 3622 C CA . TYR B 1 131 ? -8.547 13.383 14.414 1 88.38 131 TYR B CA 1
ATOM 3623 C C . TYR B 1 131 ? -8.859 12.039 13.758 1 88.38 131 TYR B C 1
ATOM 3625 O O . TYR B 1 131 ? -9.773 11.945 12.938 1 88.38 131 TYR B O 1
ATOM 3633 N N . ARG B 1 132 ? -8.031 11.016 14.031 1 91.12 132 ARG B N 1
ATOM 3634 C CA . ARG B 1 132 ? -8.227 9.672 13.508 1 91.12 132 ARG B CA 1
ATOM 3635 C C . ARG B 1 132 ? -8.195 9.664 11.977 1 91.12 132 ARG B C 1
ATOM 3637 O O . ARG B 1 132 ? -9.086 9.109 11.336 1 91.12 132 ARG B O 1
ATOM 3644 N N . ASN B 1 133 ? -7.234 10.438 11.547 1 93.31 133 ASN B N 1
ATOM 3645 C CA . ASN B 1 133 ? -7.031 10.367 10.102 1 93.31 133 ASN B CA 1
ATOM 3646 C C . ASN B 1 133 ? -6.805 8.938 9.641 1 93.31 133 ASN B C 1
ATOM 3648 O O . ASN B 1 133 ? -6.117 8.164 10.305 1 93.31 133 ASN B O 1
ATOM 3652 N N . SER B 1 134 ? -7.441 8.539 8.555 1 93.44 134 SER B N 1
ATOM 3653 C CA . SER B 1 134 ? -7.418 7.172 8.039 1 93.44 134 SER B CA 1
ATOM 3654 C C . SER B 1 134 ? -6.895 7.129 6.609 1 93.44 134 SER B C 1
ATOM 3656 O O . SER B 1 134 ? -7.32 7.914 5.762 1 93.44 134 SER B O 1
ATOM 3658 N N . LEU B 1 135 ? -6.008 6.262 6.395 1 95.06 135 LEU B N 1
ATOM 3659 C CA . LEU B 1 135 ? -5.527 6.062 5.031 1 95.06 135 LEU B CA 1
ATOM 3660 C C . LEU B 1 135 ? -6.5 5.203 4.23 1 95.06 135 LEU B C 1
ATOM 3662 O O . LEU B 1 135 ? -6.348 3.984 4.156 1 95.06 135 LEU B O 1
ATOM 3666 N N . VAL B 1 136 ? -7.461 5.879 3.699 1 95.06 136 VAL B N 1
ATOM 3667 C CA . VAL B 1 136 ? -8.461 5.266 2.828 1 95.06 136 VAL B CA 1
ATOM 3668 C C . VAL B 1 136 ? -8.078 5.488 1.366 1 95.06 136 VAL B C 1
ATOM 3670 O O . VAL B 1 136 ? -8.289 6.574 0.821 1 95.06 136 VAL B O 1
ATOM 3673 N N . PHE B 1 137 ? -7.691 4.496 0.691 1 95.75 137 PHE B N 1
ATOM 3674 C CA . PHE B 1 137 ? -6.949 4.617 -0.559 1 95.75 137 PHE B CA 1
ATOM 3675 C C . PHE B 1 137 ? -7.84 5.18 -1.663 1 95.75 137 PHE B C 1
ATOM 3677 O O . PHE B 1 137 ? -7.348 5.809 -2.602 1 95.75 137 PHE B O 1
ATOM 3684 N N . HIS B 1 138 ? -9.102 4.98 -1.579 1 94.31 138 HIS B N 1
ATOM 3685 C CA . HIS B 1 138 ? -9.93 5.43 -2.689 1 94.31 138 HIS B CA 1
ATOM 3686 C C . HIS B 1 138 ? -10.461 6.84 -2.445 1 94.31 138 HIS B C 1
ATOM 3688 O O . HIS B 1 138 ? -11.117 7.418 -3.314 1 94.31 138 HIS B O 1
ATOM 3694 N N . SER B 1 139 ? -10.195 7.453 -1.312 1 94 139 SER B N 1
ATOM 3695 C CA . SER B 1 139 ? -10.734 8.758 -0.941 1 94 139 SER B CA 1
ATOM 3696 C C . SER B 1 139 ? -9.688 9.852 -1.091 1 94 139 SER B C 1
ATOM 3698 O O . SER B 1 139 ? -8.727 9.914 -0.314 1 94 139 SER B O 1
ATOM 3700 N N . THR B 1 140 ? -9.938 10.734 -1.994 1 93.56 140 THR B N 1
ATOM 3701 C CA . THR B 1 140 ? -9.023 11.852 -2.189 1 93.56 140 THR B CA 1
ATOM 3702 C C . THR B 1 140 ? -8.914 12.688 -0.918 1 93.56 140 THR B C 1
ATOM 3704 O O . THR B 1 140 ? -7.816 13.102 -0.535 1 93.56 140 THR B O 1
ATOM 3707 N N . ASP B 1 141 ? -9.992 12.906 -0.247 1 93.62 141 ASP B N 1
ATOM 3708 C CA . ASP B 1 141 ? -10.039 13.727 0.962 1 93.62 141 ASP B CA 1
ATOM 3709 C C . ASP B 1 141 ? -9.203 13.094 2.08 1 93.62 141 ASP B C 1
ATOM 3711 O O . ASP B 1 141 ? -8.336 13.75 2.658 1 93.62 141 ASP B O 1
ATOM 3715 N N . LYS B 1 142 ? -9.383 11.828 2.316 1 94.81 142 LYS B N 1
ATOM 3716 C CA . LYS B 1 142 ? -8.703 11.156 3.424 1 94.81 142 LYS B CA 1
ATOM 3717 C C . LYS B 1 142 ? -7.227 10.93 3.113 1 94.81 142 LYS B C 1
ATOM 3719 O O . LYS B 1 142 ? -6.379 11.039 3.998 1 94.81 142 LYS B O 1
ATOM 3724 N N . VAL B 1 143 ? -6.949 10.648 1.875 1 96.31 143 VAL B N 1
ATOM 3725 C CA . VAL B 1 143 ? -5.551 10.492 1.483 1 96.31 143 VAL B CA 1
ATOM 3726 C C . VAL B 1 143 ? -4.824 11.828 1.628 1 96.31 143 VAL B C 1
ATOM 3728 O O . VAL B 1 143 ? -3.682 11.867 2.096 1 96.31 143 VAL B O 1
ATOM 3731 N N . THR B 1 144 ? -5.449 12.898 1.227 1 96.5 144 THR B N 1
ATOM 3732 C CA . THR B 1 144 ? -4.855 14.219 1.358 1 96.5 144 THR B CA 1
ATOM 3733 C C . THR B 1 144 ? -4.609 14.562 2.826 1 96.5 144 THR B C 1
ATOM 3735 O O . THR B 1 144 ? -3.553 15.094 3.178 1 96.5 144 THR B O 1
ATOM 3738 N N . SER B 1 145 ? -5.59 14.219 3.678 1 96 145 SER B N 1
ATOM 3739 C CA . SER B 1 145 ? -5.418 14.438 5.109 1 96 145 SER B CA 1
ATOM 3740 C C . SER B 1 145 ? -4.211 13.68 5.648 1 96 145 SER B C 1
ATOM 3742 O O . SER B 1 145 ? -3.389 14.25 6.371 1 96 145 SER B O 1
ATOM 3744 N N . ALA B 1 146 ? -4.09 12.461 5.246 1 96.12 146 ALA B N 1
ATOM 3745 C CA . ALA B 1 146 ? -2.941 11.664 5.672 1 96.12 146 ALA B CA 1
ATOM 3746 C C . ALA B 1 146 ? -1.638 12.258 5.145 1 96.12 146 ALA B C 1
ATOM 3748 O O . ALA B 1 146 ? -0.66 12.383 5.883 1 96.12 146 ALA B O 1
ATOM 3749 N N . TYR B 1 147 ? -1.68 12.688 3.965 1 96.69 147 TYR B N 1
ATOM 3750 C CA . TYR B 1 147 ? -0.517 13.234 3.273 1 96.69 147 TYR B CA 1
ATOM 3751 C C . TYR B 1 147 ? 0.005 14.477 3.979 1 96.69 147 TYR B C 1
ATOM 3753 O O . TYR B 1 147 ? 1.191 14.562 4.305 1 96.69 147 TYR B O 1
ATOM 3761 N N . ILE B 1 148 ? -0.802 15.398 4.211 1 97.12 148 ILE B N 1
ATOM 3762 C CA . ILE B 1 148 ? -0.352 16.703 4.684 1 97.12 148 ILE B CA 1
ATOM 3763 C C . ILE B 1 148 ? 0.13 16.594 6.129 1 97.12 148 ILE B C 1
ATOM 3765 O O . ILE B 1 148 ? 0.788 17.5 6.645 1 97.12 148 ILE B O 1
ATOM 3769 N N . HIS B 1 149 ? -0.233 15.5 6.789 1 97.88 149 HIS B N 1
ATOM 3770 C CA . HIS B 1 149 ? 0.203 15.328 8.172 1 97.88 149 HIS B CA 1
ATOM 3771 C C . HIS B 1 149 ? 1.478 14.5 8.242 1 97.88 149 HIS B C 1
ATOM 3773 O O . HIS B 1 149 ? 2.297 14.688 9.148 1 97.88 149 HIS B O 1
ATOM 3779 N N . ILE B 1 150 ? 1.726 13.594 7.285 1 97.69 150 ILE B N 1
ATOM 3780 C CA . ILE B 1 150 ? 2.834 12.656 7.434 1 97.69 150 ILE B CA 1
ATOM 3781 C C . ILE B 1 150 ? 4.02 13.125 6.598 1 97.69 150 ILE B C 1
ATOM 3783 O O . ILE B 1 150 ? 5.176 12.961 7 1 97.69 150 ILE B O 1
ATOM 3787 N N . LEU B 1 151 ? 3.826 13.688 5.426 1 98 151 LEU B N 1
ATOM 3788 C CA . LEU B 1 151 ? 4.898 13.945 4.469 1 98 151 LEU B CA 1
ATOM 3789 C C . LEU B 1 151 ? 5.898 14.945 5.027 1 98 151 LEU B C 1
ATOM 3791 O O . LEU B 1 151 ? 7.109 14.781 4.859 1 98 151 LEU B O 1
ATOM 3795 N N . PRO B 1 152 ? 5.426 16.047 5.715 1 98.56 152 PRO B N 1
ATOM 3796 C CA . PRO B 1 152 ? 6.406 16.938 6.324 1 98.56 152 PRO B CA 1
ATOM 3797 C C . PRO B 1 152 ? 7.328 16.234 7.312 1 98.56 152 PRO B C 1
ATOM 3799 O O . PRO B 1 152 ? 8.516 16.547 7.398 1 98.56 152 PRO B O 1
ATOM 3802 N N . GLY B 1 153 ? 6.785 15.312 8.07 1 98.44 153 GLY B N 1
ATOM 3803 C CA . GLY B 1 153 ? 7.609 14.523 8.969 1 98.44 153 GLY B CA 1
ATOM 3804 C C . GLY B 1 153 ? 8.648 13.688 8.242 1 98.44 153 GLY B C 1
ATOM 3805 O O . GLY B 1 153 ? 9.797 13.594 8.688 1 98.44 153 GLY B O 1
ATOM 3806 N N . LEU B 1 154 ? 8.289 13.078 7.125 1 98.5 154 LEU B N 1
ATOM 3807 C CA . LEU B 1 154 ? 9.227 12.297 6.32 1 98.5 154 LEU B CA 1
ATOM 3808 C C . LEU B 1 154 ? 10.312 13.188 5.73 1 98.5 154 LEU B C 1
ATOM 3810 O O . LEU B 1 154 ? 11.484 12.805 5.695 1 98.5 154 LEU B O 1
ATOM 3814 N N . LEU B 1 155 ? 9.883 14.312 5.289 1 98.5 155 LEU B N 1
ATOM 3815 C CA . LEU B 1 155 ? 10.836 15.273 4.738 1 98.5 155 LEU B CA 1
ATOM 3816 C C . LEU B 1 155 ? 11.812 15.75 5.812 1 98.5 155 LEU B C 1
ATOM 3818 O O . LEU B 1 155 ? 13.016 15.836 5.57 1 98.5 155 LEU B O 1
ATOM 3822 N N . ALA B 1 156 ? 11.281 16.062 6.988 1 98.75 156 ALA B N 1
ATOM 3823 C CA . ALA B 1 156 ? 12.125 16.438 8.117 1 98.75 156 ALA B CA 1
ATOM 3824 C C . ALA B 1 156 ? 13.133 15.336 8.445 1 98.75 156 ALA B C 1
ATOM 3826 O O . ALA B 1 156 ? 14.305 15.625 8.711 1 98.75 156 ALA B O 1
ATOM 3827 N N . PHE B 1 157 ? 12.695 14.125 8.406 1 98.69 157 PHE B N 1
ATOM 3828 C CA . PHE B 1 157 ? 13.555 12.969 8.648 1 98.69 157 PHE B CA 1
ATOM 3829 C C . PHE B 1 157 ? 14.695 12.914 7.637 1 98.69 157 PHE B C 1
ATOM 3831 O O . PHE B 1 157 ? 15.859 12.766 8.016 1 98.69 157 PHE B O 1
ATOM 3838 N N . GLY B 1 158 ? 14.344 13.062 6.406 1 98.44 158 GLY B N 1
ATOM 3839 C CA . GLY B 1 158 ? 15.352 13.055 5.359 1 98.44 158 GLY B CA 1
ATOM 3840 C C . GLY B 1 158 ? 16.391 14.156 5.52 1 98.44 158 GLY B C 1
ATOM 3841 O O . GLY B 1 158 ? 17.578 13.906 5.406 1 98.44 158 GLY B O 1
ATOM 3842 N N . ILE B 1 159 ? 15.922 15.32 5.801 1 98.62 159 ILE B N 1
ATOM 3843 C CA . ILE B 1 159 ? 16.812 16.469 5.906 1 98.62 159 ILE B CA 1
ATOM 3844 C C . ILE B 1 159 ? 17.703 16.312 7.137 1 98.62 159 ILE B C 1
ATOM 3846 O O . ILE B 1 159 ? 18.906 16.594 7.082 1 98.62 159 ILE B O 1
ATOM 3850 N N . ARG B 1 160 ? 17.172 15.797 8.188 1 98.31 160 ARG B N 1
ATOM 3851 C CA . ARG B 1 160 ? 17.906 15.68 9.438 1 98.31 160 ARG B CA 1
ATOM 3852 C C . ARG B 1 160 ? 18.984 14.594 9.344 1 98.31 160 ARG B C 1
ATOM 3854 O O . ARG B 1 160 ? 20.109 14.797 9.781 1 98.31 160 ARG B O 1
ATOM 3861 N N . TRP B 1 161 ? 18.672 13.516 8.781 1 98.06 161 TRP B N 1
ATOM 3862 C CA . TRP B 1 161 ? 19.547 12.352 8.914 1 98.06 161 TRP B CA 1
ATOM 3863 C C . TRP B 1 161 ? 20.25 12.055 7.594 1 98.06 161 TRP B C 1
ATOM 3865 O O . TRP B 1 161 ? 21.266 11.359 7.578 1 98.06 161 TRP B O 1
ATOM 3875 N N . TYR B 1 162 ? 19.688 12.555 6.523 1 97.94 162 TYR B N 1
ATOM 3876 C CA . TYR B 1 162 ? 20.266 12.359 5.199 1 97.94 162 TYR B CA 1
ATOM 3877 C C . TYR B 1 162 ? 20.359 13.68 4.445 1 97.94 162 TYR B C 1
ATOM 3879 O O . TYR B 1 162 ? 19.922 13.781 3.299 1 97.94 162 TYR B O 1
ATOM 3887 N N . THR B 1 163 ? 20.984 14.625 5.047 1 97.88 163 THR B N 1
ATOM 3888 C CA . THR B 1 163 ? 21.016 16 4.555 1 97.88 163 THR B CA 1
ATOM 3889 C C . THR B 1 163 ? 21.625 16.062 3.162 1 97.88 163 THR B C 1
ATOM 3891 O O . THR B 1 163 ? 21.094 16.719 2.266 1 97.88 163 THR B O 1
ATOM 3894 N N . GLU B 1 164 ? 22.766 15.398 2.973 1 97.5 164 GLU B N 1
ATOM 3895 C CA . GLU B 1 164 ? 23.469 15.43 1.688 1 97.5 164 GLU B CA 1
ATOM 3896 C C . GLU B 1 164 ? 22.625 14.789 0.591 1 97.5 164 GLU B C 1
ATOM 3898 O O . GLU B 1 164 ? 22.531 15.32 -0.519 1 97.5 164 GLU B O 1
ATOM 3903 N N . ASP B 1 165 ? 21.922 13.727 0.914 1 97.94 165 ASP B N 1
ATOM 3904 C CA . ASP B 1 165 ? 21.141 12.992 -0.064 1 97.94 165 ASP B CA 1
ATOM 3905 C C . ASP B 1 165 ? 19.891 13.781 -0.475 1 97.94 165 ASP B C 1
ATOM 3907 O O . ASP B 1 165 ? 19.516 13.797 -1.65 1 97.94 165 ASP B O 1
ATOM 3911 N N . VAL B 1 166 ? 19.281 14.414 0.497 1 98.31 166 VAL B N 1
ATOM 3912 C CA . VAL B 1 166 ? 18.078 15.18 0.204 1 98.31 166 VAL B CA 1
ATOM 3913 C C . VAL B 1 166 ? 18.438 16.406 -0.647 1 98.31 166 VAL B C 1
ATOM 3915 O O . VAL B 1 166 ? 17.641 16.812 -1.506 1 98.31 166 VAL B O 1
ATOM 3918 N N . SER B 1 167 ? 19.641 16.922 -0.49 1 98.06 167 SER B N 1
ATOM 3919 C CA . SER B 1 167 ? 20.062 18.156 -1.124 1 98.06 167 SER B CA 1
ATOM 3920 C C . SER B 1 167 ? 20.625 17.906 -2.52 1 98.06 167 SER B C 1
ATOM 3922 O O . SER B 1 167 ? 20.828 18.844 -3.297 1 98.06 167 SER B O 1
ATOM 3924 N N . LYS B 1 168 ? 20.891 16.688 -2.854 1 97.19 168 LYS B N 1
ATOM 3925 C CA . LYS B 1 168 ? 21.703 16.281 -3.994 1 97.19 168 LYS B CA 1
ATOM 3926 C C . LYS B 1 168 ? 21.25 16.969 -5.273 1 97.19 168 LYS B C 1
ATOM 3928 O O . LYS B 1 168 ? 22.078 17.5 -6.031 1 97.19 168 LYS B O 1
ATOM 3933 N N . TYR B 1 169 ? 19.969 17.125 -5.586 1 97.19 169 TYR B N 1
ATOM 3934 C CA . TYR B 1 169 ? 19.5 17.688 -6.84 1 97.19 169 TYR B CA 1
ATOM 3935 C C . TYR B 1 169 ? 18.625 18.906 -6.59 1 97.19 169 TYR B C 1
ATOM 3937 O O . TYR B 1 169 ? 18.016 19.453 -7.52 1 97.19 169 TYR B O 1
ATOM 3945 N N . TRP B 1 170 ? 18.516 19.297 -5.344 1 97.38 170 TRP B N 1
ATOM 3946 C CA . TRP B 1 170 ? 17.75 20.5 -5.039 1 97.38 170 TRP B CA 1
ATOM 3947 C C . TRP B 1 170 ? 18.531 21.75 -5.383 1 97.38 170 TRP B C 1
ATOM 3949 O O . TRP B 1 170 ? 19.766 21.719 -5.484 1 97.38 170 TRP B O 1
ATOM 3959 N N . PHE B 1 171 ? 17.938 22.859 -5.594 1 96.44 171 PHE B N 1
ATOM 3960 C CA . PHE B 1 171 ? 18.594 24.047 -6.117 1 96.44 171 PHE B CA 1
ATOM 3961 C C . PHE B 1 171 ? 19.562 24.641 -5.086 1 96.44 171 PHE B C 1
ATOM 3963 O O . PHE B 1 171 ? 20.5 25.344 -5.441 1 96.44 171 PHE B O 1
ATOM 3970 N N . LYS B 1 172 ? 19.344 24.422 -3.844 1 96.69 172 LYS B N 1
ATOM 3971 C CA . LYS B 1 172 ? 20.203 24.859 -2.746 1 96.69 172 LYS B CA 1
ATOM 3972 C C . LYS B 1 172 ? 20.266 23.812 -1.646 1 96.69 172 LYS B C 1
ATOM 3974 O O . LYS B 1 172 ? 19.281 23.141 -1.359 1 96.69 172 LYS B O 1
ATOM 3979 N N . GLU B 1 173 ? 21.375 23.75 -0.983 1 97.38 173 GLU B N 1
ATOM 3980 C CA . GLU B 1 173 ? 21.578 22.734 0.055 1 97.38 173 GLU B CA 1
ATOM 3981 C C . GLU B 1 173 ? 20.672 23 1.252 1 97.38 173 GLU B C 1
ATOM 3983 O O . GLU B 1 173 ? 20.516 24.125 1.696 1 97.38 173 GLU B O 1
ATOM 3988 N N . PHE B 1 174 ? 20.047 21.922 1.679 1 98.31 174 PHE B N 1
ATOM 3989 C CA . PHE B 1 174 ? 19.25 22 2.896 1 98.31 174 PHE B CA 1
ATOM 3990 C C . PHE B 1 174 ? 20.141 22.047 4.129 1 98.31 174 PHE B C 1
ATOM 3992 O O . PHE B 1 174 ? 20.969 21.156 4.344 1 98.31 174 PHE B O 1
ATOM 3999 N N . VAL B 1 175 ? 20 23.047 4.875 1 97.69 175 VAL B N 1
ATOM 4000 C CA . VAL B 1 175 ? 20.594 23.203 6.199 1 97.69 175 VAL B CA 1
ATOM 4001 C C . VAL B 1 175 ? 22.062 22.797 6.145 1 97.69 175 VAL B C 1
ATOM 4003 O O . VAL B 1 175 ? 22.484 21.844 6.801 1 97.69 175 VAL B O 1
ATOM 4006 N N . PRO B 1 176 ? 22.891 23.484 5.508 1 94.81 176 PRO B N 1
ATOM 4007 C CA . PRO B 1 176 ? 24.328 23.156 5.41 1 94.81 176 PRO B CA 1
ATOM 4008 C C . PRO B 1 176 ? 24.984 22.984 6.777 1 94.81 176 PRO B C 1
ATOM 4010 O O . PRO B 1 176 ? 25.875 22.141 6.934 1 94.81 176 PRO B O 1
ATOM 4013 N N . GLU B 1 177 ? 24.531 23.797 7.746 1 92.88 177 GLU B N 1
ATOM 4014 C CA . GLU B 1 177 ? 24.969 23.641 9.133 1 92.88 177 GLU B CA 1
ATOM 4015 C C . GLU B 1 177 ? 23.812 23.234 10.031 1 92.88 177 GLU B C 1
ATOM 4017 O O . GLU B 1 177 ? 23.062 24.078 10.523 1 92.88 177 GLU B O 1
ATOM 4022 N N . MET B 1 178 ? 23.719 21.953 10.258 1 95 178 MET B N 1
ATOM 4023 C CA . MET B 1 178 ? 22.641 21.422 11.07 1 95 178 MET B CA 1
ATOM 4024 C C . MET B 1 178 ? 22.766 21.891 12.523 1 95 178 MET B C 1
ATOM 4026 O O . MET B 1 178 ? 23.766 21.594 13.188 1 95 178 MET B O 1
ATOM 4030 N N . PRO B 1 179 ? 21.781 22.578 12.883 1 94.94 179 PRO B N 1
ATOM 4031 C CA . PRO B 1 179 ? 21.859 23.094 14.25 1 94.94 179 PRO B CA 1
ATOM 4032 C C . PRO B 1 179 ? 21.766 21.984 15.305 1 94.94 179 PRO B C 1
ATOM 4034 O O . PRO B 1 179 ? 21.094 20.984 15.086 1 94.94 179 PRO B O 1
ATOM 4037 N N . GLU B 1 180 ? 22.406 22.234 16.375 1 93.06 180 GLU B N 1
ATOM 4038 C CA . GLU B 1 180 ? 22.219 21.375 17.531 1 93.06 180 GLU B CA 1
ATOM 4039 C C . GLU B 1 180 ? 20.844 21.609 18.172 1 93.06 180 GLU B C 1
ATOM 4041 O O . GLU B 1 180 ? 20.172 22.594 17.859 1 93.06 180 GLU B O 1
ATOM 4046 N N . MET B 1 181 ? 20.547 20.672 19 1 89.06 181 MET B N 1
ATOM 4047 C CA . MET B 1 181 ? 19.266 20.781 19.688 1 89.06 181 MET B CA 1
ATOM 4048 C C . MET B 1 181 ? 19.172 22.094 20.453 1 89.06 181 MET B C 1
ATOM 4050 O O . MET B 1 181 ? 20.125 22.5 21.125 1 89.06 181 MET B O 1
ATOM 4054 N N . SER B 1 182 ? 18.125 22.859 20.281 1 93.06 182 SER B N 1
ATOM 4055 C CA . SER B 1 182 ? 17.875 24.141 20.906 1 93.06 182 SER B CA 1
ATOM 4056 C C . SER B 1 182 ? 16.453 24.234 21.438 1 93.06 182 SER B C 1
ATOM 4058 O O . SER B 1 182 ? 15.492 24.047 20.688 1 93.06 182 SER B O 1
ATOM 4060 N N . LEU B 1 183 ? 16.328 24.547 22.656 1 94.38 183 LEU B N 1
ATOM 4061 C CA . LEU B 1 183 ? 15.016 24.688 23.266 1 94.38 183 LEU B CA 1
ATOM 4062 C C . LEU B 1 183 ? 14.227 25.828 22.625 1 94.38 183 LEU B C 1
ATOM 4064 O O . LEU B 1 183 ? 13.016 25.719 22.438 1 94.38 183 LEU B O 1
ATOM 4068 N N . ILE B 1 184 ? 14.922 26.859 22.297 1 96.06 184 ILE B N 1
ATOM 4069 C CA . ILE B 1 184 ? 14.273 28.031 21.719 1 96.06 184 ILE B CA 1
ATOM 4070 C C . ILE B 1 184 ? 13.688 27.688 20.359 1 96.06 184 ILE B C 1
ATOM 4072 O O . ILE B 1 184 ? 12.516 27.969 20.094 1 96.06 184 ILE B O 1
ATOM 4076 N N . TRP B 1 185 ? 14.414 26.984 19.531 1 96.88 185 TRP B N 1
ATOM 4077 C CA . TRP B 1 185 ? 14.016 26.812 18.141 1 96.88 185 TRP B CA 1
ATOM 4078 C C . TRP B 1 185 ? 13.219 25.531 17.953 1 96.88 185 TRP B C 1
ATOM 4080 O O . TRP B 1 185 ? 12.508 25.375 16.953 1 96.88 185 TRP B O 1
ATOM 4090 N N . LEU B 1 186 ? 13.266 24.625 18.953 1 97.88 186 LEU B N 1
ATOM 4091 C CA . LEU B 1 186 ? 12.539 23.375 18.828 1 97.88 186 LEU B CA 1
ATOM 4092 C C . LEU B 1 186 ? 11.289 23.375 19.703 1 97.88 186 LEU B C 1
ATOM 4094 O O . LEU B 1 186 ? 10.398 22.531 19.531 1 97.88 186 LEU B O 1
ATOM 4098 N N . LEU B 1 187 ? 11.172 24.312 20.562 1 97.31 187 LEU B N 1
ATOM 4099 C CA . LEU B 1 187 ? 10.031 24.297 21.469 1 97.31 187 LEU B CA 1
ATOM 4100 C C . LEU B 1 187 ? 9.359 25.672 21.531 1 97.31 187 LEU B C 1
ATOM 4102 O O . LEU B 1 187 ? 8.195 25.812 21.156 1 97.31 187 LEU B O 1
ATOM 4106 N N . VAL B 1 188 ? 10.133 26.703 21.844 1 97.56 188 VAL B N 1
ATOM 4107 C CA . VAL B 1 188 ? 9.555 28.016 22.156 1 97.56 188 VAL B CA 1
ATOM 4108 C C . VAL B 1 188 ? 8.992 28.641 20.875 1 97.56 188 VAL B C 1
ATOM 4110 O O . VAL B 1 188 ? 7.828 29.047 20.844 1 97.56 188 VAL B O 1
ATOM 4113 N N . VAL B 1 189 ? 9.812 28.703 19.891 1 98 189 VAL B N 1
ATOM 4114 C CA . VAL B 1 189 ? 9.383 29.359 18.656 1 98 189 VAL B CA 1
ATOM 4115 C C . VAL B 1 189 ? 8.266 28.547 18 1 98 189 VAL B C 1
ATOM 4117 O O . VAL B 1 189 ? 7.246 29.109 17.578 1 98 189 VAL B O 1
ATOM 4120 N N . PRO B 1 190 ? 8.375 27.219 17.922 1 98.38 190 PRO B N 1
ATOM 4121 C CA . PRO B 1 190 ? 7.254 26.453 17.375 1 98.38 190 PRO B CA 1
ATOM 4122 C C . PRO B 1 190 ? 5.961 26.641 18.172 1 98.38 190 PRO B C 1
ATOM 4124 O O . PRO B 1 190 ? 4.883 26.734 17.578 1 98.38 190 PRO B O 1
ATOM 4127 N N . PHE B 1 191 ? 6.086 26.609 19.422 1 98.12 191 PHE B N 1
ATOM 4128 C CA . PHE B 1 191 ? 4.902 26.875 20.234 1 98.12 191 PHE B CA 1
ATOM 4129 C C . PHE B 1 191 ? 4.359 28.281 19.953 1 98.12 191 PHE B C 1
ATOM 4131 O O . PHE B 1 191 ? 3.143 28.484 19.922 1 98.12 191 PHE B O 1
ATOM 4138 N N . GLY B 1 192 ? 5.25 29.234 19.812 1 98 192 GLY B N 1
ATOM 4139 C CA . GLY B 1 192 ? 4.84 30.578 19.391 1 98 192 GLY B CA 1
ATOM 4140 C C . GLY B 1 192 ? 4.082 30.578 18.078 1 98 192 GLY B C 1
ATOM 4141 O O . GLY B 1 192 ? 3.09 31.297 17.938 1 98 192 GLY B O 1
ATOM 4142 N N . CYS B 1 193 ? 4.559 29.797 17.125 1 97.94 193 CYS B N 1
ATOM 4143 C CA . CYS B 1 193 ? 3.863 29.672 15.852 1 97.94 193 CYS B CA 1
ATOM 4144 C C . CYS B 1 193 ? 2.461 29.109 16.047 1 97.94 193 CYS B C 1
ATOM 4146 O O . CYS B 1 193 ? 1.511 29.562 15.414 1 97.94 193 CYS B O 1
ATOM 4148 N N . PHE B 1 194 ? 2.346 28.141 16.906 1 98 194 PHE B N 1
ATOM 4149 C CA . PHE B 1 194 ? 1.056 27.531 17.219 1 98 194 PHE B CA 1
ATOM 4150 C C . PHE B 1 194 ? 0.114 28.547 17.859 1 98 194 PHE B C 1
ATOM 4152 O O . PHE B 1 194 ? -1.066 28.609 17.5 1 98 194 PHE B O 1
ATOM 4159 N N . LEU B 1 195 ? 0.66 29.375 18.719 1 97.12 195 LEU B N 1
ATOM 4160 C CA . LEU B 1 195 ? -0.126 30.422 19.359 1 97.12 195 LEU B CA 1
ATOM 4161 C C . LEU B 1 195 ? -0.558 31.484 18.359 1 97.12 195 LEU B C 1
ATOM 4163 O O . LEU B 1 195 ? -1.691 31.969 18.406 1 97.12 195 LEU B O 1
ATOM 4167 N N . ALA B 1 196 ? 0.364 31.828 17.562 1 97.44 196 ALA B N 1
ATOM 4168 C CA . ALA B 1 196 ? 0.037 32.781 16.5 1 97.44 196 ALA B CA 1
ATOM 4169 C C . ALA B 1 196 ? -1.104 32.281 15.625 1 97.44 196 ALA B C 1
ATOM 4171 O O . ALA B 1 196 ? -2.031 33.031 15.305 1 97.44 196 ALA B O 1
ATOM 4172 N N . HIS B 1 197 ? -1.018 31 15.258 1 97 197 HIS B N 1
ATOM 4173 C CA . HIS B 1 197 ? -2.092 30.391 14.477 1 97 197 HIS B CA 1
ATOM 4174 C C . HIS B 1 197 ? -3.412 30.422 15.242 1 97 197 HIS B C 1
ATOM 4176 O O . HIS B 1 197 ? -4.461 30.734 14.672 1 97 197 HIS B O 1
ATOM 4182 N N . SER B 1 198 ? -3.324 30.078 16.516 1 94.69 198 SER B N 1
ATOM 4183 C CA . SER B 1 198 ? -4.527 30.078 17.344 1 94.69 198 SER B CA 1
ATOM 4184 C C . SER B 1 198 ? -5.172 31.469 17.359 1 94.69 198 SER B C 1
ATOM 4186 O O . SER B 1 198 ? -6.398 31.578 17.312 1 94.69 198 SER B O 1
ATOM 4188 N N . PHE B 1 199 ? -4.375 32.438 17.438 1 94.62 199 PHE B N 1
ATOM 4189 C CA . PHE B 1 199 ? -4.863 33.812 17.453 1 94.62 199 PHE B CA 1
ATOM 4190 C C . PHE B 1 199 ? -5.52 34.156 16.125 1 94.62 199 PHE B C 1
ATOM 4192 O O . PHE B 1 199 ? -6.613 34.75 16.094 1 94.62 199 PHE B O 1
ATOM 4199 N N . ILE B 1 200 ? -4.863 33.812 15.055 1 94.62 200 ILE B N 1
ATOM 4200 C CA . ILE B 1 200 ? -5.406 34.062 13.719 1 94.62 200 ILE B CA 1
ATOM 4201 C C . ILE B 1 200 ? -6.742 33.344 13.57 1 94.62 200 ILE B C 1
ATOM 4203 O O . ILE B 1 200 ? -7.719 33.906 13.086 1 94.62 200 ILE B O 1
ATOM 4207 N N . TYR B 1 201 ? -6.734 32.062 13.977 1 91.62 201 TYR B N 1
ATOM 4208 C CA . TYR B 1 201 ? -7.953 31.281 13.906 1 91.62 201 TYR B CA 1
ATOM 4209 C C . TYR B 1 201 ? -9.086 31.938 14.688 1 91.62 201 TYR B C 1
ATOM 4211 O O . TYR B 1 201 ? -10.211 32.031 14.203 1 91.62 201 TYR B O 1
ATOM 4219 N N . PHE B 1 202 ? -8.805 32.375 15.859 1 89.19 202 PHE B N 1
ATOM 4220 C CA . PHE B 1 202 ? -9.789 33.031 16.719 1 89.19 202 PHE B CA 1
ATOM 4221 C C . PHE B 1 202 ? -10.359 34.281 16.047 1 89.19 202 PHE B C 1
ATOM 4223 O O . PHE B 1 202 ? -11.578 34.438 15.984 1 89.19 202 PHE B O 1
ATOM 4230 N N . VAL B 1 203 ? -9.547 35.094 15.508 1 92.12 203 VAL B N 1
ATOM 4231 C CA . VAL B 1 203 ? -9.969 36.344 14.898 1 92.12 203 VAL B CA 1
ATOM 4232 C C . VAL B 1 203 ? -10.812 36.031 13.656 1 92.12 203 VAL B C 1
ATOM 4234 O O . VAL B 1 203 ? -11.898 36.625 13.484 1 92.12 203 VAL B O 1
ATOM 4237 N N . VAL B 1 204 ? -10.367 35.094 12.883 1 90.94 204 VAL B N 1
ATOM 4238 C CA . VAL B 1 204 ? -11.047 34.812 11.617 1 90.94 204 VAL B CA 1
ATOM 4239 C C . VAL B 1 204 ? -12.391 34.156 11.883 1 90.94 204 VAL B C 1
ATOM 4241 O O . VAL B 1 204 ? -13.414 34.562 11.336 1 90.94 204 VAL B O 1
ATOM 4244 N N . VAL B 1 205 ? -12.453 33.188 12.742 1 85.56 205 VAL B N 1
ATOM 4245 C CA . VAL B 1 205 ? -13.633 32.375 12.93 1 85.56 205 VAL B CA 1
ATOM 4246 C C . VAL B 1 205 ? -14.609 33.062 13.875 1 85.56 205 VAL B C 1
ATOM 4248 O O . VAL B 1 205 ? -15.82 33.062 13.633 1 85.56 205 VAL B O 1
ATOM 4251 N N . HIS B 1 206 ? -14.117 33.688 14.953 1 84.69 206 HIS B N 1
ATOM 4252 C CA . HIS B 1 206 ? -15.023 34.125 16 1 84.69 206 HIS B CA 1
ATOM 4253 C C . HIS B 1 206 ? -15.281 35.625 15.891 1 84.69 206 HIS B C 1
ATOM 4255 O O . HIS B 1 206 ? -16.266 36.156 16.422 1 84.69 206 HIS B O 1
ATOM 4261 N N . VAL B 1 207 ? -14.43 36.344 15.188 1 88.12 207 VAL B N 1
ATOM 4262 C CA . VAL B 1 207 ? -14.594 37.812 15.133 1 88.12 207 VAL B CA 1
ATOM 4263 C C . VAL B 1 207 ? -15.047 38.219 13.734 1 88.12 207 VAL B C 1
ATOM 4265 O O . VAL B 1 207 ? -15.992 39 13.586 1 88.12 207 VAL B O 1
ATOM 4268 N N . VAL B 1 208 ? -14.477 37.625 12.727 1 90.5 208 VAL B N 1
ATOM 4269 C CA . VAL B 1 208 ? -14.719 38.094 11.375 1 90.5 208 VAL B CA 1
ATOM 4270 C C . VAL B 1 208 ? -15.805 37.281 10.711 1 90.5 208 VAL B C 1
ATOM 4272 O O . VAL B 1 208 ? -16.891 37.781 10.414 1 90.5 208 VAL B O 1
ATOM 4275 N N . ALA B 1 209 ? -15.562 36 10.531 1 86.12 209 ALA B N 1
ATOM 4276 C CA . ALA B 1 209 ? -16.438 35.156 9.727 1 86.12 209 ALA B CA 1
ATOM 4277 C C . ALA B 1 209 ? -17.688 34.75 10.508 1 86.12 209 ALA B C 1
ATOM 4279 O O . ALA B 1 209 ? -18.781 34.719 9.953 1 86.12 209 ALA B O 1
ATOM 4280 N N . LYS B 1 210 ? -17.594 34.406 11.812 1 80.38 210 LYS B N 1
ATOM 4281 C CA . LYS B 1 210 ? -18.719 33.938 12.609 1 80.38 210 LYS B CA 1
ATOM 4282 C C . LYS B 1 210 ? -19.625 33 11.805 1 80.38 210 LYS B C 1
ATOM 4284 O O . LYS B 1 210 ? -20.797 33.312 11.586 1 80.38 210 LYS B O 1
ATOM 4289 N N . PRO B 1 211 ? -18.984 31.922 11.43 1 80.94 211 PRO B N 1
ATOM 4290 C CA . PRO B 1 211 ? -19.719 31.047 10.523 1 80.94 211 PRO B CA 1
ATOM 4291 C C . PRO B 1 211 ? -21.047 30.562 11.117 1 80.94 211 PRO B C 1
ATOM 4293 O O . PRO B 1 211 ? -21.125 30.312 12.32 1 80.94 211 PRO B O 1
ATOM 4296 N N . LYS B 1 212 ? -22.047 30.391 10.211 1 77.94 212 LYS B N 1
ATOM 4297 C CA . LYS B 1 212 ? -23.344 29.844 10.57 1 77.94 212 LYS B CA 1
ATOM 4298 C C . LYS B 1 212 ? -23.25 28.375 10.93 1 77.94 212 LYS B C 1
ATOM 4300 O O . LYS B 1 212 ? -22.203 27.75 10.719 1 77.94 212 LYS B O 1
ATOM 4305 N N . GLU B 1 213 ? -24.219 27.844 11.445 1 74.62 213 GLU B N 1
ATOM 4306 C CA . GLU B 1 213 ? -24.25 26.469 11.945 1 74.62 213 GLU B CA 1
ATOM 4307 C C . GLU B 1 213 ? -24.078 25.469 10.812 1 74.62 213 GLU B C 1
ATOM 4309 O O . GLU B 1 213 ? -23.656 24.328 11.039 1 74.62 213 GLU B O 1
ATOM 4314 N N . GLU B 1 214 ? -24.328 25.906 9.641 1 73.69 214 GLU B N 1
ATOM 4315 C CA . GLU B 1 214 ? -24.266 24.984 8.5 1 73.69 214 GLU B CA 1
ATOM 4316 C C . GLU B 1 214 ? -22.812 24.672 8.125 1 73.69 214 GLU B C 1
ATOM 4318 O O . GLU B 1 214 ? -22.547 23.688 7.441 1 73.69 214 GLU B O 1
ATOM 4323 N N . TYR B 1 215 ? -21.953 25.531 8.641 1 74.56 215 TYR B N 1
ATOM 4324 C CA . TYR B 1 215 ? -20.547 25.328 8.336 1 74.56 215 TYR B CA 1
ATOM 4325 C C . TYR B 1 215 ? -19.859 24.5 9.43 1 74.56 215 TYR B C 1
ATOM 4327 O O . TYR B 1 215 ? -20.156 24.672 10.609 1 74.56 215 TYR B O 1
ATOM 4335 N N . VAL B 1 216 ? -19.047 23.609 8.969 1 73.31 216 VAL B N 1
ATOM 4336 C CA . VAL B 1 216 ? -18.359 22.75 9.922 1 73.31 216 VAL B CA 1
ATOM 4337 C C . VAL B 1 216 ? -16.984 23.312 10.242 1 73.31 216 VAL B C 1
ATOM 4339 O O . VAL B 1 216 ? -16.234 23.688 9.344 1 73.31 216 VAL B O 1
ATOM 4342 N N . THR B 1 217 ? -16.719 23.484 11.477 1 73.56 217 THR B N 1
ATOM 4343 C CA . THR B 1 217 ? -15.422 23.922 11.977 1 73.56 217 THR B CA 1
ATOM 4344 C C . THR B 1 217 ? -14.781 22.844 12.844 1 73.56 217 THR B C 1
ATOM 4346 O O . THR B 1 217 ? -15.469 21.922 13.289 1 73.56 217 THR B O 1
ATOM 4349 N N . SER B 1 218 ? -13.5 22.906 13.031 1 73.56 218 SER B N 1
ATOM 4350 C CA . SER B 1 218 ? -12.812 21.984 13.93 1 73.56 218 SER B CA 1
ATOM 4351 C C . SER B 1 218 ? -13.391 22.062 15.344 1 73.56 218 SER B C 1
ATOM 4353 O O . SER B 1 218 ? -13.461 21.047 16.047 1 73.56 218 SER B O 1
ATOM 4355 N N . PHE B 1 219 ? -13.828 23.188 15.672 1 67.88 219 PHE B N 1
ATOM 4356 C CA . PHE B 1 219 ? -14.438 23.391 16.984 1 67.88 219 PHE B CA 1
ATOM 4357 C C . PHE B 1 219 ? -15.719 22.578 17.125 1 67.88 219 PHE B C 1
ATOM 4359 O O . PHE B 1 219 ? -15.898 21.844 18.094 1 67.88 219 PHE B O 1
ATOM 4366 N N . ASN B 1 220 ? -16.516 22.625 16.156 1 68.81 220 ASN B N 1
ATOM 4367 C CA . ASN B 1 220 ? -17.797 21.922 16.219 1 68.81 220 ASN B CA 1
ATOM 4368 C C . ASN B 1 220 ? -17.609 20.438 15.906 1 68.81 220 ASN B C 1
ATOM 4370 O O . ASN B 1 220 ? -18.344 19.594 16.422 1 68.81 220 ASN B O 1
ATOM 4374 N N . TYR B 1 221 ? -16.656 20.141 15.156 1 69.75 221 TYR B N 1
ATOM 4375 C CA . TYR B 1 221 ? -16.406 18.766 14.781 1 69.75 221 TYR B CA 1
ATOM 4376 C C . TYR B 1 221 ? -15.914 17.953 15.984 1 69.75 221 TYR B C 1
ATOM 4378 O O . TYR B 1 221 ? -16.422 16.859 16.25 1 69.75 221 TYR B O 1
ATOM 4386 N N . LEU B 1 222 ? -15 18.438 16.688 1 66.88 222 LEU B N 1
ATOM 4387 C CA . LEU B 1 222 ? -14.438 17.75 17.844 1 66.88 222 LEU B CA 1
ATOM 4388 C C . LEU B 1 222 ? -15.383 17.828 19.031 1 66.88 222 LEU B C 1
ATOM 4390 O O . LEU B 1 222 ? -15.414 16.938 19.875 1 66.88 222 LEU B O 1
ATOM 4394 N N . GLY B 1 223 ? -16.203 18.828 19.016 1 61.22 223 GLY B N 1
ATOM 4395 C CA . GLY B 1 223 ? -17.109 19.062 20.125 1 61.22 223 GLY B CA 1
ATOM 4396 C C . GLY B 1 223 ? -18.391 18.234 20.047 1 61.22 223 GLY B C 1
ATOM 4397 O O . GLY B 1 223 ? -19.047 17.984 21.047 1 61.22 223 GLY B O 1
ATOM 4398 N N . LYS B 1 224 ? -18.875 18 18.906 1 57.66 224 LYS B N 1
ATOM 4399 C CA . LYS B 1 224 ? -20.156 17.297 18.75 1 57.66 224 LYS B CA 1
ATOM 4400 C C . LYS B 1 224 ? -19.969 15.789 18.844 1 57.66 224 LYS B C 1
ATOM 4402 O O . LYS B 1 224 ? -20.938 15.047 19 1 57.66 224 LYS B O 1
ATOM 4407 N N . LYS B 1 225 ? -18.781 15.422 18.766 1 54.06 225 LYS B N 1
ATOM 4408 C CA . LYS B 1 225 ? -18.641 13.977 18.875 1 54.06 225 LYS B CA 1
ATOM 4409 C C . LYS B 1 225 ? -18.797 13.523 20.328 1 54.06 225 LYS B C 1
ATOM 4411 O O . LYS B 1 225 ? -17.812 13.484 21.078 1 54.06 225 LYS B O 1
ATOM 4416 N N . GLN B 1 226 ? -20.062 13.422 20.844 1 48.88 226 GLN B N 1
ATOM 4417 C CA . GLN B 1 226 ? -20.469 13.148 22.219 1 48.88 226 GLN B CA 1
ATOM 4418 C C . GLN B 1 226 ? -19.734 11.93 22.781 1 48.88 226 GLN B C 1
ATOM 4420 O O . GLN B 1 226 ? -19.453 11.859 23.969 1 48.88 226 GLN B O 1
ATOM 4425 N N . ASP B 1 227 ? -19.453 11.031 21.953 1 50.59 227 ASP B N 1
ATOM 4426 C CA . ASP B 1 227 ? -18.953 9.75 22.453 1 50.59 227 ASP B CA 1
ATOM 4427 C C . ASP B 1 227 ? -17.438 9.734 22.5 1 50.59 227 ASP B C 1
ATOM 4429 O O . ASP B 1 227 ? -16.844 8.758 22.969 1 50.59 227 ASP B O 1
ATOM 4433 N N . SER B 1 228 ? -16.859 10.812 22.156 1 54.22 228 SER B N 1
ATOM 4434 C CA . SER B 1 228 ? -15.398 10.773 22.156 1 54.22 228 SER B CA 1
ATOM 4435 C C . SER B 1 228 ? -14.828 11.289 23.469 1 54.22 228 SER B C 1
ATOM 4437 O O . SER B 1 228 ? -15.5 12.039 24.203 1 54.22 228 SER B O 1
ATOM 4439 N N . CYS B 1 229 ? -13.789 10.633 23.922 1 54.53 229 CYS B N 1
ATOM 4440 C CA . CYS B 1 229 ? -13.055 11.078 25.094 1 54.53 229 CYS B CA 1
ATOM 4441 C C . CYS B 1 229 ? -12.82 12.578 25.062 1 54.53 229 CYS B C 1
ATOM 4443 O O . CYS B 1 229 ? -12.898 13.25 26.094 1 54.53 229 CYS B O 1
ATOM 4445 N N . LEU B 1 230 ? -12.852 13.109 23.891 1 56.25 230 LEU B N 1
ATOM 4446 C CA . LEU B 1 230 ? -12.562 14.531 23.734 1 56.25 230 LEU B CA 1
ATOM 4447 C C . LEU B 1 230 ? -13.781 15.375 24.109 1 56.25 230 LEU B C 1
ATOM 4449 O O . LEU B 1 230 ? -13.641 16.453 24.703 1 56.25 230 LEU B O 1
ATOM 4453 N N . TYR B 1 231 ? -14.898 14.789 23.859 1 56.56 231 TYR B N 1
ATOM 4454 C CA . TYR B 1 231 ? -16.125 15.477 24.219 1 56.56 231 TYR B CA 1
ATOM 4455 C C . TYR B 1 231 ? -16.234 15.648 25.734 1 56.56 231 TYR B C 1
ATOM 4457 O O . TYR B 1 231 ? -16.578 16.734 26.219 1 56.56 231 TYR B O 1
ATOM 4465 N N . LYS B 1 232 ? -15.828 14.57 26.359 1 60.53 232 LYS B N 1
ATOM 4466 C CA . LYS B 1 232 ? -15.914 14.602 27.812 1 60.53 232 LYS B CA 1
ATOM 4467 C C . LYS B 1 232 ? -14.938 15.617 28.406 1 60.53 232 LYS B C 1
ATOM 4469 O O . LYS B 1 232 ? -15.266 16.312 29.359 1 60.53 232 LYS B O 1
ATOM 4474 N N . THR B 1 233 ? -13.891 15.734 27.734 1 60.44 233 THR B N 1
ATOM 4475 C CA . THR B 1 233 ? -12.859 16.625 28.25 1 60.44 233 THR B CA 1
ATOM 4476 C C . THR B 1 233 ? -13.211 18.094 27.953 1 60.44 233 THR B C 1
ATOM 4478 O O . THR B 1 233 ? -12.969 18.969 28.797 1 60.44 233 THR B O 1
ATOM 4481 N N . PHE B 1 234 ? -13.93 18.281 26.891 1 59.91 234 PHE B N 1
ATOM 4482 C CA . PHE B 1 234 ? -14.281 19.641 26.5 1 59.91 234 PHE B CA 1
ATOM 4483 C C . PHE B 1 234 ? -15.414 20.188 27.359 1 59.91 234 PHE B C 1
ATOM 4485 O O . PHE B 1 234 ? -15.57 21.406 27.5 1 59.91 234 PHE B O 1
ATOM 4492 N N . ASN B 1 235 ? -16.172 19.203 27.953 1 57.44 235 ASN B N 1
ATOM 4493 C CA . ASN B 1 235 ? -17.344 19.641 28.719 1 57.44 235 ASN B CA 1
ATOM 4494 C C . ASN B 1 235 ? -17.062 19.625 30.219 1 57.44 235 ASN B C 1
ATOM 4496 O O . ASN B 1 235 ? -18 19.703 31.016 1 57.44 235 ASN B O 1
ATOM 4500 N N . ILE B 1 236 ? -15.859 19.438 30.5 1 58.06 236 ILE B N 1
ATOM 4501 C CA . ILE B 1 236 ? -15.539 19.359 31.906 1 58.06 236 ILE B CA 1
ATOM 4502 C C . ILE B 1 236 ? -15.969 20.641 32.625 1 58.06 236 ILE B C 1
ATOM 4504 O O . ILE B 1 236 ? -16.484 20.594 33.719 1 58.06 236 ILE B O 1
ATOM 4508 N N . CYS B 1 237 ? -15.789 21.797 31.969 1 58.31 237 CYS B N 1
ATOM 4509 C CA . CYS B 1 237 ? -16.109 23.062 32.625 1 58.31 237 CYS B CA 1
ATOM 4510 C C . CYS B 1 237 ? -17.469 23.578 32.188 1 58.31 237 CYS B C 1
ATOM 4512 O O . CYS B 1 237 ? -17.797 24.75 32.375 1 58.31 237 CYS B O 1
ATOM 4514 N N . GLY B 1 238 ? -18.297 22.844 31.547 1 60.91 238 GLY B N 1
ATOM 4515 C CA . GLY B 1 238 ? -19.625 23.25 31.141 1 60.91 238 GLY B CA 1
ATOM 4516 C C . GLY B 1 238 ? -19.703 23.703 29.688 1 60.91 238 GLY B C 1
ATOM 4517 O O . GLY B 1 238 ? -18.672 23.938 29.062 1 60.91 238 GLY B O 1
ATOM 4518 N N . GLU B 1 239 ? -20.828 23.828 29.125 1 62.94 239 GLU B N 1
ATOM 4519 C CA . GLU B 1 239 ? -21.109 24.172 27.734 1 62.94 239 GLU B CA 1
ATOM 4520 C C . GLU B 1 239 ? -20.625 25.562 27.391 1 62.94 239 GLU B C 1
ATOM 4522 O O . GLU B 1 239 ? -20.172 25.812 26.266 1 62.94 239 GLU B O 1
ATOM 4527 N N . ARG B 1 240 ? -20.609 26.516 28.453 1 62.94 240 ARG B N 1
ATOM 4528 C CA . ARG B 1 240 ? -20.25 27.906 28.203 1 62.94 240 ARG B CA 1
ATOM 4529 C C . ARG B 1 240 ? -18.734 28.062 28.016 1 62.94 240 ARG B C 1
ATOM 4531 O O . ARG B 1 240 ? -18.281 28.969 27.312 1 62.94 240 ARG B O 1
ATOM 4538 N N . CYS B 1 241 ? -18.016 27.188 28.531 1 69.25 241 CYS B N 1
ATOM 4539 C CA . CYS B 1 241 ? -16.562 27.312 28.484 1 69.25 241 CYS B CA 1
ATOM 4540 C C . CYS B 1 241 ? -15.977 26.438 27.391 1 69.25 241 CYS B C 1
ATOM 4542 O O . CYS B 1 241 ? -14.758 26.312 27.281 1 69.25 241 CYS B O 1
ATOM 4544 N N . ARG B 1 242 ? -16.75 26.047 26.531 1 72.12 242 ARG B N 1
ATOM 4545 C CA . ARG B 1 242 ? -16.328 25.078 25.516 1 72.12 242 ARG B CA 1
ATOM 4546 C C . ARG B 1 242 ? -15.289 25.672 24.578 1 72.12 242 ARG B C 1
ATOM 4548 O O . ARG B 1 242 ? -14.25 25.062 24.312 1 72.12 242 ARG B O 1
ATOM 4555 N N . PRO B 1 243 ? -15.609 26.906 24.156 1 71.94 243 PRO B N 1
ATOM 4556 C CA . PRO B 1 243 ? -14.617 27.469 23.234 1 71.94 243 PRO B CA 1
ATOM 4557 C C . PRO B 1 243 ? -13.266 27.688 23.906 1 71.94 243 PRO B C 1
ATOM 4559 O O . PRO B 1 243 ? -12.219 27.438 23.297 1 71.94 243 PRO B O 1
ATOM 4562 N N . LEU B 1 244 ? -13.32 28.172 25.078 1 77.94 244 LEU B N 1
ATOM 4563 C CA . LEU B 1 244 ? -12.07 28.422 25.797 1 77.94 244 LEU B CA 1
ATOM 4564 C C . LEU B 1 244 ? -11.328 27.125 26.062 1 77.94 244 LEU B C 1
ATOM 4566 O O . LEU B 1 244 ? -10.102 27.062 25.953 1 77.94 244 LEU B O 1
ATOM 4570 N N . MET B 1 245 ? -12.039 26.156 26.375 1 78.5 245 MET B N 1
ATOM 4571 C CA . MET B 1 245 ? -11.438 24.875 26.672 1 78.5 245 MET B CA 1
ATOM 4572 C C . MET B 1 245 ? -10.828 24.25 25.422 1 78.5 245 MET B C 1
ATOM 4574 O O . MET B 1 245 ? -9.789 23.578 25.5 1 78.5 245 MET B O 1
ATOM 4578 N N . PHE B 1 246 ? -11.445 24.531 24.344 1 81.25 246 PHE B N 1
ATOM 4579 C CA . PHE B 1 246 ? -10.906 24.078 23.078 1 81.25 246 PHE B CA 1
ATOM 4580 C C . PHE B 1 246 ? -9.5 24.609 22.844 1 81.25 246 PHE B C 1
ATOM 4582 O O . PHE B 1 246 ? -8.586 23.859 22.516 1 81.25 246 PHE B O 1
ATOM 4589 N N . TYR B 1 247 ? -9.281 25.844 23.125 1 87.19 247 TYR B N 1
ATOM 4590 C CA . TYR B 1 247 ? -7.984 26.469 22.906 1 87.19 247 TYR B CA 1
ATOM 4591 C C . TYR B 1 247 ? -6.965 25.984 23.938 1 87.19 247 TYR B C 1
ATOM 4593 O O . TYR B 1 247 ? -5.828 25.656 23.578 1 87.19 247 TYR B O 1
ATOM 4601 N N . VAL B 1 248 ? -7.398 25.875 25.109 1 87.75 248 VAL B N 1
ATOM 4602 C CA . VAL B 1 248 ? -6.496 25.438 26.172 1 87.75 248 VAL B CA 1
ATOM 4603 C C . VAL B 1 248 ? -6.039 24 25.891 1 87.75 248 VAL B C 1
ATOM 4605 O O . VAL B 1 248 ? -4.852 23.688 26.016 1 87.75 248 VAL B O 1
ATOM 4608 N N . PHE B 1 249 ? -6.91 23.219 25.531 1 86.44 249 PHE B N 1
ATOM 4609 C CA . PHE B 1 249 ? -6.57 21.828 25.219 1 86.44 249 PHE B CA 1
ATOM 4610 C C . PHE B 1 249 ? -5.629 21.766 24.031 1 86.44 249 PHE B C 1
ATOM 4612 O O . PHE B 1 249 ? -4.695 20.953 24.016 1 86.44 249 PHE B O 1
ATOM 4619 N N . ASN B 1 250 ? -5.867 22.578 23.078 1 90.69 250 ASN B N 1
ATOM 4620 C CA . ASN B 1 250 ? -5 22.609 21.906 1 90.69 250 ASN B CA 1
ATOM 4621 C C . ASN B 1 250 ? -3.582 23.047 22.281 1 90.69 250 ASN B C 1
ATOM 4623 O O . ASN B 1 250 ? -2.607 22.5 21.75 1 90.69 250 ASN B O 1
ATOM 4627 N N . TRP B 1 251 ? -3.518 24.016 23.156 1 94.5 251 TRP B N 1
ATOM 4628 C CA . TRP B 1 251 ? -2.205 24.484 23.578 1 94.5 251 TRP B CA 1
ATOM 4629 C C . TRP B 1 251 ? -1.473 23.422 24.375 1 94.5 251 TRP B C 1
ATOM 4631 O O . TRP B 1 251 ? -0.268 23.219 24.203 1 94.5 251 TRP B O 1
ATOM 4641 N N . LEU B 1 252 ? -2.219 22.734 25.234 1 92.88 252 LEU B N 1
ATOM 4642 C CA . LEU B 1 252 ? -1.623 21.641 26 1 92.88 252 LEU B CA 1
ATOM 4643 C C . LEU B 1 252 ? -1.202 20.5 25.078 1 92.88 252 LEU B C 1
ATOM 4645 O O . LEU B 1 252 ? -0.139 19.906 25.266 1 92.88 252 LEU B O 1
ATOM 4649 N N . PHE B 1 253 ? -2.047 20.25 24.188 1 93.56 253 PHE B N 1
ATOM 4650 C CA . PHE B 1 253 ? -1.748 19.234 23.172 1 93.56 253 PHE B CA 1
ATOM 4651 C C . PHE B 1 253 ? -0.462 19.578 22.438 1 93.56 253 PHE B C 1
ATOM 4653 O O . PHE B 1 253 ? 0.389 18.719 22.219 1 93.56 253 PHE B O 1
ATOM 4660 N N . CYS B 1 254 ? -0.347 20.781 22.031 1 96.31 254 CYS B N 1
ATOM 4661 C CA . CYS B 1 254 ? 0.838 21.219 21.312 1 96.31 254 CYS B CA 1
ATOM 4662 C C . CYS B 1 254 ? 2.094 21.047 22.156 1 96.31 254 CYS B C 1
ATOM 4664 O O . CYS B 1 254 ? 3.082 20.469 21.688 1 96.31 254 CYS B O 1
ATOM 4666 N N . ILE B 1 255 ? 2.021 21.469 23.375 1 95.44 255 ILE B N 1
ATOM 4667 C CA . ILE B 1 255 ? 3.168 21.391 24.266 1 95.44 255 ILE B CA 1
ATOM 4668 C C . ILE B 1 255 ? 3.543 19.922 24.484 1 95.44 255 ILE B C 1
ATOM 4670 O O . ILE B 1 255 ? 4.719 19.562 24.422 1 95.44 255 ILE B O 1
ATOM 4674 N N . ALA B 1 256 ? 2.594 19.125 24.703 1 95.25 256 ALA B N 1
ATOM 4675 C CA . ALA B 1 256 ? 2.83 17.688 24.938 1 95.25 256 ALA B CA 1
ATOM 4676 C C . ALA B 1 256 ? 3.443 17.031 23.703 1 95.25 256 ALA B C 1
ATOM 4678 O O . ALA B 1 256 ? 4.367 16.234 23.812 1 95.25 256 ALA B O 1
ATOM 4679 N N . SER B 1 257 ? 2.975 17.344 22.562 1 96.62 257 SER B N 1
ATOM 4680 C CA . SER B 1 257 ? 3.461 16.75 21.328 1 96.62 257 SER B CA 1
ATOM 4681 C C . SER B 1 257 ? 4.879 17.219 21 1 96.62 257 SER B C 1
ATOM 4683 O O . SER B 1 257 ? 5.652 16.484 20.391 1 96.62 257 SER B O 1
ATOM 4685 N N . LEU B 1 258 ? 5.246 18.406 21.453 1 97.06 258 LEU B N 1
ATOM 4686 C CA . LEU B 1 258 ? 6.574 18.953 21.203 1 97.06 258 LEU B CA 1
ATOM 4687 C C . LEU B 1 258 ? 7.613 18.297 22.109 1 97.06 258 LEU B C 1
ATOM 4689 O O . LEU B 1 258 ? 8.812 18.328 21.812 1 97.06 258 LEU B O 1
ATOM 4693 N N . ALA B 1 259 ? 7.168 17.75 23.172 1 91.25 259 ALA B N 1
ATOM 4694 C CA . ALA B 1 259 ? 8.078 17.109 24.109 1 91.25 259 ALA B CA 1
ATOM 4695 C C . ALA B 1 259 ? 8.844 15.961 23.453 1 91.25 259 ALA B C 1
ATOM 4697 O O . ALA B 1 259 ? 10.039 15.789 23.688 1 91.25 259 ALA B O 1
ATOM 4698 N N . GLY B 1 260 ? 8.242 15.195 22.625 1 93.19 260 GLY B N 1
ATOM 4699 C CA . GLY B 1 260 ? 8.867 14.055 21.969 1 93.19 260 GLY B CA 1
ATOM 4700 C C . GLY B 1 260 ? 9.797 14.461 20.828 1 93.19 260 GLY B C 1
ATOM 4701 O O . GLY B 1 260 ? 10.586 13.648 20.359 1 93.19 260 GLY B O 1
ATOM 4702 N N . VAL B 1 261 ? 9.742 15.664 20.438 1 97.5 261 VAL B N 1
ATOM 4703 C CA . VAL B 1 261 ? 10.484 16.156 19.281 1 97.5 261 VAL B CA 1
ATOM 4704 C C . VAL B 1 261 ? 11.977 16.109 19.562 1 97.5 261 VAL B C 1
ATOM 4706 O O . VAL B 1 261 ? 12.781 15.805 18.688 1 97.5 261 VAL B O 1
ATOM 4709 N N . PHE B 1 262 ? 12.352 16.297 20.797 1 96.69 262 PHE B N 1
ATOM 4710 C CA . PHE B 1 262 ? 13.758 16.297 21.188 1 96.69 262 PHE B CA 1
ATOM 4711 C C . PHE B 1 262 ? 14.367 14.906 20.984 1 96.69 262 PHE B C 1
ATOM 4713 O O . PHE B 1 262 ? 15.531 14.781 20.578 1 96.69 262 PHE B O 1
ATOM 4720 N N . ILE B 1 263 ? 13.625 13.938 21.266 1 97.19 263 ILE B N 1
ATOM 4721 C CA . ILE B 1 263 ? 14.086 12.562 21.094 1 97.19 263 ILE B CA 1
ATOM 4722 C C . ILE B 1 263 ? 14.305 12.273 19.609 1 97.19 263 ILE B C 1
ATOM 4724 O O . ILE B 1 263 ? 15.359 11.766 19.219 1 97.19 263 ILE B O 1
ATOM 4728 N N . CYS B 1 264 ? 13.367 12.672 18.781 1 97.88 264 CYS B N 1
ATOM 4729 C CA . CYS B 1 264 ? 13.461 12.445 17.344 1 97.88 264 CYS B CA 1
ATOM 4730 C C . CYS B 1 264 ? 14.609 13.242 16.734 1 97.88 264 CYS B C 1
ATOM 4732 O O . CYS B 1 264 ? 15.266 12.781 15.797 1 97.88 264 CYS B O 1
ATOM 4734 N N . TYR B 1 265 ? 14.867 14.406 17.281 1 98.31 265 TYR B N 1
ATOM 4735 C CA . TYR B 1 265 ? 15.898 15.289 16.75 1 98.31 265 TYR B CA 1
ATOM 4736 C C . TYR B 1 265 ? 17.281 14.742 17.047 1 98.31 265 TYR B C 1
ATOM 4738 O O . TYR B 1 265 ? 18.219 14.922 16.266 1 98.31 265 TYR B O 1
ATOM 4746 N N . ASN B 1 266 ? 17.422 13.969 18.172 1 97.25 266 ASN B N 1
ATOM 4747 C CA . ASN B 1 266 ? 18.75 13.586 18.625 1 97.25 266 ASN B CA 1
ATOM 4748 C C . ASN B 1 266 ? 19.047 12.117 18.328 1 97.25 266 ASN B C 1
ATOM 4750 O O . ASN B 1 266 ? 20.203 11.711 18.266 1 97.25 266 ASN B O 1
ATOM 4754 N N . PHE B 1 267 ? 18.062 11.336 18.188 1 97.94 267 PHE B N 1
ATOM 4755 C CA . PHE B 1 267 ? 18.281 9.898 18.031 1 97.94 267 PHE B CA 1
ATOM 4756 C C . PHE B 1 267 ? 17.656 9.398 16.734 1 97.94 267 PHE B C 1
ATOM 4758 O O . PHE B 1 267 ? 16.422 9.398 16.578 1 97.94 267 PHE B O 1
ATOM 4765 N N . TYR B 1 268 ? 18.422 8.836 15.922 1 98.06 268 TYR B N 1
ATOM 4766 C CA . TYR B 1 268 ? 18.031 8.344 14.602 1 98.06 268 TYR B CA 1
ATOM 4767 C C . TYR B 1 268 ? 17.031 7.203 14.719 1 98.06 268 TYR B C 1
ATOM 4769 O O . TYR B 1 268 ? 15.961 7.242 14.102 1 98.06 268 TYR B O 1
ATOM 4777 N N . ILE B 1 269 ? 17.312 6.219 15.547 1 98.25 269 ILE B N 1
ATOM 4778 C CA . ILE B 1 269 ? 16.469 5.031 15.68 1 98.25 269 ILE B CA 1
ATOM 4779 C C . ILE B 1 269 ? 15.117 5.414 16.266 1 98.25 269 ILE B C 1
ATOM 4781 O O . ILE B 1 269 ? 14.086 4.887 15.844 1 98.25 269 ILE B O 1
ATOM 4785 N N . ALA B 1 270 ? 15.109 6.316 17.203 1 98.12 270 ALA B N 1
ATOM 4786 C CA . ALA B 1 270 ? 13.852 6.777 17.797 1 98.12 270 ALA B CA 1
ATOM 4787 C C . ALA B 1 270 ? 12.977 7.453 16.75 1 98.12 270 ALA B C 1
ATOM 4789 O O . ALA B 1 270 ? 11.758 7.258 16.719 1 98.12 270 ALA B O 1
ATOM 4790 N N . HIS B 1 271 ? 13.617 8.281 15.93 1 98.44 271 HIS B N 1
ATOM 4791 C CA . HIS B 1 271 ? 12.891 8.953 14.859 1 98.44 271 HIS B CA 1
ATOM 4792 C C . HIS B 1 271 ? 12.312 7.957 13.867 1 98.44 271 HIS B C 1
ATOM 4794 O O . HIS B 1 271 ? 11.18 8.102 13.414 1 98.44 271 HIS B O 1
ATOM 4800 N N . CYS B 1 272 ? 13.055 6.875 13.516 1 97.94 272 CYS B N 1
ATOM 4801 C CA . CYS B 1 272 ? 12.578 5.805 12.641 1 97.94 272 CYS B CA 1
ATOM 4802 C C . CYS B 1 272 ? 11.359 5.113 13.242 1 97.94 272 CYS B C 1
ATOM 4804 O O . CYS B 1 272 ? 10.344 4.934 12.57 1 97.94 272 CYS B O 1
ATOM 4806 N N . VAL B 1 273 ? 11.477 4.758 14.469 1 98.06 273 VAL B N 1
ATOM 4807 C CA . VAL B 1 273 ? 10.406 4.039 15.148 1 98.06 273 VAL B CA 1
ATOM 4808 C C . VAL B 1 273 ? 9.172 4.926 15.25 1 98.06 273 VAL B C 1
ATOM 4810 O O . VAL B 1 273 ? 8.047 4.465 15.016 1 98.06 273 VAL B O 1
ATOM 4813 N N . PHE B 1 274 ? 9.414 6.191 15.609 1 98.44 274 PHE B N 1
ATOM 4814 C CA . PHE B 1 274 ? 8.32 7.141 15.758 1 98.44 274 PHE B CA 1
ATOM 4815 C C . PHE B 1 274 ? 7.523 7.254 14.461 1 98.44 274 PHE B C 1
ATOM 4817 O O . PHE B 1 274 ? 6.305 7.078 14.461 1 98.44 274 PHE B O 1
ATOM 4824 N N . LEU B 1 275 ? 8.195 7.488 13.336 1 98.19 275 LEU B N 1
ATOM 4825 C CA . LEU B 1 275 ? 7.523 7.641 12.055 1 98.19 275 LEU B CA 1
ATOM 4826 C C . LEU B 1 275 ? 6.887 6.324 11.609 1 98.19 275 LEU B C 1
ATOM 4828 O O . LEU B 1 275 ? 5.816 6.32 11 1 98.19 275 LEU B O 1
ATOM 4832 N N . GLY B 1 276 ? 7.582 5.227 11.883 1 97.56 276 GLY B N 1
ATOM 4833 C CA . GLY B 1 276 ? 7.004 3.926 11.602 1 97.56 276 GLY B CA 1
ATOM 4834 C C . GLY B 1 276 ? 5.699 3.678 12.336 1 97.56 276 GLY B C 1
ATOM 4835 O O . GLY B 1 276 ? 4.723 3.219 11.734 1 97.56 276 GLY B O 1
ATOM 4836 N N . VAL B 1 277 ? 5.684 3.977 13.594 1 97.69 277 VAL B N 1
ATOM 4837 C CA . VAL B 1 277 ? 4.5 3.77 14.422 1 97.69 277 VAL B CA 1
ATOM 4838 C C . VAL B 1 277 ? 3.367 4.672 13.938 1 97.69 277 VAL B C 1
ATOM 4840 O O . VAL B 1 277 ? 2.232 4.219 13.781 1 97.69 277 VAL B O 1
ATOM 4843 N N . MET B 1 278 ? 3.654 5.941 13.711 1 97.38 278 MET B N 1
ATOM 4844 C CA . MET B 1 278 ? 2.635 6.883 13.258 1 97.38 278 MET B CA 1
ATOM 4845 C C . MET B 1 278 ? 2.057 6.453 11.914 1 97.38 278 MET B C 1
ATOM 4847 O O . MET B 1 278 ? 0.847 6.551 11.695 1 97.38 278 MET B O 1
ATOM 4851 N N . SER B 1 279 ? 2.939 5.965 11.016 1 97.38 279 SER B N 1
ATOM 4852 C CA . SER B 1 279 ? 2.477 5.469 9.719 1 97.38 279 SER B CA 1
ATOM 4853 C C . SER B 1 279 ? 1.578 4.246 9.891 1 97.38 279 SER B C 1
ATOM 4855 O O . SER B 1 279 ? 0.569 4.113 9.195 1 97.38 279 SER B O 1
ATOM 4857 N N . THR B 1 280 ? 1.926 3.389 10.789 1 97.31 280 THR B N 1
ATOM 4858 C CA . THR B 1 280 ? 1.141 2.184 11.039 1 97.31 280 THR B CA 1
ATOM 4859 C C . THR B 1 280 ? -0.234 2.541 11.594 1 97.31 280 THR B C 1
ATOM 4861 O O . THR B 1 280 ? -1.235 1.914 11.242 1 97.31 280 THR B O 1
ATOM 4864 N N . ILE B 1 281 ? -0.33 3.547 12.422 1 96.81 281 ILE B N 1
ATOM 4865 C CA . ILE B 1 281 ? -1.599 4.004 12.977 1 96.81 281 ILE B CA 1
ATOM 4866 C C . ILE B 1 281 ? -2.51 4.492 11.852 1 96.81 281 ILE B C 1
ATOM 4868 O O . ILE B 1 281 ? -3.701 4.176 11.828 1 96.81 281 ILE B O 1
ATOM 4872 N N . LEU B 1 282 ? -1.925 5.215 10.945 1 96.19 282 LEU B N 1
ATOM 4873 C CA . LEU B 1 282 ? -2.689 5.688 9.797 1 96.19 282 LEU B CA 1
ATOM 4874 C C . LEU B 1 282 ? -3.264 4.52 9.008 1 96.19 282 LEU B C 1
ATOM 4876 O O . LEU B 1 282 ? -4.434 4.547 8.609 1 96.19 282 LEU B O 1
ATOM 4880 N N . ILE B 1 283 ? -2.451 3.498 8.797 1 97.12 283 ILE B N 1
ATOM 4881 C CA . ILE B 1 283 ? -2.859 2.312 8.055 1 97.12 283 ILE B CA 1
ATOM 4882 C C . ILE B 1 283 ? -3.947 1.566 8.82 1 97.12 283 ILE B C 1
ATOM 4884 O O . ILE B 1 283 ? -4.953 1.152 8.242 1 97.12 283 ILE B O 1
ATOM 4888 N N . MET B 1 284 ? -3.738 1.444 10.086 1 96.75 284 MET B N 1
ATOM 4889 C CA . MET B 1 284 ? -4.715 0.771 10.938 1 96.75 284 MET B CA 1
ATOM 4890 C C . MET B 1 284 ? -6.059 1.491 10.898 1 96.75 284 MET B C 1
ATOM 4892 O O . MET B 1 284 ? -7.109 0.854 10.781 1 96.75 284 MET B O 1
ATOM 4896 N N . ASN B 1 285 ? -6.004 2.779 10.984 1 95.94 285 ASN B N 1
ATOM 4897 C CA . ASN B 1 285 ? -7.234 3.559 10.891 1 95.94 285 ASN B CA 1
ATOM 4898 C C . ASN B 1 285 ? -7.926 3.352 9.547 1 95.94 285 ASN B C 1
ATOM 4900 O O . ASN B 1 285 ? -9.156 3.352 9.469 1 95.94 285 ASN B O 1
ATOM 4904 N N . GLY B 1 286 ? -7.098 3.227 8.516 1 95.38 286 GLY B N 1
ATOM 4905 C CA . GLY B 1 286 ? -7.672 2.914 7.215 1 95.38 286 GLY B CA 1
ATOM 4906 C C . GLY B 1 286 ? -8.406 1.588 7.188 1 95.38 286 GLY B C 1
ATOM 4907 O O . GLY B 1 286 ? -9.523 1.501 6.668 1 95.38 286 GLY B O 1
ATOM 4908 N N . GLY B 1 287 ? -7.805 0.561 7.742 1 94.75 287 GLY B N 1
ATOM 4909 C CA . GLY B 1 287 ? -8.469 -0.729 7.855 1 94.75 287 GLY B CA 1
ATOM 4910 C C . GLY B 1 287 ? -9.758 -0.67 8.648 1 94.75 287 GLY B C 1
ATOM 4911 O O . GLY B 1 287 ? -10.766 -1.253 8.242 1 94.75 287 GLY B O 1
ATOM 4912 N N . ASN B 1 288 ? -9.711 0.041 9.758 1 92.75 288 ASN B N 1
ATOM 4913 C CA . ASN B 1 288 ? -10.914 0.227 10.562 1 92.75 288 ASN B CA 1
ATOM 4914 C C . ASN B 1 288 ? -12.031 0.897 9.758 1 92.75 288 ASN B C 1
ATOM 4916 O O . ASN B 1 288 ? -13.195 0.504 9.859 1 92.75 288 ASN B O 1
ATOM 4920 N N . TYR B 1 289 ? -11.68 1.848 9.039 1 91.88 289 TYR B N 1
ATOM 4921 C CA . TYR B 1 289 ? -12.672 2.557 8.234 1 91.88 289 TYR B CA 1
ATOM 4922 C C . TYR B 1 289 ? -13.305 1.626 7.211 1 91.88 289 TYR B C 1
ATOM 4924 O O . TYR B 1 289 ? -14.531 1.606 7.055 1 91.88 289 TYR B O 1
ATOM 4932 N N . TYR B 1 290 ? -12.508 0.853 6.488 1 90.81 290 TYR B N 1
ATOM 4933 C CA . TYR B 1 290 ? -13.023 -0.041 5.457 1 90.81 290 TYR B CA 1
ATOM 4934 C C . TYR B 1 290 ? -13.969 -1.079 6.059 1 90.81 290 TYR B C 1
ATOM 4936 O O . TYR B 1 290 ? -15.023 -1.364 5.496 1 90.81 290 TYR B O 1
ATOM 4944 N N . ILE B 1 291 ? -13.609 -1.535 7.238 1 89.94 291 ILE B N 1
ATOM 4945 C CA . ILE B 1 291 ? -14.344 -2.656 7.812 1 89.94 291 ILE B CA 1
ATOM 4946 C C . ILE B 1 291 ? -15.57 -2.141 8.562 1 89.94 291 ILE B C 1
ATOM 4948 O O . ILE B 1 291 ? -16.672 -2.689 8.422 1 89.94 291 ILE B O 1
ATOM 4952 N N . ASP B 1 292 ? -15.43 -1.059 9.219 1 87.06 292 ASP B N 1
ATOM 4953 C CA . ASP B 1 292 ? -16.5 -0.63 10.125 1 87.06 292 ASP B CA 1
ATOM 4954 C C . ASP B 1 292 ? -17.406 0.389 9.453 1 87.06 292 ASP B C 1
ATOM 4956 O O . ASP B 1 292 ? -18.578 0.52 9.82 1 87.06 292 ASP B O 1
ATOM 4960 N N . VAL B 1 293 ? -16.953 1.076 8.492 1 86.38 293 VAL B N 1
ATOM 4961 C CA . VAL B 1 293 ? -17.734 2.178 7.945 1 86.38 293 VAL B CA 1
ATOM 4962 C C . VAL B 1 293 ? -18.078 1.897 6.484 1 86.38 293 VAL B C 1
ATOM 4964 O O . VAL B 1 293 ? -19.25 1.819 6.117 1 86.38 293 VAL B O 1
ATOM 4967 N N . PHE B 1 294 ? -17.109 1.625 5.785 1 84.25 294 PHE B N 1
ATOM 4968 C CA . PHE B 1 294 ? -17.297 1.499 4.344 1 84.25 294 PHE B CA 1
ATOM 4969 C C . PHE B 1 294 ? -18.125 0.259 4.012 1 84.25 294 PHE B C 1
ATOM 4971 O O . PHE B 1 294 ? -18.953 0.283 3.102 1 84.25 294 PHE B O 1
ATOM 4978 N N . SER B 1 295 ? -17.859 -0.804 4.703 1 81.38 295 SER B N 1
ATOM 4979 C CA . SER B 1 295 ? -18.578 -2.053 4.457 1 81.38 295 SER B CA 1
ATOM 4980 C C . SER B 1 295 ? -20.062 -1.918 4.789 1 81.38 295 SER B C 1
ATOM 4982 O O . SER B 1 295 ? -20.891 -2.641 4.238 1 81.38 295 SER B O 1
ATOM 4984 N N . LYS B 1 296 ? -20.422 -1.079 5.609 1 76.69 296 LYS B N 1
ATOM 4985 C CA . LYS B 1 296 ? -21.797 -0.928 6.062 1 76.69 296 LYS B CA 1
ATOM 4986 C C . LYS B 1 296 ? -22.5 0.191 5.305 1 76.69 296 LYS B C 1
ATOM 4988 O O . LYS B 1 296 ? -23.672 0.05 4.926 1 76.69 296 LYS B O 1
ATOM 4993 N N . ARG B 1 297 ? -21.875 1.26 5.152 1 69.19 297 ARG B N 1
ATOM 4994 C CA . ARG B 1 297 ? -22.531 2.438 4.594 1 69.19 297 ARG B CA 1
ATOM 4995 C C . ARG B 1 297 ? -22.297 2.535 3.092 1 69.19 297 ARG B C 1
ATOM 4997 O O . ARG B 1 297 ? -23.031 3.223 2.385 1 69.19 297 ARG B O 1
ATOM 5004 N N . GLY B 1 298 ? -21.594 1.577 2.646 1 58.28 298 GLY B N 1
ATOM 5005 C CA . GLY B 1 298 ? -21.188 1.78 1.264 1 58.28 298 GLY B CA 1
ATOM 5006 C C . GLY B 1 298 ? -20.625 3.16 1.005 1 58.28 298 GLY B C 1
ATOM 5007 O O . GLY B 1 298 ? -19.859 3.684 1.82 1 58.28 298 GLY B O 1
ATOM 5008 N N . PHE B 1 299 ? -20.906 3.742 -0.218 1 52.19 299 PHE B N 1
ATOM 5009 C CA . PHE B 1 299 ? -20.438 5.082 -0.558 1 52.19 299 PHE B CA 1
ATOM 5010 C C . PHE B 1 299 ? -21.469 6.133 -0.14 1 52.19 299 PHE B C 1
ATOM 5012 O O . PHE B 1 299 ? -22.625 6.078 -0.558 1 52.19 299 PHE B O 1
ATOM 5019 N N . VAL B 1 300 ? -21.672 6.539 1.097 1 43.16 300 VAL B N 1
ATOM 5020 C CA . VAL B 1 300 ? -22.484 7.738 1.266 1 43.16 300 VAL B CA 1
ATOM 5021 C C . VAL B 1 300 ? -21.641 8.977 0.939 1 43.16 300 VAL B C 1
ATOM 5023 O O . VAL B 1 300 ? -20.641 9.242 1.594 1 43.16 300 VAL B O 1
ATOM 5026 N N . GLU B 1 301 ? -21.578 9.383 -0.142 1 36.81 301 GLU B N 1
ATOM 5027 C CA . GLU B 1 301 ? -21.078 10.672 -0.614 1 36.81 301 GLU B CA 1
ATOM 5028 C C . GLU B 1 301 ? -21.562 11.812 0.265 1 36.81 301 GLU B C 1
ATOM 5030 O O . GLU B 1 301 ? -22.75 11.859 0.636 1 36.81 301 GLU B O 1
ATOM 5035 N N . GLY B 1 302 ? -20.719 12.633 1.146 1 40.25 302 GLY B N 1
ATOM 5036 C CA . GLY B 1 302 ? -21.109 13.891 1.771 1 40.25 302 GLY B CA 1
ATOM 5037 C C . GLY B 1 302 ? -21 13.859 3.283 1 40.25 302 GLY B C 1
ATOM 5038 O O . GLY B 1 302 ? -21.328 14.844 3.953 1 40.25 302 GLY B O 1
ATOM 5039 N N . GLU B 1 303 ? -20.953 12.773 3.852 1 37.31 303 GLU B N 1
ATOM 5040 C CA . GLU B 1 303 ? -20.969 12.922 5.305 1 37.31 303 GLU B CA 1
ATOM 5041 C C . GLU B 1 303 ? -19.562 13.07 5.859 1 37.31 303 GLU B C 1
ATOM 5043 O O . GLU B 1 303 ? -18.656 12.297 5.512 1 37.31 303 GLU B O 1
ATOM 5048 N N . CYS B 1 304 ? -19.172 14.188 6.254 1 39.81 304 CYS B N 1
ATOM 5049 C CA . CYS B 1 304 ? -18.016 14.523 7.062 1 39.81 304 CYS B CA 1
ATOM 5050 C C . CYS B 1 304 ? -17.844 13.539 8.219 1 39.81 304 CYS B C 1
ATOM 5052 O O . CYS B 1 304 ? -18.656 13.523 9.141 1 39.81 304 CYS B O 1
ATOM 5054 N N . GLU B 1 305 ? -17.625 12.289 8.016 1 36.47 305 GLU B N 1
ATOM 5055 C CA . GLU B 1 305 ? -17.391 11.547 9.25 1 36.47 305 GLU B CA 1
ATOM 5056 C C . GLU B 1 305 ? -16.016 11.836 9.812 1 36.47 305 GLU B C 1
ATOM 5058 O O . GLU B 1 305 ? -15.039 11.953 9.062 1 36.47 305 GLU B O 1
#

Sequence (610 aa):
MGETIETSIQYKQLEAGSTTSLKNGLKDWKKSRIIEKFVYVVAVITIIFLTHATVYAQWLLPYYYAVSTPILILIRVIMYWKNKWQYFLLDFCYYANALWYIFIWIPHSGEFFCVVFALSNGPLIWAMVVYRNSLVFHSTDKVTSAYIHILPGLLAFGIRWYTEDVSKYWFKEFVPEMPEMSLIWLLVVPFGCFLAHSFIYFVVVHVVAKPKEEYVTSFNYLGKKQDSCLYKTFNICGERCRPLMFYVFN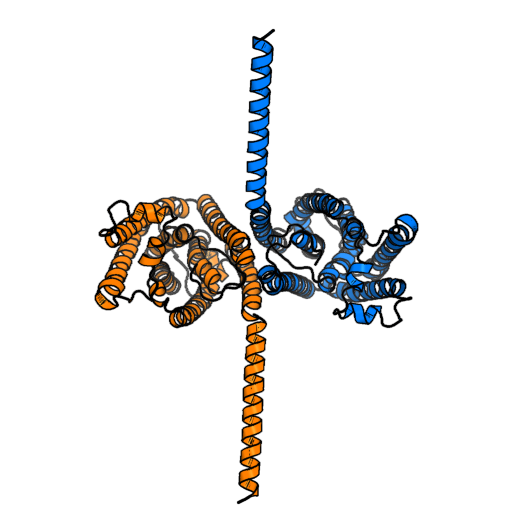WLFCIASLAGVFICYNFYIAHCVFLGVMSTILIMNGGNYYIDVFSKRGFVEGECEMGETIETSIQYKQLEAGSTTSLKNGLKDWKKSRIIEKFVYVVAVITIIFLTHATVYAQWLLPYYYAVSTPILILIRVIMYWKNKWQYFLLDFCYYANALWYIFIWIPHSGEFFCVVFALSNGPLIWAMVVYRNSLVFHSTDKVTSAYIHILPGLLAFGIRWYTEDVSKYWFKEFVPEMPEMSLIWLLVVPFGCFLAHSFIYFVVVHVVAKPKEEYVTSFNYLGKKQDSCLYKTFNICGERCRPLMFYVFNWLFCIASLAGVFICYNFYIAHCVFLGVMSTILIMNGGNYYIDVFSKRGFVEGECE

Solvent-accessible surface area (backbone atoms only — not comparable to full-atom values): 31410 Å² total; per-residue (Å²): 120,68,65,63,50,51,51,50,50,50,49,46,50,50,50,48,49,48,49,49,50,49,47,48,48,49,51,50,45,60,70,62,45,54,66,37,32,50,38,17,38,52,42,54,52,45,55,44,48,51,53,46,20,60,75,76,40,31,40,48,43,62,57,50,50,66,56,48,49,60,52,52,51,51,53,44,52,55,52,21,56,75,67,44,34,52,58,50,66,64,37,62,56,51,54,54,46,49,54,45,58,53,36,73,76,50,32,55,43,32,60,60,46,34,23,48,40,23,39,21,55,5,44,35,37,51,42,37,65,75,68,56,42,24,48,34,49,45,36,70,68,36,38,47,56,41,42,65,28,46,48,55,31,51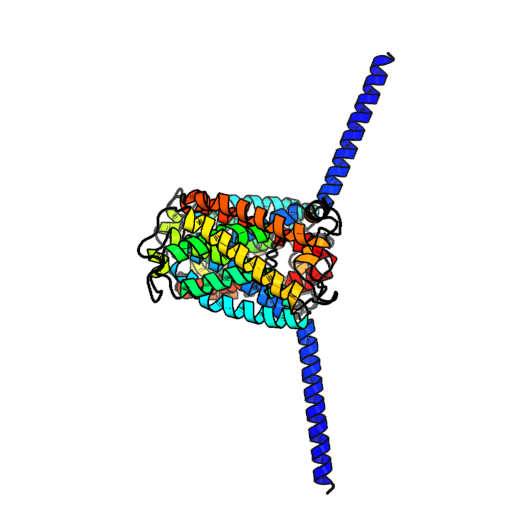,45,39,48,27,47,71,76,35,30,70,50,30,20,68,79,47,96,56,53,43,29,81,63,71,65,71,95,44,66,56,37,38,40,51,49,34,51,48,52,52,50,52,48,50,50,52,44,46,45,45,46,71,67,65,60,53,70,56,86,83,44,49,37,68,70,56,56,53,53,63,39,69,86,37,75,56,20,54,62,38,45,68,75,34,82,85,38,29,68,60,40,50,52,52,49,50,53,51,47,35,55,59,31,33,61,58,26,60,52,40,73,73,31,67,69,54,33,51,50,50,52,50,52,55,51,47,50,27,40,41,36,14,28,47,41,48,64,68,42,31,25,72,56,25,82,63,83,86,67,87,120,119,67,68,62,51,51,51,52,49,52,48,47,49,50,48,48,50,48,51,48,50,50,48,48,47,48,51,49,46,60,70,61,45,55,65,36,33,50,36,18,39,52,43,54,51,45,55,46,48,51,52,46,20,62,76,75,40,29,40,48,41,63,56,49,50,68,56,49,48,61,53,53,51,52,52,45,52,56,52,22,56,75,67,43,34,53,58,48,67,65,36,63,56,48,54,53,46,50,54,45,58,53,37,72,76,50,34,54,43,31,61,60,46,35,23,48,39,21,40,21,55,6,43,36,37,51,42,37,66,76,69,56,41,25,48,34,48,45,36,68,70,37,38,46,54,41,43,66,27,46,50,56,31,50,46,38,49,27,47,71,76,36,30,68,50,30,21,67,79,46,98,55,54,43,29,82,62,72,65,71,94,44,66,58,37,38,42,52,49,34,50,48,52,53,48,52,48,51,50,50,44,46,45,45,45,70,67,66,61,53,70,56,87,84,45,50,36,68,68,55,56,54,54,63,38,68,84,38,75,58,20,55,62,38,44,67,76,35,80,86,40,29,68,62,40,50,53,52,50,50,53,50,47,35,54,58,31,33,60,56,24,58,52,42,74,73,30,68,68,54,33,52,50,51,55,49,51,55,51,49,49,27,41,40,38,14,27,47,41,49,64,69,42,30,27,71,58,22,81,66,85,84,68,87,119

InterPro domains:
  IPR021261 Glycerophosphocholine acyltransferase 1 [PF10998] (36-145)
  IPR021261 Glycerophosphocholine acyltransferase 1 [PTHR31201] (11-297)

Foldseek 3Di:
DVVVVVVVVVVVVVVVVVVVVVVVVVVVVVVVLVLLVVLLVVLVVVVVVLVCCLPPQVLCLLVCLQPVLVVLVVVVCVVCVVQQQNLQCLDVLVVLSVLVNVCLVVQQDQLSLLLSLLCLQFPLLCVCVVVLQAPARSDSVSSSSNCSNQSSLSNSLCCQPVQCSNQVPRPDGGHPPHDDDDCCSLAVVNLVSVVVSVVVSCCVCVPNCVDDPSHDHPLCVQCPPCPDPSVCQLCVPHPVCNVVSVVVVSSVRRNVRSVCSNVLNPDSVSSVVSSVVSVVSNHVSNVCCVVPPCVPPPPPDRDPD/DVVVVVVVVVVVVVVVVVVVVVVVVVVVVVVVLVLLVVLLVVLVVVVVVLVCCLPPQVLCLLVCLQPVLVVLVVVVCVVCVVQQQNLQCLDVLVVLSVLVNVCLVVQQDQLSLLLSLLCLQFPLLCVCVVVLQAPARSDSVSSSSNCSNQSSLSNSLCCQPVQCSNQVPRPDGGHPPHDDDDCCSLAVVNLVSVVVSVVVSCCVCVPNCVDDPSHDHPLCVQCPPCPDPSVCQLCVPHPVCNVVSVVVVSSVRRNVRSVCSNVLNPDSVSSVVSSVVSVVSNHVSNVCCVVPPCVPPPDPPRDPD

Secondary structure (DSSP, 8-state):
-HHHHHHHHHHHHHHHHHHHHHHHHHHHHHHHTHHHHHHHHHHHHHHHHHHHHHHT-TTHHHHHHHHHHHHHHHHHHHHHHHTT-GGGGGSHHHHHHHHHHHHHHSTT-HHHHHHHHHHIIIIIHHHHHHTT----TT-HHHHHHHHHHHHHHHHHHHHHH-HHHHHTTSSS-S-SSPPPP-HIIIIIHHHHHHHHHHHHHHIIIIIII---TTS--HHHHHHH-TTSHHHHHHTTT-GGGHHHHHHHHHHHHHHHHHHTHHHHHH-HHHHHHHHHHHHHHHHHHHHHHIIIIIHHH---TT---/-HHHHHHHHHHHHHHHHHHHHHHHHHHHHHHHTHHHHHHHHHHHHHHHHHHHHHHT-TTHHHHHHHHHHHHHHHHHHHHHHHTT-GGGGGSHHHHHHHHHHHHHHSTT-HHHHHHHHHHIIIIIHHHHHHTT----TT-HHHHHHHHHHHHHHHHHHHHHH-HHHHHTTSSS-S-SSPPPP-HIIIIIHHHHHHHHHHHHHHIIIIIII---TTS--HHHHHHH-TTSHHHHHHTTT-GGGHHHHHHHHHHHHHHHHHHTHHHHHH-HHHHHHHHHHHHHHHHHHHHHIIIIIIHHH---TT---

Nearest PDB structures (foldseek):
  7ckx-assembly1_R  TM=2.061E-01  e=8.307E+00  Homo sapiens
  7tai-assembly1_C  TM=1.555E-01  e=5.659E+00  Homo sapiens
  7ckx-assembly1_R  TM=2.060E-01  e=8.307E+00  Homo sapiens
  7tai-assembly1_C  TM=1.555E-01  e=5.659E+00  Homo sapiens

Radius of gyration: 29.42 Å; Cα contacts (8 Å, |Δi|>4): 681; chains: 2; bounding box: 64×78×96 Å

pLDDT: mean 86.98, std 15.37, range [36.47, 98.81]

Organism: Crassostrea virginica (NCBI:txid6565)